Protein AF-A0A9D6EZH6-F1 (afdb_monomer)

Mean predicted aligned error: 8.83 Å

Structure (mmCIF, N/CA/C/O backbone):
data_AF-A0A9D6EZH6-F1
#
_entry.id   AF-A0A9D6EZH6-F1
#
loop_
_atom_site.group_PDB
_atom_site.id
_atom_site.type_symbol
_atom_site.label_atom_id
_atom_site.label_alt_id
_atom_site.label_comp_id
_atom_site.label_asym_id
_atom_site.label_entity_id
_atom_site.label_seq_id
_atom_site.pdbx_PDB_ins_code
_atom_site.Cartn_x
_atom_site.Cartn_y
_atom_site.Cartn_z
_atom_site.occupancy
_atom_site.B_iso_or_equiv
_atom_site.auth_seq_id
_atom_site.auth_comp_id
_atom_site.auth_asym_id
_atom_site.auth_atom_id
_atom_site.pdbx_PDB_model_num
ATOM 1 N N . MET A 1 1 ? 12.401 -27.695 17.268 1.00 42.06 1 MET A N 1
ATOM 2 C CA . MET A 1 1 ? 11.803 -26.966 18.405 1.00 42.06 1 MET A CA 1
ATOM 3 C C . MET A 1 1 ? 12.899 -26.497 19.346 1.00 42.06 1 MET A C 1
ATOM 5 O O . MET A 1 1 ? 13.583 -27.327 19.929 1.00 42.06 1 MET A O 1
ATOM 9 N N . PRO A 1 2 ? 13.098 -25.181 19.405 1.00 25.00 2 PRO A N 1
ATOM 10 C CA . PRO A 1 2 ? 13.162 -24.378 20.632 1.00 25.00 2 PRO A CA 1
ATOM 11 C C . PRO A 1 2 ? 11.961 -23.403 20.594 1.00 25.00 2 PRO A C 1
ATOM 13 O O . PRO A 1 2 ? 11.660 -22.854 19.543 1.00 25.00 2 PRO A O 1
ATOM 16 N N . GLY A 1 3 ? 11.098 -23.283 21.599 1.00 25.78 3 GLY A N 1
ATOM 17 C CA . GLY A 1 3 ? 11.380 -22.732 22.924 1.00 25.78 3 GLY A CA 1
ATOM 18 C C . GLY A 1 3 ? 10.502 -21.483 23.114 1.00 25.78 3 GLY A C 1
ATOM 19 O O . GLY A 1 3 ? 10.981 -20.365 22.996 1.00 25.78 3 GLY A O 1
ATOM 20 N N . LEU A 1 4 ? 9.200 -21.693 23.335 1.00 32.75 4 LEU A N 1
ATOM 21 C CA . LEU A 1 4 ? 8.101 -20.709 23.448 1.00 32.75 4 LEU A CA 1
ATOM 22 C C . LEU A 1 4 ? 8.171 -19.804 24.710 1.00 32.75 4 LEU A C 1
ATOM 24 O O . LEU A 1 4 ? 7.141 -19.425 25.257 1.00 32.75 4 LEU A O 1
ATOM 28 N N . GLY A 1 5 ? 9.368 -19.487 25.217 1.00 29.17 5 GLY A N 1
ATOM 29 C CA . GLY A 1 5 ? 9.547 -19.041 26.607 1.00 29.17 5 GLY A CA 1
ATOM 30 C C . GLY A 1 5 ? 10.349 -17.765 26.868 1.00 29.17 5 GLY A C 1
ATOM 31 O O . GLY A 1 5 ? 10.454 -17.390 28.029 1.00 29.17 5 GLY A O 1
ATOM 32 N N . GLU A 1 6 ? 10.894 -17.074 25.866 1.00 27.73 6 GLU A N 1
ATOM 33 C CA . GLU A 1 6 ? 11.720 -15.876 26.107 1.00 27.73 6 GLU A CA 1
ATOM 34 C C . GLU A 1 6 ? 11.226 -14.665 25.310 1.00 27.73 6 GLU A C 1
ATOM 36 O O . GLU A 1 6 ? 11.832 -14.211 24.346 1.00 27.73 6 GLU A O 1
ATOM 41 N N . LEU A 1 7 ? 10.092 -14.115 25.743 1.00 32.41 7 LEU A N 1
ATOM 42 C CA . LEU A 1 7 ? 9.735 -12.716 25.504 1.00 32.41 7 LEU A CA 1
ATOM 43 C C . LEU A 1 7 ? 9.665 -12.035 26.870 1.00 32.41 7 LEU A C 1
ATOM 45 O O . LEU A 1 7 ? 8.596 -11.823 27.436 1.00 32.41 7 LEU A O 1
ATOM 49 N N . GLY A 1 8 ? 10.845 -11.778 27.431 1.00 29.05 8 GLY A N 1
ATOM 50 C CA . GLY A 1 8 ? 11.026 -11.101 28.704 1.00 29.05 8 GLY A CA 1
ATOM 51 C C . GLY A 1 8 ? 11.726 -9.761 28.517 1.00 29.05 8 GLY A C 1
ATOM 52 O O . GLY A 1 8 ? 12.916 -9.722 28.239 1.00 29.05 8 GLY A O 1
ATOM 53 N N . THR A 1 9 ? 10.954 -8.696 28.741 1.00 29.55 9 THR A N 1
ATOM 54 C CA . THR A 1 9 ? 11.355 -7.468 29.450 1.00 29.55 9 THR A CA 1
ATOM 55 C C . THR A 1 9 ? 12.526 -6.645 28.902 1.00 29.55 9 THR A C 1
ATOM 57 O O . THR A 1 9 ? 13.674 -6.885 29.259 1.00 29.55 9 THR A O 1
ATOM 60 N N . ASP A 1 10 ? 12.198 -5.544 28.216 1.00 26.73 10 ASP A N 1
ATOM 61 C CA . ASP A 1 10 ? 12.885 -4.273 28.473 1.00 26.73 10 ASP A CA 1
ATOM 62 C C . ASP A 1 10 ? 11.917 -3.081 28.323 1.00 26.73 10 ASP A C 1
ATOM 64 O O . ASP A 1 10 ? 11.091 -3.033 27.408 1.00 26.73 10 ASP A O 1
ATOM 68 N N . LEU A 1 11 ? 11.947 -2.182 29.306 1.00 36.12 11 LEU A N 1
ATOM 69 C CA . LEU A 1 11 ? 10.907 -1.209 29.660 1.00 36.12 11 LEU A CA 1
ATOM 70 C C . LEU A 1 11 ? 11.222 0.200 29.139 1.00 36.12 11 LEU A C 1
ATOM 72 O O . LEU A 1 11 ? 12.314 0.719 29.346 1.00 36.12 11 LEU A O 1
ATOM 76 N N . GLY A 1 12 ? 10.205 0.879 28.605 1.00 23.91 12 GLY A N 1
ATOM 77 C CA . GLY A 1 12 ? 10.183 2.334 28.440 1.00 23.91 12 GLY A CA 1
ATOM 78 C C . GLY A 1 12 ? 8.895 2.773 27.747 1.00 23.91 12 GLY A C 1
ATOM 79 O O . GLY A 1 12 ? 8.724 2.449 26.581 1.00 23.91 12 GLY A O 1
ATOM 80 N N . GLU A 1 13 ? 7.992 3.425 28.493 1.00 28.36 13 GLU A N 1
ATOM 81 C CA . GLU A 1 13 ? 6.700 4.010 28.066 1.00 28.36 13 GLU A CA 1
ATOM 82 C C . GLU A 1 13 ? 5.916 3.196 27.022 1.00 28.36 13 GLU A C 1
ATOM 84 O O . GLU A 1 13 ? 6.186 3.295 25.832 1.00 28.36 13 GLU A O 1
ATOM 89 N N . MET A 1 14 ? 4.927 2.411 27.484 1.00 34.12 14 MET A N 1
ATOM 90 C CA . MET A 1 14 ? 4.049 1.521 26.700 1.00 34.12 14 MET A CA 1
ATOM 91 C C . MET A 1 14 ? 3.791 2.000 25.259 1.00 34.12 14 MET A C 1
ATOM 93 O O . MET A 1 14 ? 2.788 2.650 24.963 1.00 34.12 14 MET A O 1
ATOM 97 N N . GLN A 1 15 ? 4.688 1.630 24.341 1.00 43.09 15 GLN A N 1
ATOM 98 C CA . GLN A 1 15 ? 4.441 1.737 22.916 1.00 43.09 15 GLN A CA 1
ATOM 99 C C . GLN A 1 15 ? 3.424 0.658 22.596 1.00 43.09 15 GLN A C 1
ATOM 101 O O . GLN A 1 15 ? 3.742 -0.530 22.583 1.00 43.09 15 GLN A O 1
ATOM 106 N N . ILE A 1 16 ? 2.193 1.086 22.352 1.00 50.44 16 ILE A N 1
ATOM 107 C CA . ILE A 1 16 ? 1.212 0.285 21.643 1.00 50.44 16 ILE A CA 1
ATOM 108 C C . ILE A 1 16 ? 1.875 -0.110 20.312 1.00 50.44 16 ILE A C 1
ATOM 110 O O . ILE A 1 16 ? 2.030 0.723 19.424 1.00 50.44 16 ILE A O 1
ATOM 114 N N . LYS A 1 17 ? 2.371 -1.347 20.209 1.00 71.88 17 LYS A N 1
ATOM 115 C CA . LYS A 1 17 ? 2.924 -1.902 18.970 1.00 71.88 17 LYS A CA 1
ATOM 116 C C . LYS A 1 17 ? 1.945 -2.942 18.462 1.00 71.88 17 LYS A C 1
ATOM 118 O O . LYS A 1 17 ? 1.903 -4.051 18.986 1.00 71.88 17 LYS A O 1
ATOM 123 N N . GLY A 1 18 ? 1.142 -2.550 17.481 1.00 82.12 18 GLY A N 1
ATOM 124 C CA . GLY A 1 18 ? 0.330 -3.481 16.710 1.00 82.12 18 GLY A CA 1
ATOM 125 C C . GLY A 1 18 ? 1.183 -4.358 15.796 1.00 82.12 18 GLY A C 1
ATOM 126 O O . GLY A 1 18 ? 2.397 -4.164 15.664 1.00 82.12 18 GLY A O 1
ATOM 127 N N . GLU A 1 19 ? 0.531 -5.314 15.145 1.00 88.69 19 GLU A N 1
ATOM 128 C CA . GLU A 1 19 ? 1.155 -6.243 14.207 1.00 88.69 19 GLU A CA 1
ATOM 129 C C . GLU A 1 19 ? 0.826 -5.820 12.767 1.00 88.69 19 GLU A C 1
ATOM 131 O O . GLU A 1 19 ? -0.290 -6.046 12.298 1.00 88.69 19 GLU A O 1
ATOM 136 N N . PRO A 1 20 ? 1.770 -5.191 12.042 1.00 85.81 20 PRO A N 1
ATOM 137 C CA . PRO A 1 20 ? 1.510 -4.633 10.714 1.00 85.81 20 PRO A CA 1
ATOM 138 C C . PRO A 1 20 ? 1.294 -5.685 9.625 1.00 85.81 20 PRO A C 1
ATOM 140 O O . PRO A 1 20 ? 0.940 -5.333 8.505 1.00 85.81 20 PRO A O 1
ATOM 143 N N . THR A 1 21 ? 1.582 -6.959 9.900 1.00 83.56 21 THR A N 1
ATOM 144 C CA . THR A 1 21 ? 1.443 -8.057 8.940 1.00 83.56 21 THR A CA 1
ATOM 145 C C . THR A 1 21 ? 1.317 -9.376 9.699 1.00 83.56 21 THR A C 1
ATOM 147 O O . THR A 1 21 ? 2.268 -9.806 10.350 1.00 83.56 21 THR A O 1
ATOM 150 N N . ALA A 1 22 ? 0.156 -10.015 9.589 1.00 85.94 22 ALA A N 1
ATOM 151 C CA . ALA A 1 22 ? -0.153 -11.335 10.119 1.00 85.94 22 ALA A CA 1
ATOM 152 C C . ALA A 1 22 ? -0.710 -12.208 8.989 1.00 85.94 22 ALA A C 1
ATOM 154 O O . ALA A 1 22 ? -1.853 -12.033 8.571 1.00 85.94 22 ALA A O 1
ATOM 155 N N . VAL A 1 23 ? 0.088 -13.147 8.484 1.00 81.62 23 VAL A N 1
ATOM 156 C CA . VAL A 1 23 ? -0.362 -14.067 7.428 1.00 81.62 23 VAL A CA 1
ATOM 157 C C . VAL A 1 23 ? -1.364 -15.062 8.006 1.00 81.62 23 VAL A C 1
ATOM 159 O O . VAL A 1 23 ? -1.118 -15.651 9.060 1.00 81.62 23 VAL A O 1
ATOM 162 N N . THR A 1 24 ? -2.488 -15.255 7.317 1.00 80.25 24 THR A N 1
ATOM 163 C CA . THR A 1 24 ? -3.547 -16.180 7.739 1.00 80.25 24 THR A CA 1
ATOM 164 C C . THR A 1 24 ? -3.937 -17.142 6.625 1.00 80.25 24 THR A C 1
ATOM 166 O O . THR A 1 24 ? -3.718 -16.877 5.449 1.00 80.25 24 THR A O 1
ATOM 169 N N . GLU A 1 25 ? -4.516 -18.284 7.000 1.00 77.62 25 GLU A N 1
ATOM 170 C CA . GLU A 1 25 ? -4.994 -19.296 6.045 1.00 77.62 25 GLU A CA 1
ATOM 171 C C . GLU A 1 25 ? -6.375 -18.964 5.450 1.00 77.62 25 GLU A C 1
ATOM 173 O O . GLU A 1 25 ? -6.829 -19.657 4.546 1.00 77.62 25 GLU A O 1
ATOM 178 N N . GLY A 1 26 ? -7.034 -17.904 5.924 1.00 82.00 26 GLY A N 1
ATOM 179 C CA . GLY A 1 26 ? -8.358 -17.477 5.475 1.00 82.00 26 GLY A CA 1
ATOM 180 C C . GLY A 1 26 ? -9.100 -16.696 6.556 1.00 82.00 26 GLY A C 1
ATOM 181 O O . GLY A 1 26 ? -8.583 -16.508 7.667 1.00 82.00 26 GLY A O 1
ATOM 182 N N . TYR A 1 27 ? -10.338 -16.287 6.260 1.00 84.69 27 TYR A N 1
ATOM 183 C CA . TYR A 1 27 ? -11.147 -15.511 7.202 1.00 84.69 27 TYR A CA 1
ATOM 184 C C . TYR A 1 27 ? -11.368 -16.245 8.521 1.00 84.69 27 TYR A C 1
ATOM 186 O O . TYR A 1 27 ? -11.275 -15.616 9.566 1.00 84.69 27 TYR A O 1
ATOM 194 N N . GLY A 1 28 ? -11.534 -17.570 8.519 1.00 84.81 28 GLY A N 1
ATOM 195 C CA . GLY A 1 28 ? -11.784 -18.319 9.758 1.00 84.81 28 GLY A CA 1
ATOM 196 C C . GLY A 1 28 ? -10.651 -18.185 10.774 1.00 84.81 28 GLY A C 1
ATOM 197 O O . GLY A 1 28 ? -10.894 -17.945 11.958 1.00 84.81 28 GLY A O 1
ATOM 198 N N . ALA A 1 29 ? -9.403 -18.271 10.308 1.00 85.94 29 ALA A N 1
ATOM 199 C CA . ALA A 1 29 ? -8.227 -18.099 11.156 1.00 85.94 29 ALA A CA 1
ATOM 200 C C . ALA A 1 29 ? -8.072 -16.641 11.624 1.00 85.94 29 ALA A C 1
ATOM 202 O O . ALA A 1 29 ? -7.797 -16.396 12.802 1.00 85.94 29 ALA A O 1
ATOM 203 N N . ALA A 1 30 ? -8.283 -15.675 10.723 1.00 88.38 30 ALA A N 1
ATOM 204 C CA . ALA A 1 30 ? -8.206 -14.252 11.047 1.00 88.38 30 ALA A CA 1
ATOM 205 C C . ALA A 1 30 ? -9.277 -13.842 12.074 1.00 88.38 30 ALA A C 1
ATOM 207 O O . ALA A 1 30 ? -8.966 -13.246 13.106 1.00 88.38 30 ALA A O 1
ATOM 208 N N . LEU A 1 31 ? -10.525 -14.249 11.844 1.00 89.12 31 LEU A N 1
ATOM 209 C CA . LEU A 1 31 ? -11.658 -14.036 12.738 1.00 89.12 31 LEU A CA 1
ATOM 210 C C . LEU A 1 31 ? -11.452 -14.718 14.092 1.00 89.12 31 LEU A C 1
ATOM 212 O O . LEU A 1 31 ? -11.716 -14.100 15.122 1.00 89.12 31 LEU A O 1
ATOM 216 N N . GLY A 1 32 ? -10.916 -15.941 14.130 1.00 87.75 32 GLY A N 1
ATOM 217 C CA . GLY A 1 32 ? -10.558 -16.611 15.384 1.00 87.75 32 GLY A CA 1
ATOM 218 C C . GLY A 1 32 ? -9.543 -15.807 16.208 1.00 87.75 32 GLY A C 1
ATOM 219 O O . GLY A 1 32 ? -9.708 -15.633 17.416 1.00 87.75 32 GLY A O 1
ATOM 220 N N . ARG A 1 33 ? -8.528 -15.225 15.559 1.00 89.00 33 ARG A N 1
ATOM 221 C CA . ARG A 1 33 ? -7.540 -14.363 16.228 1.00 89.00 33 ARG A CA 1
ATOM 222 C C . ARG A 1 33 ? -8.139 -13.029 16.693 1.00 89.00 33 ARG A C 1
ATOM 224 O O . ARG A 1 33 ? -7.861 -12.606 17.813 1.00 89.00 33 ARG A O 1
ATOM 231 N N . ILE A 1 34 ? -9.007 -12.403 15.894 1.00 90.81 34 ILE A N 1
ATOM 232 C CA . ILE A 1 34 ? -9.782 -11.219 16.312 1.00 90.81 34 ILE A CA 1
ATOM 233 C C . ILE A 1 34 ? -10.627 -11.547 17.548 1.00 90.81 34 ILE A C 1
ATOM 235 O O . ILE A 1 34 ? -10.623 -10.790 18.515 1.00 90.81 34 ILE A O 1
ATOM 239 N N . THR A 1 35 ? -11.297 -12.700 17.557 1.00 87.19 35 THR A N 1
ATOM 240 C CA . THR A 1 35 ? -12.126 -13.172 18.678 1.00 87.19 35 THR A CA 1
ATOM 241 C C . THR A 1 35 ? -11.322 -13.240 19.973 1.00 87.19 35 THR A C 1
ATOM 243 O O . THR A 1 35 ? -11.760 -12.735 21.006 1.00 87.19 35 THR A O 1
ATOM 246 N N . GLN A 1 36 ? -10.112 -13.801 19.919 1.00 87.19 36 GLN A N 1
ATOM 247 C CA . GLN A 1 36 ? -9.213 -13.879 21.072 1.00 87.19 36 GLN A CA 1
ATOM 248 C C . GLN A 1 36 ? -8.793 -12.493 21.584 1.00 87.19 36 GLN A C 1
ATOM 250 O O . GLN A 1 36 ? -8.777 -12.270 22.797 1.00 87.19 36 GLN A O 1
ATOM 255 N N . GLU A 1 37 ? -8.500 -11.546 20.688 1.00 89.69 37 GLU A N 1
ATOM 256 C CA . GLU A 1 37 ? -8.183 -10.166 21.073 1.00 89.69 37 GLU A CA 1
ATOM 257 C C . GLU A 1 37 ? -9.383 -9.448 21.705 1.00 89.69 37 GLU A C 1
ATOM 259 O O . GLU A 1 37 ? -9.230 -8.772 22.727 1.00 89.69 37 GLU A O 1
ATOM 264 N N . LEU A 1 38 ? -10.587 -9.636 21.158 1.00 88.62 38 LEU A N 1
ATOM 265 C CA . LEU A 1 38 ? -11.818 -9.088 21.731 1.00 88.62 38 LEU A CA 1
ATOM 266 C C . LEU A 1 38 ? -12.092 -9.673 23.123 1.00 88.62 38 LEU A C 1
ATOM 268 O O . LEU A 1 38 ? -12.345 -8.908 24.050 1.00 88.62 38 LEU A O 1
ATOM 272 N N . LEU A 1 39 ? -11.959 -10.992 23.315 1.00 85.19 39 LEU A N 1
ATOM 273 C CA . LEU A 1 39 ? -12.076 -11.633 24.636 1.00 85.19 39 LEU A CA 1
ATOM 274 C C . LEU A 1 39 ? -11.067 -11.076 25.631 1.00 85.19 39 LEU A C 1
ATOM 276 O O . LEU A 1 39 ? -11.411 -10.784 26.777 1.00 85.19 39 LEU A O 1
ATOM 280 N N . ARG A 1 40 ? -9.811 -10.913 25.201 1.00 86.81 40 ARG A N 1
ATOM 281 C CA . ARG A 1 40 ? -8.760 -10.355 26.051 1.00 86.81 40 ARG A CA 1
ATOM 282 C C . ARG A 1 40 ? -9.144 -8.963 26.542 1.00 86.81 40 ARG A C 1
ATOM 284 O O . ARG A 1 40 ? -8.967 -8.704 27.727 1.00 86.81 40 ARG A O 1
ATOM 291 N N . MET A 1 41 ? -9.673 -8.112 25.663 1.00 88.19 41 MET A N 1
ATOM 292 C CA . MET A 1 41 ? -10.093 -6.753 26.013 1.00 88.19 41 MET A CA 1
ATOM 293 C C . MET A 1 41 ? -11.393 -6.712 26.833 1.00 88.19 41 MET A C 1
ATOM 295 O O . MET A 1 41 ? -11.497 -5.884 27.735 1.00 88.19 41 MET A O 1
ATOM 299 N N . LEU A 1 42 ? -12.341 -7.625 26.587 1.00 86.50 42 LEU A N 1
ATOM 300 C CA . LEU A 1 42 ? -13.596 -7.735 27.349 1.00 86.50 42 LEU A CA 1
ATOM 301 C C . LEU A 1 42 ? -13.380 -8.043 28.837 1.00 86.50 42 LEU A C 1
ATOM 303 O O . LEU A 1 42 ? -14.212 -7.669 29.660 1.00 86.50 42 LEU A O 1
ATOM 307 N N . ARG A 1 43 ? -12.256 -8.679 29.199 1.00 84.50 43 ARG A N 1
ATOM 308 C CA . ARG A 1 43 ? -11.876 -8.908 30.607 1.00 84.50 43 ARG A CA 1
ATOM 309 C C . ARG A 1 43 ? -11.581 -7.619 31.378 1.00 84.50 43 ARG A C 1
ATOM 311 O O . ARG A 1 43 ? -11.631 -7.629 32.603 1.00 84.50 43 ARG A O 1
ATOM 318 N N . GLU A 1 44 ? -11.253 -6.535 30.678 1.00 85.25 44 GLU A N 1
ATOM 319 C CA . GLU A 1 44 ? -10.871 -5.251 31.275 1.00 85.25 44 GLU A CA 1
ATOM 320 C C . GLU A 1 44 ? -11.972 -4.197 31.108 1.00 85.25 44 GLU A C 1
ATOM 322 O O . GLU A 1 44 ? -12.297 -3.480 32.054 1.00 85.25 44 GLU A O 1
ATOM 327 N N . GLU A 1 45 ? -12.562 -4.096 29.913 1.00 86.56 45 GLU A N 1
ATOM 328 C CA . GLU A 1 45 ? -13.545 -3.066 29.577 1.00 86.56 45 GLU A CA 1
ATOM 329 C C . GLU A 1 45 ? -14.656 -3.603 28.668 1.00 86.56 45 GLU A C 1
ATOM 331 O O . GLU A 1 45 ? -14.440 -4.464 27.818 1.00 86.56 45 GLU A O 1
ATOM 336 N N . LYS A 1 46 ? -15.853 -3.013 28.772 1.00 91.19 46 LYS A N 1
ATOM 337 C CA . LYS A 1 46 ? -16.914 -3.223 27.777 1.00 91.19 46 LYS A CA 1
ATOM 338 C C . LYS A 1 46 ? -16.446 -2.726 26.409 1.00 91.19 46 LYS A C 1
ATOM 340 O O . LYS A 1 46 ? -15.762 -1.707 26.329 1.00 91.19 46 LYS A O 1
ATOM 345 N N . LEU A 1 47 ? -16.865 -3.376 25.330 1.00 92.56 47 LEU A N 1
ATOM 346 C CA . LEU A 1 47 ? -16.443 -3.032 23.974 1.00 92.56 47 LEU A CA 1
ATOM 347 C C . LEU A 1 47 ? -17.576 -2.428 23.143 1.00 92.56 47 LEU A C 1
ATOM 349 O O . LEU A 1 47 ? -18.756 -2.754 23.315 1.00 92.56 47 LEU A O 1
ATOM 353 N N . LEU A 1 48 ? -17.183 -1.532 22.240 1.00 94.56 48 LEU A N 1
ATOM 354 C CA . LEU A 1 48 ? -17.944 -1.118 21.067 1.00 94.56 48 LEU A CA 1
ATOM 355 C C . LEU A 1 48 ? -17.094 -1.470 19.843 1.00 94.56 48 LEU A C 1
ATOM 357 O O . LEU A 1 48 ? -16.036 -0.875 19.651 1.00 94.56 48 LEU A O 1
ATOM 361 N N . VAL A 1 49 ? -17.536 -2.442 19.052 1.00 95.00 49 VAL A N 1
ATOM 362 C CA . VAL A 1 49 ? -16.848 -2.913 17.849 1.00 95.00 49 VAL A CA 1
ATOM 363 C C . VAL A 1 49 ? -17.550 -2.343 16.625 1.00 95.00 49 VAL A C 1
ATOM 365 O O . VAL A 1 49 ? -18.748 -2.543 16.452 1.00 95.00 49 VAL A O 1
ATOM 368 N N . VAL A 1 50 ? -16.810 -1.644 15.772 1.00 96.94 50 VAL A N 1
ATOM 369 C CA . VAL A 1 50 ? -17.307 -1.153 14.485 1.00 96.94 50 VAL A CA 1
ATOM 370 C C . VAL A 1 50 ? -16.688 -1.997 13.382 1.00 96.94 50 VAL A C 1
ATOM 372 O O . VAL A 1 50 ? -15.465 -2.026 13.252 1.00 96.94 50 VAL A O 1
ATOM 375 N N . TRP A 1 51 ? -17.527 -2.681 12.614 1.00 96.75 51 TRP A N 1
ATOM 376 C CA . TRP A 1 51 ? -17.147 -3.318 11.360 1.00 96.75 51 TRP A CA 1
ATOM 377 C C . TRP A 1 51 ? -17.370 -2.328 10.232 1.00 96.75 51 TRP A C 1
ATOM 379 O O . TRP A 1 51 ? -18.468 -1.793 10.102 1.00 96.75 51 TRP A O 1
ATOM 389 N N . LEU A 1 52 ? -16.324 -2.087 9.457 1.00 96.62 52 LEU A N 1
ATOM 390 C CA . LEU A 1 52 ? -16.318 -1.181 8.325 1.00 96.62 52 LEU A CA 1
ATOM 391 C C . LEU A 1 52 ? -16.027 -2.001 7.065 1.00 96.62 52 LEU A C 1
ATOM 393 O O . LEU A 1 52 ? -14.905 -2.476 6.887 1.00 96.62 52 LEU A O 1
ATOM 397 N N . PHE A 1 53 ? -17.054 -2.213 6.246 1.00 95.94 53 PHE A N 1
ATOM 398 C CA . PHE A 1 53 ? -16.979 -3.043 5.044 1.00 95.94 53 PHE A CA 1
ATOM 399 C C . PHE A 1 53 ? -16.854 -2.207 3.780 1.00 95.94 53 PHE A C 1
ATOM 401 O O . PHE A 1 53 ? -17.589 -1.244 3.591 1.00 95.94 53 PHE A O 1
ATOM 408 N N . ASP A 1 54 ? -15.970 -2.636 2.904 1.00 93.75 54 ASP A N 1
ATOM 409 C CA . ASP A 1 54 ? -15.871 -2.133 1.545 1.00 93.75 54 ASP A CA 1
ATOM 410 C C . ASP A 1 54 ? -17.122 -2.476 0.716 1.00 93.75 54 ASP A C 1
ATOM 412 O O . ASP A 1 54 ? -17.669 -3.576 0.846 1.00 93.75 54 ASP A O 1
ATOM 416 N N . GLU A 1 55 ? -17.599 -1.528 -0.091 1.00 93.44 55 GLU A N 1
ATOM 417 C CA . GLU A 1 55 ? -18.781 -1.623 -0.956 1.00 93.44 55 GLU A CA 1
ATOM 418 C C . GLU A 1 55 ? -18.454 -2.056 -2.394 1.00 93.44 55 GLU A C 1
ATOM 420 O O . GLU A 1 55 ? -19.366 -2.131 -3.224 1.00 93.44 55 GLU A O 1
ATOM 425 N N . SER A 1 56 ? -17.194 -2.371 -2.700 1.00 86.81 56 SER A N 1
ATOM 426 C CA . SER A 1 56 ? -16.782 -2.843 -4.020 1.00 86.81 56 SER A CA 1
ATOM 427 C C . SER A 1 56 ? -17.447 -4.174 -4.416 1.00 86.81 56 SER A C 1
ATOM 429 O O . SER A 1 56 ? -17.877 -4.992 -3.590 1.00 86.81 56 SER A O 1
ATOM 431 N N . GLU A 1 57 ? -17.593 -4.398 -5.729 1.00 85.50 57 GLU A N 1
ATOM 432 C CA . GLU A 1 57 ? -18.211 -5.624 -6.256 1.00 85.50 57 GLU A CA 1
ATOM 433 C C . GLU A 1 57 ? -17.366 -6.869 -5.939 1.00 85.50 57 GLU A C 1
ATOM 435 O O . GLU A 1 57 ? -17.930 -7.925 -5.638 1.00 85.50 57 GLU A O 1
ATOM 440 N N . SER A 1 58 ? -16.032 -6.740 -5.942 1.00 81.69 58 SER A N 1
ATOM 441 C CA . SER A 1 58 ? -15.091 -7.823 -5.616 1.00 81.69 58 SER A CA 1
ATOM 442 C C . SER A 1 58 ? -15.270 -8.347 -4.192 1.00 81.69 58 SER A C 1
ATOM 444 O O . SER A 1 58 ? -15.059 -9.532 -3.940 1.00 81.69 58 SER A O 1
ATOM 446 N N . MET A 1 59 ? -15.765 -7.508 -3.284 1.00 88.12 59 MET A N 1
ATOM 447 C CA . MET A 1 59 ? -15.913 -7.838 -1.871 1.00 88.12 59 MET A CA 1
ATOM 448 C C . MET A 1 59 ? -17.187 -8.620 -1.533 1.00 88.12 59 MET A C 1
ATOM 450 O O . MET A 1 59 ? -17.377 -9.008 -0.378 1.00 88.12 59 MET A O 1
ATOM 454 N N . LYS A 1 60 ? -18.081 -8.904 -2.492 1.00 87.94 60 LYS A N 1
ATOM 455 C CA . LYS A 1 60 ? -19.353 -9.602 -2.203 1.00 87.94 60 LYS A CA 1
ATOM 456 C C . LYS A 1 60 ? -19.173 -11.027 -1.688 1.00 87.94 60 LYS A C 1
ATOM 458 O O . LYS A 1 60 ? -19.895 -11.437 -0.773 1.00 87.94 60 LYS A O 1
ATOM 463 N N . ASP A 1 61 ? -18.215 -11.764 -2.238 1.00 86.00 61 ASP A N 1
ATOM 464 C CA . ASP A 1 61 ? -17.921 -13.123 -1.782 1.00 86.00 61 ASP A CA 1
ATOM 465 C C . ASP A 1 61 ? -17.279 -13.105 -0.385 1.00 86.00 61 ASP A C 1
ATOM 467 O O . ASP A 1 61 ? -17.705 -13.852 0.503 1.00 86.00 61 ASP A O 1
ATOM 471 N N . ASP A 1 62 ? -16.362 -12.164 -0.142 1.00 87.44 62 ASP A N 1
ATOM 472 C CA . ASP A 1 62 ? -15.714 -11.954 1.156 1.00 87.44 62 ASP A CA 1
ATOM 473 C C . ASP A 1 62 ? -16.727 -11.526 2.247 1.00 87.44 62 ASP A C 1
ATOM 475 O O . ASP A 1 62 ? -16.745 -12.081 3.352 1.00 87.44 62 ASP A O 1
ATOM 479 N N . GLN A 1 63 ? -17.639 -10.591 1.940 1.00 90.25 63 GLN A N 1
ATOM 480 C CA . GLN A 1 63 ? -18.735 -10.165 2.829 1.00 90.25 63 GLN A CA 1
ATOM 481 C C . GLN A 1 63 ? -19.613 -11.357 3.238 1.00 90.25 63 GLN A C 1
ATOM 483 O O . GLN A 1 63 ? -19.975 -11.511 4.413 1.00 90.25 63 GLN A O 1
ATOM 488 N N . LYS A 1 64 ? -19.942 -12.229 2.278 1.00 89.44 64 LYS A N 1
ATOM 489 C CA . LYS A 1 64 ? -20.744 -13.430 2.519 1.00 89.44 64 LYS A CA 1
ATOM 490 C C . LYS A 1 64 ? -20.003 -14.439 3.396 1.00 89.44 64 LYS A C 1
ATOM 492 O O . LYS A 1 64 ? -20.606 -14.956 4.341 1.00 89.44 64 LYS A O 1
ATOM 497 N N . GLU A 1 65 ? -18.720 -14.692 3.136 1.00 88.69 65 GLU A N 1
ATOM 498 C CA . GLU A 1 65 ? -17.909 -15.601 3.955 1.00 88.69 65 GLU A CA 1
ATOM 499 C C . GLU A 1 65 ? -17.834 -15.112 5.411 1.00 88.69 65 GLU A C 1
ATOM 501 O O . GLU A 1 65 ? -18.104 -15.875 6.347 1.00 88.69 65 GLU A O 1
ATOM 506 N N . ILE A 1 66 ? -17.560 -13.819 5.620 1.00 88.56 66 ILE A N 1
ATOM 507 C CA . ILE A 1 66 ? -17.510 -13.215 6.960 1.00 88.56 66 ILE A CA 1
ATOM 508 C C . ILE A 1 66 ? -18.858 -13.354 7.668 1.00 88.56 66 ILE A C 1
ATOM 510 O O . ILE A 1 66 ? -18.901 -13.750 8.833 1.00 88.56 66 ILE A O 1
ATOM 514 N N . ARG A 1 67 ? -19.972 -13.081 6.980 1.00 89.00 67 ARG A N 1
ATOM 515 C CA . ARG A 1 67 ? -21.331 -13.220 7.529 1.00 89.00 67 ARG A CA 1
ATOM 516 C C . ARG A 1 67 ? -21.631 -14.650 7.986 1.00 89.00 67 ARG A C 1
ATOM 518 O O . ARG A 1 67 ? -22.287 -14.843 9.015 1.00 89.00 67 ARG A O 1
ATOM 525 N N . GLU A 1 68 ? -21.194 -15.655 7.233 1.00 86.44 68 GLU A N 1
ATOM 526 C CA . GLU A 1 68 ? -21.377 -17.069 7.582 1.00 86.44 68 GLU A CA 1
ATOM 527 C C . GLU A 1 68 ? -20.527 -17.477 8.793 1.00 86.44 68 GLU A C 1
ATOM 529 O O . GLU A 1 68 ? -20.979 -18.249 9.645 1.00 86.44 68 GLU A O 1
ATOM 534 N N . GLN A 1 69 ? -19.325 -16.917 8.919 1.00 82.62 69 GLN A N 1
ATOM 535 C CA . GLN A 1 69 ? -18.414 -17.197 10.030 1.00 82.62 69 GLN A CA 1
ATOM 536 C C . GLN A 1 69 ? -18.696 -16.353 11.283 1.00 82.62 69 GLN A C 1
ATOM 538 O O . GLN A 1 69 ? -18.318 -16.754 12.386 1.00 82.62 69 GLN A O 1
ATOM 543 N N . PHE A 1 70 ? -19.432 -15.247 11.149 1.00 77.94 70 PHE A N 1
ATOM 544 C CA . PHE A 1 70 ? -19.769 -14.322 12.235 1.00 77.94 70 PHE A CA 1
ATOM 545 C C . PHE A 1 70 ? -20.447 -15.013 13.424 1.00 77.94 70 PHE A C 1
ATOM 547 O O . PHE A 1 70 ? -20.191 -14.687 14.581 1.00 77.94 70 PHE A O 1
ATOM 554 N N . HIS A 1 71 ? -21.290 -16.010 13.144 1.00 69.25 71 HIS A N 1
ATOM 555 C CA . HIS A 1 71 ? -21.956 -16.804 14.173 1.00 69.25 71 HIS A CA 1
ATOM 556 C C . HIS A 1 71 ? -20.958 -17.566 15.047 1.00 69.25 71 HIS A C 1
ATOM 558 O O . HIS A 1 71 ? -21.088 -17.542 16.262 1.00 69.25 71 HIS A O 1
ATOM 564 N N . LYS A 1 72 ? -19.926 -18.177 14.449 1.00 69.88 72 LYS A N 1
ATOM 565 C CA . LYS A 1 72 ? -18.924 -18.961 15.187 1.00 69.88 72 LYS A CA 1
ATOM 566 C C . LYS A 1 72 ? -18.141 -18.079 16.158 1.00 69.88 72 LYS A C 1
ATOM 568 O O . LYS A 1 72 ? -17.992 -18.434 17.320 1.00 69.88 72 LYS A O 1
ATOM 573 N N . VAL A 1 73 ? -17.735 -16.895 15.698 1.00 67.94 73 VAL A N 1
ATOM 574 C CA . VAL A 1 73 ? -17.032 -15.896 16.515 1.00 67.94 73 VAL A CA 1
ATOM 575 C C . VAL A 1 73 ? -17.863 -15.502 17.732 1.00 67.94 73 VAL A C 1
ATOM 577 O O . VAL A 1 73 ? -17.400 -15.604 18.863 1.00 67.94 73 VAL A O 1
ATOM 580 N N . TYR A 1 74 ? -19.108 -15.073 17.526 1.00 66.00 74 TYR A N 1
ATOM 581 C CA . TYR A 1 74 ? -19.919 -14.535 18.617 1.00 66.00 74 TYR A CA 1
ATOM 582 C C . TYR A 1 74 ? -20.582 -15.611 19.485 1.00 66.00 74 TYR A C 1
ATOM 584 O O . TYR A 1 74 ? -20.877 -15.334 20.645 1.00 66.00 74 TYR A O 1
ATOM 592 N N . GLU A 1 75 ? -20.769 -16.836 18.988 1.00 68.38 75 GLU A N 1
ATOM 593 C CA . GLU A 1 75 ? -21.097 -17.985 19.837 1.00 68.38 75 GLU A CA 1
ATOM 594 C C . GLU A 1 75 ? -19.942 -18.328 20.775 1.00 68.38 75 GLU A C 1
ATOM 596 O O . GLU A 1 75 ? -20.170 -18.516 21.968 1.00 68.38 75 GLU A O 1
ATOM 601 N N . GLU A 1 76 ? -18.702 -18.361 20.276 1.00 66.31 76 GLU A N 1
ATOM 602 C CA . GLU A 1 76 ? -17.520 -18.567 21.119 1.00 66.31 76 GLU A CA 1
ATOM 603 C C . GLU A 1 76 ? -17.385 -17.456 22.168 1.00 66.31 76 GLU A C 1
ATOM 605 O O . GLU A 1 76 ? -17.129 -17.750 23.340 1.00 66.31 76 GLU A O 1
ATOM 610 N N . LEU A 1 77 ? -17.646 -16.199 21.783 1.00 66.31 77 LEU A N 1
ATOM 611 C CA . LEU A 1 77 ? -17.730 -15.074 22.721 1.00 66.31 77 LEU A CA 1
ATOM 612 C C . LEU A 1 77 ? -18.845 -15.292 23.750 1.00 66.31 77 LEU A C 1
ATOM 614 O O . LEU A 1 77 ? -18.592 -15.210 24.948 1.00 66.31 77 LEU A O 1
ATOM 618 N N . GLY A 1 78 ? -20.061 -15.617 23.309 1.00 60.53 78 GLY A N 1
ATOM 619 C CA . GLY A 1 78 ? -21.220 -15.822 24.177 1.00 60.53 78 GLY A CA 1
ATOM 620 C C . GLY A 1 78 ? -21.020 -16.952 25.188 1.00 60.53 78 GLY A C 1
ATOM 621 O O . GLY A 1 78 ? -21.313 -16.776 26.369 1.00 60.53 78 GLY A O 1
ATOM 622 N N . ILE A 1 79 ? -20.446 -18.079 24.761 1.00 58.97 79 ILE A N 1
ATOM 623 C CA . ILE A 1 79 ? -20.137 -19.224 25.630 1.00 58.97 79 ILE A CA 1
ATOM 624 C C . ILE A 1 79 ? -19.037 -18.869 26.638 1.00 58.97 79 ILE A C 1
ATOM 626 O O . ILE A 1 79 ? -19.117 -19.273 27.800 1.00 58.97 79 ILE A O 1
ATOM 630 N N . ALA A 1 80 ? -18.003 -18.131 26.221 1.00 56.31 80 ALA A N 1
ATOM 631 C CA . ALA A 1 80 ? -16.946 -17.678 27.124 1.00 56.31 80 ALA A CA 1
ATOM 632 C C . ALA A 1 80 ? -17.491 -16.716 28.192 1.00 56.31 80 ALA A C 1
ATOM 634 O O . ALA A 1 80 ? -17.172 -16.859 29.370 1.00 56.31 80 ALA A O 1
ATOM 635 N N . MET A 1 81 ? -18.378 -15.802 27.796 1.00 56.06 81 MET A N 1
ATOM 636 C CA . MET A 1 81 ? -19.050 -14.872 28.702 1.00 56.06 81 MET A CA 1
ATOM 637 C C . MET A 1 81 ? -19.992 -15.570 29.694 1.00 56.06 81 MET A C 1
ATOM 639 O O . MET A 1 81 ? -19.972 -15.265 30.883 1.00 56.06 81 MET A O 1
ATOM 643 N N . GLU A 1 82 ? -20.768 -16.562 29.246 1.00 56.41 82 GLU A N 1
ATOM 644 C CA . GLU A 1 82 ? -21.665 -17.339 30.118 1.00 56.41 82 GLU A CA 1
ATOM 645 C C . GLU A 1 82 ? -20.918 -18.206 31.148 1.00 56.41 82 GLU A C 1
ATOM 647 O O . GLU A 1 82 ? -21.472 -18.536 32.199 1.00 56.41 82 GLU A O 1
ATOM 652 N N . ARG A 1 83 ? -19.661 -18.581 30.876 1.00 53.81 83 ARG A N 1
ATOM 653 C CA . ARG A 1 83 ? -18.827 -19.358 31.810 1.00 53.81 83 ARG A CA 1
ATOM 654 C C . ARG A 1 83 ? -18.207 -18.511 32.922 1.00 53.81 83 ARG A C 1
ATOM 656 O O . ARG A 1 83 ? -17.999 -19.046 34.010 1.00 53.81 83 ARG A O 1
ATOM 663 N N . ASP A 1 84 ? -17.952 -17.226 32.674 1.00 53.41 84 ASP A N 1
ATOM 664 C CA . ASP A 1 84 ? -17.297 -16.322 33.630 1.00 53.41 84 ASP A CA 1
ATOM 665 C C . ASP A 1 84 ? -18.279 -15.542 34.531 1.00 53.41 84 ASP A C 1
ATOM 667 O O . ASP A 1 84 ? -17.862 -15.013 35.565 1.00 53.41 84 ASP A O 1
ATOM 671 N N . SER A 1 85 ? -19.591 -15.501 34.239 1.00 46.34 85 SER A N 1
ATOM 672 C CA . SER A 1 85 ? -20.548 -14.777 35.093 1.00 46.34 85 SER A CA 1
ATOM 673 C C . SER A 1 85 ? -21.941 -15.418 35.233 1.00 46.34 85 SER A C 1
ATOM 675 O O . SER A 1 85 ? -22.515 -15.999 34.318 1.00 46.34 85 SER A O 1
ATOM 677 N N . LYS A 1 86 ? -22.524 -15.293 36.437 1.00 47.50 86 LYS A N 1
ATOM 678 C CA . LYS A 1 86 ? -23.837 -15.851 36.827 1.00 47.50 86 LYS A CA 1
ATOM 679 C C . LYS A 1 86 ? -25.049 -14.980 36.435 1.00 47.50 86 LYS A C 1
ATOM 681 O O . LYS A 1 86 ? -26.139 -15.229 36.953 1.00 47.50 86 LYS A O 1
ATOM 686 N N . THR A 1 87 ? -24.922 -13.960 35.575 1.00 46.28 87 THR A N 1
ATOM 687 C CA . THR A 1 87 ? -26.020 -12.981 35.386 1.00 46.28 87 THR A CA 1
ATOM 688 C C . THR A 1 87 ? -26.296 -12.607 33.927 1.00 46.28 87 THR A C 1
ATOM 690 O O . THR A 1 87 ? -25.396 -12.257 33.179 1.00 46.28 87 THR A O 1
ATOM 693 N N . LYS A 1 88 ? -27.587 -12.538 33.556 1.00 45.59 88 LYS A N 1
ATOM 694 C CA . LYS A 1 88 ? -28.130 -12.085 32.249 1.00 45.59 88 LYS A CA 1
ATOM 695 C C . LYS A 1 88 ? -27.698 -10.674 31.781 1.00 45.59 88 LYS A C 1
ATOM 697 O O . LYS A 1 88 ? -28.074 -10.276 30.684 1.00 45.59 88 LYS A O 1
ATOM 702 N N . ALA A 1 89 ? -26.941 -9.923 32.584 1.00 44.53 89 ALA A N 1
ATOM 703 C CA . ALA A 1 89 ? -26.468 -8.566 32.290 1.00 44.53 89 ALA A CA 1
ATOM 704 C C . ALA A 1 89 ? -25.253 -8.511 31.332 1.00 44.53 89 ALA A C 1
ATOM 706 O O . ALA A 1 89 ? -24.809 -7.421 30.977 1.00 44.53 89 ALA A O 1
ATOM 707 N N . ASP A 1 90 ? -24.731 -9.665 30.901 1.00 54.06 90 ASP A N 1
ATOM 708 C CA . ASP A 1 90 ? -23.497 -9.766 30.108 1.00 54.06 90 ASP A CA 1
ATOM 709 C C . ASP A 1 90 ? -23.665 -9.537 28.600 1.00 54.06 90 ASP A C 1
ATOM 711 O O . ASP A 1 90 ? -22.712 -9.144 27.931 1.00 54.06 90 ASP A O 1
ATOM 715 N N . ARG A 1 91 ? -24.874 -9.692 28.041 1.00 53.91 91 ARG A N 1
ATOM 716 C CA . ARG A 1 91 ? -25.096 -9.517 26.589 1.00 53.91 91 ARG A CA 1
ATOM 717 C C . ARG A 1 91 ? -24.862 -8.089 26.095 1.00 53.91 91 ARG A C 1
ATOM 719 O O . ARG A 1 91 ? -24.617 -7.895 24.917 1.00 53.91 91 ARG A O 1
ATOM 726 N N . GLU A 1 92 ? -24.887 -7.095 26.979 1.00 63.03 92 GLU A N 1
ATOM 727 C CA . GLU A 1 92 ? -24.571 -5.708 26.623 1.00 63.03 92 GLU A CA 1
ATOM 728 C C . GLU A 1 92 ? -23.087 -5.363 26.789 1.00 63.03 92 GLU A C 1
ATOM 730 O O . GLU A 1 92 ? -22.705 -4.215 26.599 1.00 63.03 92 GLU A O 1
ATOM 735 N N . THR A 1 93 ? -22.204 -6.273 27.182 1.00 79.62 93 THR A N 1
ATOM 736 C CA . THR A 1 93 ? -20.766 -5.950 27.329 1.00 79.62 93 THR A CA 1
ATOM 737 C C . THR A 1 93 ? -20.071 -5.707 25.991 1.00 79.62 93 THR A C 1
ATOM 739 O O . THR A 1 93 ? -19.158 -4.886 25.933 1.00 79.62 93 THR A O 1
ATOM 742 N N . LEU A 1 94 ? -20.564 -6.322 24.918 1.00 87.31 94 LEU A N 1
ATOM 743 C CA . LEU A 1 94 ? -20.101 -6.160 23.549 1.00 87.31 94 LEU A CA 1
ATOM 744 C C . LEU A 1 94 ? -21.242 -5.591 22.706 1.00 87.31 94 LEU A C 1
ATOM 746 O O . LEU A 1 94 ? -22.303 -6.198 22.606 1.00 87.31 94 LEU A O 1
ATOM 750 N N . LEU A 1 95 ? -21.030 -4.412 22.129 1.00 92.00 95 LEU A N 1
ATOM 751 C CA . LEU A 1 95 ? -21.932 -3.849 21.127 1.00 92.00 95 LEU A CA 1
ATOM 752 C C . LEU A 1 95 ? -21.220 -3.792 19.789 1.00 92.00 95 LEU A C 1
ATOM 754 O O . LEU A 1 95 ? -20.047 -3.424 19.737 1.00 92.00 95 LEU A O 1
ATOM 758 N N . THR A 1 96 ? -21.957 -4.090 18.733 1.00 93.19 96 THR A N 1
ATOM 759 C CA . THR A 1 96 ? -21.464 -4.138 17.366 1.00 93.19 96 THR A CA 1
ATOM 760 C C . THR A 1 96 ? -22.214 -3.130 16.505 1.00 93.19 96 THR A C 1
ATOM 762 O O . THR A 1 96 ? -23.421 -2.930 16.652 1.00 93.19 96 THR A O 1
ATOM 765 N N . VAL A 1 97 ? -21.474 -2.475 15.622 1.00 95.88 97 VAL A N 1
ATOM 766 C CA . VAL A 1 97 ? -21.961 -1.580 14.574 1.00 95.88 97 VAL A CA 1
ATOM 767 C C . VAL A 1 97 ? -21.437 -2.112 13.248 1.00 95.88 97 VAL A C 1
ATOM 769 O O . VAL A 1 97 ? -20.290 -2.555 13.185 1.00 95.88 97 VAL A O 1
ATOM 772 N N . VAL A 1 98 ? -22.269 -2.065 12.213 1.00 96.44 98 VAL A N 1
ATOM 773 C CA . VAL A 1 98 ? -21.868 -2.319 10.829 1.00 96.44 98 VAL A CA 1
ATOM 774 C C . VAL A 1 98 ? -22.075 -1.038 10.043 1.00 96.44 98 VAL A C 1
ATOM 776 O O . VAL A 1 98 ? -23.208 -0.565 9.923 1.00 96.44 98 VAL A O 1
ATOM 779 N N . ASP A 1 99 ? -20.977 -0.528 9.511 1.00 96.81 99 ASP A N 1
ATOM 780 C CA . ASP A 1 99 ? -20.930 0.552 8.539 1.00 96.81 99 ASP A CA 1
ATOM 781 C C . ASP A 1 99 ? -20.231 0.029 7.279 1.00 96.81 99 ASP A C 1
ATOM 783 O O . ASP A 1 99 ? -19.505 -0.971 7.314 1.00 96.81 99 ASP A O 1
ATOM 787 N N . SER A 1 100 ? -20.448 0.704 6.162 1.00 95.44 100 SER A N 1
ATOM 788 C CA . SER A 1 100 ? -19.803 0.388 4.895 1.00 95.44 100 SER A CA 1
ATOM 789 C C . SER A 1 100 ? -19.281 1.647 4.206 1.00 95.44 100 SER A C 1
ATOM 791 O O . SER A 1 100 ? -19.615 2.765 4.616 1.00 95.44 100 SER A O 1
ATOM 793 N N . PHE A 1 101 ? -18.375 1.487 3.243 1.00 94.81 101 PHE A N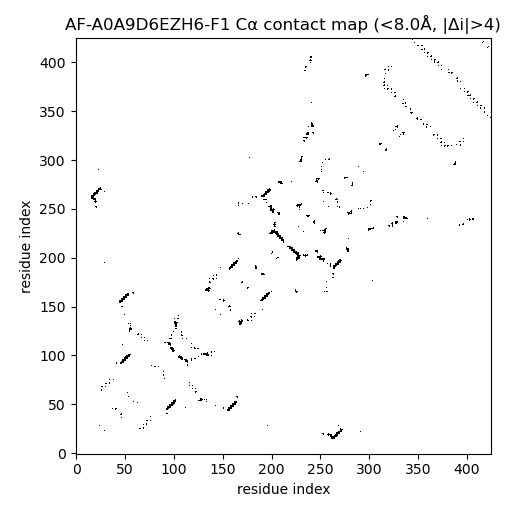 1
ATOM 794 C CA . PHE A 1 101 ? -17.754 2.605 2.543 1.00 94.81 101 PHE A CA 1
ATOM 795 C C . PHE A 1 101 ? -17.458 2.301 1.073 1.00 94.81 101 PHE A C 1
ATOM 797 O O . PHE A 1 101 ? -17.090 1.186 0.726 1.00 94.81 101 PHE A O 1
ATOM 804 N N . GLY A 1 102 ? -17.553 3.348 0.259 1.00 90.62 102 GLY A N 1
ATOM 805 C CA . GLY A 1 102 ? -17.009 3.455 -1.096 1.00 90.62 102 GLY A CA 1
ATOM 806 C C . GLY A 1 102 ? -16.558 4.902 -1.305 1.00 90.62 102 GLY A C 1
ATOM 807 O O . GLY A 1 102 ? -15.681 5.395 -0.582 1.00 90.62 102 GLY A O 1
ATOM 808 N N . GLU A 1 103 ? -17.245 5.651 -2.172 1.00 88.50 103 GLU A N 1
ATOM 809 C CA . GLU A 1 103 ? -17.059 7.106 -2.295 1.00 88.50 103 GLU A CA 1
ATOM 810 C C . GLU A 1 103 ? -17.418 7.823 -0.977 1.00 88.50 103 GLU A C 1
ATOM 812 O O . GLU A 1 103 ? -16.725 8.746 -0.526 1.00 88.50 103 GLU A O 1
ATOM 817 N N . SER A 1 104 ? -18.486 7.374 -0.311 1.00 88.00 104 SER A N 1
ATOM 818 C CA . SER A 1 104 ? -18.930 7.869 0.993 1.00 88.00 104 SER A CA 1
ATOM 819 C C . SER A 1 104 ? -19.128 6.749 2.012 1.00 88.00 104 SER A C 1
ATOM 821 O O . SER A 1 104 ? -19.144 5.576 1.669 1.00 88.00 104 SER A O 1
ATOM 823 N N . ILE A 1 105 ? -19.262 7.123 3.291 1.00 92.44 105 ILE A N 1
ATOM 824 C CA . ILE A 1 105 ? -19.578 6.177 4.369 1.00 92.44 105 ILE A CA 1
ATOM 825 C C . ILE A 1 105 ? -21.094 6.038 4.506 1.00 92.44 105 ILE A C 1
ATOM 827 O O . ILE A 1 105 ? -21.809 7.047 4.518 1.00 92.44 105 ILE A O 1
ATOM 831 N N . HIS A 1 106 ? -21.563 4.812 4.703 1.00 93.75 106 HIS A N 1
ATOM 832 C CA . HIS A 1 106 ? -22.961 4.489 4.932 1.00 93.75 106 HIS A CA 1
ATOM 833 C C . HIS A 1 106 ? -23.120 3.744 6.259 1.00 93.75 106 HIS A C 1
ATOM 835 O O . HIS A 1 106 ? -22.508 2.706 6.500 1.00 93.75 106 HIS A O 1
ATOM 841 N N . ALA A 1 107 ? -23.953 4.288 7.147 1.00 93.38 107 ALA A N 1
ATOM 842 C CA . ALA A 1 107 ? -24.301 3.612 8.390 1.00 93.38 107 ALA A CA 1
ATOM 843 C C . ALA A 1 107 ? -25.380 2.562 8.108 1.00 93.38 107 ALA A C 1
ATOM 845 O O . ALA A 1 107 ? -26.505 2.919 7.748 1.00 93.38 107 ALA A O 1
ATOM 846 N N . ILE A 1 108 ? -25.054 1.280 8.280 1.00 94.31 108 ILE A N 1
ATOM 847 C CA . ILE A 1 108 ? -25.984 0.189 7.959 1.00 94.31 108 ILE A CA 1
ATOM 848 C C . ILE A 1 108 ? -26.802 -0.206 9.185 1.00 94.31 108 ILE A C 1
ATOM 850 O O . ILE A 1 108 ? -28.023 -0.382 9.111 1.00 94.31 108 ILE A O 1
ATOM 854 N N . THR A 1 109 ? -26.151 -0.307 10.345 1.00 92.31 109 THR A N 1
ATOM 855 C CA . THR A 1 109 ? -26.860 -0.462 11.620 1.00 92.31 109 THR A CA 1
ATOM 856 C C . THR A 1 109 ? -27.325 0.898 12.149 1.00 92.31 109 THR A C 1
ATOM 858 O O . THR A 1 109 ? -26.499 1.789 12.339 1.00 92.31 109 THR A O 1
ATOM 861 N N . PRO A 1 110 ? -28.620 1.081 12.474 1.00 86.44 110 PRO A N 1
ATOM 862 C CA . PRO A 1 110 ? -29.125 2.369 12.954 1.00 86.44 110 PRO A CA 1
ATOM 863 C C . PRO A 1 110 ? -28.610 2.727 14.356 1.00 86.44 110 PRO A C 1
ATOM 865 O O . PRO A 1 110 ? -28.536 3.904 14.714 1.00 86.44 110 PRO A O 1
ATOM 868 N N . LYS A 1 111 ? -28.308 1.717 15.182 1.00 90.81 111 LYS A N 1
ATOM 869 C CA . LYS A 1 111 ? -27.754 1.853 16.535 1.00 90.81 111 LYS A CA 1
ATOM 870 C C . LYS A 1 111 ? -26.838 0.661 16.838 1.00 90.81 111 LYS A C 1
ATOM 872 O O . LYS A 1 111 ? -27.074 -0.412 16.289 1.00 90.81 111 LYS A O 1
ATOM 877 N N . PRO A 1 112 ? -25.856 0.812 17.747 1.00 93.38 112 PRO A N 1
ATOM 878 C CA . PRO A 1 112 ? -25.063 -0.318 18.216 1.00 93.38 112 PRO A CA 1
ATOM 879 C C . PRO A 1 112 ? -25.950 -1.406 18.829 1.00 93.38 112 PRO A C 1
ATOM 881 O O . PRO A 1 112 ? -26.796 -1.105 19.675 1.00 93.38 112 PRO A O 1
ATOM 884 N N . THR A 1 113 ? -25.730 -2.655 18.431 1.00 90.69 113 THR A N 1
ATOM 885 C CA . THR A 1 113 ? -26.559 -3.805 18.814 1.00 90.69 113 THR A CA 1
ATOM 886 C C . THR A 1 113 ? -25.704 -4.962 19.322 1.00 90.69 113 THR A C 1
ATOM 888 O O . THR A 1 113 ? -24.543 -5.099 18.948 1.00 90.69 113 THR A O 1
ATOM 891 N N . ALA A 1 114 ? -26.267 -5.790 20.198 1.00 87.06 114 ALA A N 1
ATOM 892 C CA . ALA A 1 114 ? -25.675 -7.069 20.598 1.00 87.06 114 ALA A CA 1
ATOM 893 C C . ALA A 1 114 ? -26.308 -8.255 19.845 1.00 87.06 114 ALA A C 1
ATOM 895 O O . ALA A 1 114 ? -25.931 -9.406 20.070 1.00 87.06 114 ALA A O 1
ATOM 896 N N . ASP A 1 115 ? -27.305 -7.995 18.991 1.00 86.50 115 ASP A N 1
ATOM 897 C CA . ASP A 1 115 ? -28.016 -9.034 18.256 1.00 86.50 115 ASP A CA 1
ATOM 898 C C . ASP A 1 115 ? -27.242 -9.442 16.995 1.00 86.50 115 ASP A C 1
ATOM 900 O O . ASP A 1 115 ? -27.129 -8.698 16.021 1.00 86.50 115 ASP A O 1
ATOM 904 N N . ILE A 1 116 ? -26.736 -10.674 17.005 1.00 83.88 116 ILE A N 1
ATOM 905 C CA . ILE A 1 116 ? -25.997 -11.271 15.890 1.00 83.88 116 ILE A CA 1
ATOM 906 C C . ILE A 1 116 ? -26.871 -11.358 14.631 1.00 83.88 116 ILE A C 1
ATOM 908 O O . ILE A 1 116 ? -26.364 -11.199 13.521 1.00 83.88 116 ILE A O 1
ATOM 912 N N . ALA A 1 117 ? -28.176 -11.612 14.772 1.00 87.69 117 ALA A N 1
ATOM 913 C CA . ALA A 1 117 ? -29.078 -11.685 13.628 1.00 87.69 117 ALA A CA 1
ATOM 914 C C . ALA A 1 117 ? -29.235 -10.313 12.961 1.00 87.69 117 ALA A C 1
ATOM 916 O O . ALA A 1 117 ? -29.244 -10.233 11.732 1.00 87.69 117 ALA A O 1
ATOM 917 N N . GLU A 1 118 ? -29.282 -9.240 13.755 1.00 90.19 118 GLU A N 1
ATOM 918 C CA . GLU A 1 118 ? -29.306 -7.865 13.250 1.00 90.19 118 GLU A CA 1
ATOM 919 C C . GLU A 1 118 ? -27.995 -7.509 12.540 1.00 90.19 118 GLU A C 1
ATOM 921 O O . GLU A 1 118 ? -28.032 -6.956 11.443 1.00 90.19 118 GLU A O 1
ATOM 926 N N . VAL A 1 119 ? -26.844 -7.903 13.099 1.00 89.75 119 VAL A N 1
ATOM 927 C CA . VAL A 1 119 ? -25.530 -7.691 12.467 1.00 89.75 119 VAL A CA 1
ATOM 928 C C . VAL A 1 119 ? -25.414 -8.438 11.135 1.00 89.75 119 VAL A C 1
ATOM 930 O O . VAL A 1 119 ? -24.987 -7.861 10.140 1.00 89.75 119 VAL A O 1
ATOM 933 N N . ARG A 1 120 ? -25.851 -9.700 11.065 1.00 90.38 120 ARG A N 1
ATOM 934 C CA . ARG A 1 120 ? -25.852 -10.467 9.805 1.00 90.38 120 ARG A CA 1
ATOM 935 C C . ARG A 1 120 ? -26.778 -9.849 8.762 1.00 90.38 120 ARG A C 1
ATOM 937 O O . ARG A 1 120 ? -26.398 -9.744 7.602 1.00 90.38 120 ARG A O 1
ATOM 944 N N . ALA A 1 121 ? -27.966 -9.419 9.185 1.00 91.62 121 ALA A N 1
ATOM 945 C CA . ALA A 1 121 ? -28.907 -8.728 8.313 1.00 91.62 121 ALA A CA 1
ATOM 946 C C . ALA A 1 121 ? -28.388 -7.354 7.864 1.00 91.62 121 ALA A C 1
ATOM 948 O O . ALA A 1 121 ? -28.796 -6.878 6.811 1.00 91.62 121 ALA A O 1
ATOM 949 N N . ALA A 1 122 ? -27.520 -6.708 8.647 1.00 92.69 122 ALA A N 1
ATOM 950 C CA . ALA A 1 122 ? -26.827 -5.496 8.236 1.00 92.69 122 ALA A CA 1
ATOM 951 C C . ALA A 1 122 ? -25.795 -5.800 7.142 1.00 92.69 122 ALA A C 1
ATOM 953 O O . ALA A 1 122 ? -25.826 -5.151 6.106 1.00 92.69 122 ALA A O 1
ATOM 954 N N . ILE A 1 123 ? -24.965 -6.837 7.297 1.00 91.75 123 ILE A N 1
ATOM 955 C CA . ILE A 1 123 ? -24.000 -7.232 6.253 1.00 91.75 123 ILE A CA 1
ATOM 956 C C . ILE A 1 123 ? -24.718 -7.557 4.928 1.00 91.75 123 ILE A C 1
ATOM 958 O O . ILE A 1 123 ? -24.294 -7.107 3.871 1.00 91.75 123 ILE A O 1
ATOM 962 N N . ASP A 1 124 ? -25.866 -8.244 4.985 1.00 90.94 124 ASP A N 1
ATOM 963 C CA . ASP A 1 124 ? -26.679 -8.565 3.797 1.00 90.94 124 ASP A CA 1
ATOM 964 C C . ASP A 1 124 ? -27.254 -7.324 3.073 1.00 90.94 124 ASP A C 1
ATOM 966 O O . ASP A 1 124 ? -27.681 -7.428 1.924 1.00 90.94 124 ASP A O 1
ATOM 970 N N . LYS A 1 125 ? -27.310 -6.161 3.739 1.00 93.38 125 LYS A N 1
ATOM 971 C CA . LYS A 1 125 ? -27.849 -4.903 3.190 1.00 93.38 125 LYS A CA 1
ATOM 972 C C . LYS A 1 125 ? -26.797 -4.013 2.541 1.00 93.38 125 LYS A C 1
ATOM 974 O O . LYS A 1 125 ? -27.173 -2.981 1.996 1.00 93.38 125 LYS A O 1
ATOM 979 N N . ILE A 1 126 ? -25.516 -4.366 2.631 1.00 92.38 126 ILE A N 1
ATOM 980 C CA . ILE A 1 126 ? -24.447 -3.584 2.011 1.00 92.38 126 ILE A CA 1
ATOM 981 C C . ILE A 1 126 ? -24.682 -3.601 0.496 1.00 92.38 126 ILE A C 1
ATOM 983 O O . ILE A 1 126 ? -24.726 -4.669 -0.123 1.00 92.38 126 ILE A O 1
ATOM 987 N N . GLU A 1 127 ? -24.873 -2.428 -0.100 1.00 90.44 127 GLU A N 1
ATOM 988 C CA . GLU A 1 127 ? -25.057 -2.280 -1.545 1.00 90.44 127 GLU A CA 1
ATOM 989 C C . GLU A 1 127 ? -23.697 -2.283 -2.262 1.00 90.44 127 GLU A C 1
ATOM 991 O O . GLU A 1 127 ? -22.654 -2.326 -1.614 1.00 90.44 127 GLU A O 1
ATOM 996 N N . VAL A 1 128 ? -23.700 -2.364 -3.595 1.00 88.75 128 VAL A N 1
ATOM 997 C CA . VAL A 1 128 ? -22.467 -2.224 -4.388 1.00 88.75 128 VAL A CA 1
ATOM 998 C C . VAL A 1 128 ? -22.318 -0.761 -4.771 1.00 88.75 128 VAL A C 1
ATOM 1000 O O . VAL A 1 128 ? -23.201 -0.235 -5.461 1.00 88.75 128 VAL A O 1
ATOM 1003 N N . ASP A 1 129 ? -21.211 -0.136 -4.383 1.00 85.94 129 ASP A N 1
ATOM 1004 C CA . ASP A 1 129 ? -20.845 1.168 -4.921 1.00 85.94 129 ASP A CA 1
ATOM 1005 C C . ASP A 1 129 ? -20.280 0.996 -6.340 1.00 85.94 129 ASP A C 1
ATOM 1007 O O . ASP A 1 129 ? -19.428 0.154 -6.611 1.00 85.94 129 ASP A O 1
ATOM 1011 N N . ARG A 1 130 ? -20.798 1.791 -7.278 1.00 83.12 130 ARG A N 1
ATOM 1012 C CA . ARG A 1 130 ? -20.397 1.775 -8.692 1.00 83.12 130 ARG A CA 1
ATOM 1013 C C . ARG A 1 130 ? -19.416 2.888 -9.040 1.00 83.12 130 ARG A C 1
ATOM 1015 O O . ARG A 1 130 ? -19.036 2.992 -10.205 1.00 83.12 130 ARG A O 1
ATOM 1022 N N . SER A 1 131 ? -19.066 3.742 -8.077 1.00 83.75 131 SER A N 1
ATOM 1023 C CA . SER A 1 131 ? -18.086 4.813 -8.265 1.00 83.75 131 SER A CA 1
ATOM 1024 C C . SER A 1 131 ? -16.698 4.256 -8.609 1.00 83.75 131 SER A C 1
ATOM 1026 O O . SER A 1 131 ? -15.985 4.860 -9.410 1.00 83.75 131 SER A O 1
ATOM 1028 N N . GLY A 1 132 ? -16.348 3.095 -8.038 1.00 77.81 132 GLY A N 1
ATOM 1029 C CA . GLY A 1 132 ? -15.001 2.526 -8.091 1.00 77.81 132 GLY A CA 1
ATOM 1030 C C . GLY A 1 132 ? -13.978 3.340 -7.296 1.00 77.81 132 GLY A C 1
ATOM 1031 O O . GLY A 1 132 ? -12.799 3.268 -7.607 1.00 77.81 132 GLY A O 1
ATOM 1032 N N . THR A 1 133 ? -14.428 4.181 -6.356 1.00 84.56 133 THR A N 1
ATOM 1033 C CA . THR A 1 133 ? -13.566 4.951 -5.450 1.00 84.56 133 THR A CA 1
ATOM 1034 C C . THR A 1 133 ? -13.663 4.385 -4.043 1.00 84.56 133 THR A C 1
ATOM 1036 O O . THR A 1 133 ? -14.764 4.219 -3.521 1.00 84.56 133 THR A O 1
ATOM 1039 N N . GLU A 1 134 ? -12.524 4.179 -3.392 1.00 85.12 134 GLU A N 1
ATOM 1040 C CA . GLU A 1 134 ? -12.442 3.558 -2.074 1.00 85.12 134 GLU A CA 1
ATOM 1041 C C . GLU A 1 134 ? -11.765 4.482 -1.057 1.00 85.12 134 GLU A C 1
ATOM 1043 O O . GLU A 1 134 ? -10.549 4.478 -0.840 1.00 85.12 134 GLU A O 1
ATOM 1048 N N . ASN A 1 135 ? -12.581 5.293 -0.378 1.00 91.12 135 ASN A N 1
ATOM 1049 C CA . ASN A 1 135 ? -12.112 6.277 0.602 1.00 91.12 135 ASN A CA 1
ATOM 1050 C C . ASN A 1 135 ? -11.961 5.674 2.016 1.00 91.12 135 ASN A C 1
ATOM 1052 O O . ASN A 1 135 ? -12.623 6.102 2.976 1.00 91.12 135 ASN A O 1
ATOM 1056 N N . VAL A 1 136 ? -11.086 4.671 2.149 1.00 92.50 136 VAL A N 1
ATOM 1057 C CA . VAL A 1 136 ? -10.849 3.901 3.387 1.00 92.50 136 VAL A CA 1
ATOM 1058 C C . VAL A 1 136 ? -10.501 4.813 4.571 1.00 92.50 136 VAL A C 1
ATOM 1060 O O . VAL A 1 136 ? -11.060 4.680 5.668 1.00 92.50 136 VAL A O 1
ATOM 1063 N N . PHE A 1 137 ? -9.574 5.760 4.393 1.00 94.19 137 PHE A N 1
ATOM 1064 C CA . PHE A 1 137 ? -9.058 6.551 5.516 1.00 94.19 137 PHE A CA 1
ATOM 1065 C C . PHE A 1 137 ? -10.036 7.651 5.940 1.00 94.19 137 PHE A C 1
ATOM 1067 O O . PHE A 1 137 ? -10.175 7.946 7.132 1.00 94.19 137 PHE A O 1
ATOM 1074 N N . SER A 1 138 ? -10.785 8.209 4.993 1.00 93.88 138 SER A N 1
ATOM 1075 C CA . SER A 1 138 ? -11.877 9.142 5.264 1.00 93.88 138 SER A CA 1
ATOM 1076 C C . SER A 1 138 ? -13.016 8.455 6.011 1.00 93.88 138 SER A C 1
ATOM 1078 O O . SER A 1 138 ? -13.578 9.039 6.943 1.00 93.88 138 SER A O 1
ATOM 1080 N N . ALA A 1 139 ? -13.341 7.210 5.651 1.00 94.94 139 ALA A N 1
ATOM 1081 C CA . ALA A 1 139 ? -14.315 6.402 6.376 1.00 94.94 139 ALA A CA 1
ATOM 1082 C C . ALA A 1 139 ? -13.844 6.123 7.813 1.00 94.94 139 ALA A C 1
ATOM 1084 O O . ALA A 1 139 ? -14.592 6.373 8.762 1.00 94.94 139 ALA A O 1
ATOM 1085 N N . LEU A 1 140 ? -12.575 5.739 8.003 1.00 95.12 140 LEU A N 1
ATOM 1086 C CA . LEU A 1 140 ? -11.969 5.575 9.331 1.00 95.12 140 LEU A CA 1
ATOM 1087 C C . LEU A 1 140 ? -12.042 6.849 10.179 1.00 95.12 140 LEU A C 1
ATOM 1089 O O . LEU A 1 140 ? -12.400 6.781 11.358 1.00 95.12 140 LEU A O 1
ATOM 1093 N N . MET A 1 141 ? -11.745 8.014 9.596 1.00 94.50 141 MET A N 1
ATOM 1094 C CA . MET A 1 141 ? -11.905 9.290 10.293 1.00 94.50 141 MET A CA 1
ATOM 1095 C C . MET A 1 141 ? -13.350 9.496 10.737 1.00 94.50 141 MET A C 1
ATOM 1097 O O . MET A 1 141 ? -13.589 9.721 11.919 1.00 94.50 141 MET A O 1
ATOM 1101 N N . LYS A 1 142 ? -14.331 9.340 9.843 1.00 94.62 142 LYS A N 1
ATOM 1102 C CA . LYS A 1 142 ? -15.754 9.510 10.187 1.00 94.62 142 LYS A CA 1
ATOM 1103 C C . LYS A 1 142 ? -16.210 8.543 11.289 1.00 94.62 142 LYS A C 1
ATOM 1105 O O . LYS A 1 142 ? -16.879 8.971 12.232 1.00 94.62 142 LYS A O 1
ATOM 1110 N N . VAL A 1 143 ? -15.782 7.279 11.238 1.00 95.06 143 VAL A N 1
ATOM 1111 C CA . VAL A 1 143 ? -16.021 6.284 12.300 1.00 95.06 143 VAL A CA 1
ATOM 1112 C C . VAL A 1 143 ? -15.433 6.755 13.633 1.00 95.06 143 VAL A C 1
ATOM 1114 O O . VAL A 1 143 ? -16.104 6.726 14.668 1.00 95.06 143 VAL A O 1
ATOM 1117 N N . LEU A 1 144 ? -14.190 7.236 13.637 1.00 94.62 144 LEU A N 1
ATOM 1118 C CA . LEU A 1 144 ? -13.542 7.752 14.843 1.00 94.62 144 LEU A CA 1
ATOM 1119 C C . LEU A 1 144 ? -14.247 9.003 15.389 1.00 94.62 144 LEU A C 1
ATOM 1121 O O . LEU A 1 144 ? -14.388 9.141 16.605 1.00 94.62 144 LEU A O 1
ATOM 1125 N N . ASP A 1 145 ? -14.700 9.908 14.525 1.00 93.88 145 ASP A N 1
ATOM 1126 C CA . ASP A 1 145 ? -15.460 11.108 14.888 1.00 93.88 145 ASP A CA 1
ATOM 1127 C C . ASP A 1 145 ? -16.788 10.763 15.564 1.00 93.88 145 ASP A C 1
ATOM 1129 O O . ASP A 1 145 ? -17.137 11.365 16.582 1.00 93.88 145 ASP A O 1
ATOM 1133 N N . GLN A 1 146 ? -17.501 9.771 15.034 1.00 93.25 146 GLN A N 1
ATOM 1134 C CA . GLN A 1 146 ? -18.825 9.385 15.502 1.00 93.25 146 GLN A CA 1
ATOM 1135 C C . GLN A 1 146 ? -18.774 8.487 16.743 1.00 93.25 146 GLN A C 1
ATOM 1137 O O . GLN A 1 146 ? -19.429 8.761 17.756 1.00 93.25 146 GLN A O 1
ATOM 1142 N N . TYR A 1 147 ? -17.992 7.409 16.694 1.00 94.50 147 TYR A N 1
ATOM 1143 C CA . TYR A 1 147 ? -18.084 6.339 17.685 1.00 94.50 147 TYR A CA 1
ATOM 1144 C C . TYR A 1 147 ? -17.101 6.483 18.840 1.00 94.50 147 TYR A C 1
ATOM 1146 O O . TYR A 1 147 ? -17.377 5.958 19.919 1.00 94.50 147 TYR A O 1
ATOM 1154 N N . LYS A 1 148 ? -16.001 7.237 18.702 1.00 92.19 148 LYS A N 1
ATOM 1155 C CA . LYS A 1 148 ? -15.085 7.464 19.835 1.00 92.19 148 LYS A CA 1
ATOM 1156 C C . LYS A 1 148 ? -15.748 8.264 20.968 1.00 92.19 148 LYS A C 1
ATOM 1158 O O . LYS A 1 148 ? -15.650 7.830 22.120 1.00 92.19 148 LYS A O 1
ATOM 1163 N N . PRO A 1 149 ? -16.479 9.369 20.709 1.00 92.19 149 PRO A N 1
ATOM 1164 C CA . PRO A 1 149 ? -17.249 10.051 21.751 1.00 92.19 149 PRO A CA 1
ATOM 1165 C C . PRO A 1 149 ? -18.338 9.160 22.360 1.00 92.19 149 PRO A C 1
ATOM 1167 O O . PRO A 1 149 ? -18.529 9.171 23.578 1.00 92.19 149 PRO A O 1
ATOM 1170 N N . LEU A 1 150 ? -19.021 8.358 21.535 1.00 92.12 150 LEU A N 1
ATOM 1171 C CA . LEU A 1 150 ? -20.066 7.436 21.987 1.00 92.12 150 LEU A CA 1
ATOM 1172 C C . LEU A 1 150 ? -19.509 6.339 22.905 1.00 92.12 150 LEU A C 1
ATOM 1174 O O . LEU A 1 150 ? -20.071 6.093 23.976 1.00 92.12 150 LEU A O 1
ATOM 1178 N N . ALA A 1 151 ? -18.394 5.714 22.522 1.00 91.50 151 ALA A N 1
ATOM 1179 C CA . ALA A 1 151 ? -17.700 4.710 23.323 1.00 91.50 151 ALA A CA 1
ATOM 1180 C C . ALA A 1 151 ? -17.282 5.295 24.677 1.00 91.50 151 ALA A C 1
ATOM 1182 O O . ALA A 1 151 ? -17.600 4.732 25.722 1.00 91.50 151 ALA A O 1
ATOM 1183 N N . ASN A 1 152 ? -16.684 6.489 24.679 1.00 90.56 152 ASN A N 1
ATOM 1184 C CA . ASN A 1 152 ? -16.289 7.167 25.913 1.00 90.56 152 ASN A CA 1
ATOM 1185 C C . ASN A 1 152 ? -17.489 7.461 26.826 1.00 90.56 152 ASN A C 1
ATOM 1187 O O . ASN A 1 152 ? -17.432 7.170 28.020 1.00 90.56 152 ASN A O 1
ATOM 1191 N N . LYS A 1 153 ? -18.594 7.980 26.270 1.00 90.94 153 LYS A N 1
ATOM 1192 C CA . LYS A 1 153 ? -19.827 8.279 27.020 1.00 90.94 153 LYS A CA 1
ATOM 1193 C C . LYS A 1 153 ? -20.476 7.026 27.612 1.00 90.94 153 LYS A C 1
ATOM 1195 O O . LYS A 1 153 ? -21.094 7.096 28.668 1.00 90.94 153 LYS A O 1
ATOM 1200 N N . THR A 1 154 ? -20.354 5.893 26.928 1.00 89.50 154 THR A N 1
ATOM 1201 C CA . THR A 1 154 ? -20.911 4.603 27.364 1.00 89.50 154 THR A CA 1
ATOM 1202 C C . THR A 1 154 ? -19.909 3.749 28.144 1.00 89.50 154 THR A C 1
ATOM 1204 O O . THR A 1 154 ? -20.205 2.595 28.447 1.00 89.50 154 THR A O 1
ATOM 1207 N N . HIS A 1 155 ? -18.748 4.314 28.504 1.00 90.00 155 HIS A N 1
ATOM 1208 C CA . HIS A 1 155 ? -17.658 3.633 29.208 1.00 90.00 155 HIS A CA 1
ATOM 1209 C C . HIS A 1 155 ? -17.188 2.345 28.516 1.00 90.00 155 HIS A C 1
ATOM 1211 O O . HIS A 1 155 ? -16.893 1.346 29.168 1.00 90.00 155 HIS A O 1
ATOM 1217 N N . ARG A 1 156 ? -17.097 2.385 27.186 1.00 91.50 156 ARG A N 1
ATOM 1218 C CA . ARG A 1 156 ? -16.604 1.298 26.341 1.00 91.50 156 ARG A CA 1
ATOM 1219 C C . ARG A 1 156 ? -15.263 1.644 25.715 1.00 91.50 156 ARG A C 1
ATOM 1221 O O . ARG A 1 156 ? -14.959 2.817 25.488 1.00 91.50 156 ARG A O 1
ATOM 1228 N N . LYS A 1 157 ? -14.490 0.617 25.392 1.00 92.31 157 LYS A N 1
ATOM 1229 C CA . LYS A 1 157 ? -13.340 0.711 24.500 1.00 92.31 157 LYS A CA 1
ATOM 1230 C C . LYS A 1 157 ? -13.811 0.508 23.061 1.00 92.31 157 LYS A C 1
ATOM 1232 O O . LYS A 1 157 ? -14.540 -0.439 22.773 1.00 92.31 157 LYS A O 1
ATOM 1237 N N . LEU A 1 158 ? -13.429 1.429 22.180 1.00 95.06 158 LEU A N 1
ATOM 1238 C CA . LEU A 1 158 ? -13.723 1.346 20.751 1.00 95.06 158 LEU A CA 1
ATOM 1239 C C . LEU A 1 158 ? -12.721 0.404 20.083 1.00 95.06 158 LEU A C 1
ATOM 1241 O O . LEU A 1 158 ? -11.522 0.552 20.298 1.00 95.06 158 LEU A O 1
ATOM 1245 N N . VAL A 1 159 ? -13.210 -0.509 19.255 1.00 95.50 159 VAL A N 1
ATOM 1246 C CA . VAL A 1 159 ? -12.406 -1.355 18.369 1.00 95.50 159 VAL A CA 1
ATOM 1247 C C . VAL A 1 159 ? -12.956 -1.200 16.959 1.00 95.50 159 VAL A C 1
ATOM 1249 O O . VAL A 1 159 ? -14.172 -1.221 16.778 1.00 95.50 159 VAL A O 1
ATOM 1252 N N . ILE A 1 160 ? -12.084 -1.030 15.970 1.00 97.19 160 ILE A N 1
ATOM 1253 C CA . ILE A 1 160 ? -12.486 -0.887 14.567 1.00 97.19 160 ILE A CA 1
ATOM 1254 C C . ILE A 1 160 ? -11.913 -2.065 13.786 1.00 97.19 160 ILE A C 1
ATOM 1256 O O . ILE A 1 160 ? -10.743 -2.402 13.961 1.00 97.19 160 ILE A O 1
ATOM 1260 N N . ILE A 1 161 ? -12.735 -2.696 12.954 1.00 96.81 161 ILE A N 1
ATOM 1261 C CA . ILE A 1 161 ? -12.346 -3.786 12.061 1.00 96.81 161 ILE A CA 1
ATOM 1262 C C . ILE A 1 161 ? -12.714 -3.359 10.642 1.00 96.81 161 ILE A C 1
ATOM 1264 O O . ILE A 1 161 ? -13.890 -3.168 10.352 1.00 96.81 161 ILE A O 1
ATOM 1268 N N . VAL A 1 162 ? -11.714 -3.189 9.784 1.00 96.88 162 VAL A N 1
ATOM 1269 C CA . VAL A 1 162 ? -11.878 -2.836 8.369 1.00 96.88 162 VAL A CA 1
ATOM 1270 C C . VAL A 1 162 ? -11.763 -4.098 7.527 1.00 96.88 162 VAL A C 1
ATOM 1272 O O . VAL A 1 162 ? -10.902 -4.938 7.798 1.00 96.88 162 VAL A O 1
ATOM 1275 N N . VAL A 1 163 ? -12.613 -4.225 6.517 1.00 95.00 163 VAL A N 1
ATOM 1276 C CA . VAL A 1 163 ? -12.586 -5.320 5.546 1.00 95.00 163 VAL A CA 1
ATOM 1277 C C . VAL A 1 163 ? -12.522 -4.712 4.153 1.00 95.00 163 VAL A C 1
ATOM 1279 O O . VAL A 1 163 ? -13.478 -4.046 3.774 1.00 95.00 163 VAL A O 1
ATOM 1282 N N . THR A 1 164 ? -11.417 -4.918 3.438 1.00 92.06 164 THR A N 1
ATOM 1283 C CA . THR A 1 164 ? -11.158 -4.347 2.100 1.00 92.06 164 THR A CA 1
ATOM 1284 C C . THR A 1 164 ? -10.115 -5.182 1.368 1.00 92.06 164 THR A C 1
ATOM 1286 O O . THR A 1 164 ? -9.232 -5.762 2.010 1.00 92.06 164 THR A O 1
ATOM 1289 N N . ASP A 1 165 ? -10.207 -5.278 0.047 1.00 86.88 165 ASP A N 1
ATOM 1290 C CA . ASP A 1 165 ? -9.224 -5.948 -0.800 1.00 86.88 165 ASP A CA 1
ATOM 1291 C C . ASP A 1 165 ? -8.216 -5.003 -1.469 1.00 86.88 165 ASP A C 1
ATOM 1293 O O . ASP A 1 165 ? -7.231 -5.490 -2.037 1.00 86.88 165 ASP A O 1
ATOM 1297 N N . GLU A 1 166 ? -8.373 -3.691 -1.293 1.00 86.88 166 GLU A N 1
ATOM 1298 C CA . GLU A 1 166 ? -7.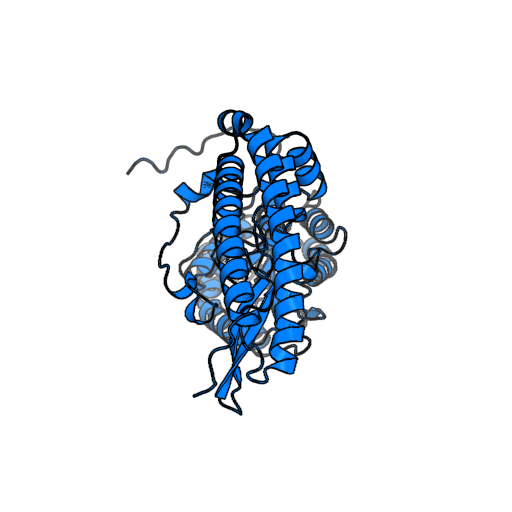496 -2.662 -1.850 1.00 86.88 166 GLU A CA 1
ATOM 1299 C C . GLU A 1 166 ? -6.748 -1.861 -0.770 1.00 86.88 166 GLU A C 1
ATOM 1301 O O . GLU A 1 166 ? -6.969 -1.976 0.440 1.00 86.88 166 GLU A O 1
ATOM 1306 N N . SER A 1 167 ? -5.794 -1.035 -1.204 1.00 87.31 167 SER A N 1
ATOM 1307 C CA . SER A 1 167 ? -5.058 -0.120 -0.326 1.00 87.31 167 SER A CA 1
ATOM 1308 C C . SER A 1 167 ? -5.820 1.169 0.012 1.00 87.31 167 SER A C 1
ATOM 1310 O O . SER A 1 167 ? -5.468 1.820 1.004 1.00 87.31 167 SER A O 1
ATOM 1312 N N . GLY A 1 168 ? -6.863 1.498 -0.758 1.00 84.12 168 GLY A N 1
ATOM 1313 C CA . GLY A 1 168 ? -7.641 2.738 -0.684 1.00 84.12 168 GLY A CA 1
ATOM 1314 C C . GLY A 1 168 ? -7.030 3.905 -1.474 1.00 84.12 168 GLY A C 1
ATOM 1315 O O . GLY A 1 168 ? -5.807 4.059 -1.544 1.00 84.12 168 GLY A O 1
ATOM 1316 N N . ASP A 1 169 ? -7.891 4.770 -2.012 1.00 83.06 169 ASP A N 1
ATOM 1317 C CA . ASP A 1 169 ? -7.533 5.883 -2.911 1.00 83.06 169 ASP A CA 1
ATOM 1318 C C . ASP A 1 169 ? -7.049 7.148 -2.187 1.00 83.06 169 ASP A C 1
ATOM 1320 O O . ASP A 1 169 ? -6.355 8.007 -2.747 1.00 83.06 169 ASP A O 1
ATOM 1324 N N . ASP A 1 170 ? -7.430 7.309 -0.921 1.00 84.12 170 ASP A N 1
ATOM 1325 C CA . ASP A 1 170 ? -7.239 8.548 -0.170 1.00 84.12 170 ASP A CA 1
ATOM 1326 C C . ASP A 1 170 ? -5.981 8.559 0.717 1.00 84.12 170 ASP A C 1
ATOM 1328 O O . ASP A 1 170 ? -5.709 9.538 1.416 1.00 84.12 170 ASP A O 1
ATOM 1332 N N . GLY A 1 171 ? -5.140 7.520 0.642 1.00 72.31 171 GLY A N 1
ATOM 1333 C CA . GLY A 1 171 ? -3.935 7.373 1.479 1.00 72.31 171 GLY A CA 1
ATOM 1334 C C . GLY A 1 171 ? -2.828 8.385 1.191 1.00 72.31 171 GLY A C 1
ATOM 1335 O O . GLY A 1 171 ? -2.069 8.776 2.085 1.00 72.31 171 GLY A O 1
ATOM 1336 N N . LEU A 1 172 ? -2.762 8.869 -0.051 1.00 71.25 172 LEU A N 1
ATOM 1337 C CA . LEU A 1 172 ? -1.821 9.909 -0.477 1.00 71.25 172 LEU A CA 1
ATOM 1338 C C . LEU A 1 172 ? -2.356 11.334 -0.253 1.00 71.25 172 LEU A C 1
ATOM 1340 O O . LEU A 1 172 ? -1.626 12.304 -0.483 1.00 71.25 172 LEU A O 1
ATOM 1344 N N . GLN A 1 173 ? -3.602 11.488 0.204 1.00 66.69 173 GLN A N 1
ATOM 1345 C CA . GLN A 1 173 ? -4.224 12.795 0.392 1.00 66.69 173 GLN A CA 1
ATOM 1346 C C . GLN A 1 173 ? -3.782 13.438 1.716 1.00 66.69 173 GLN A C 1
ATOM 1348 O O . GLN A 1 173 ? -4.336 13.209 2.792 1.00 66.69 173 GLN A O 1
ATOM 1353 N N . GLY A 1 174 ? -2.772 14.307 1.631 1.00 70.19 174 GLY A N 1
ATOM 1354 C CA . GLY A 1 174 ? -2.360 15.170 2.740 1.00 70.19 174 GLY A CA 1
ATOM 1355 C C . GLY A 1 174 ? -1.863 14.398 3.968 1.00 70.19 174 GLY A C 1
ATOM 1356 O O . GLY A 1 174 ? -0.934 13.600 3.872 1.00 70.19 174 GLY A O 1
ATOM 1357 N N . SER A 1 175 ? -2.443 14.694 5.136 1.00 83.19 175 SER A N 1
ATOM 1358 C CA . SER A 1 175 ? -2.098 14.100 6.437 1.00 83.19 175 SER A CA 1
ATOM 1359 C C . SER A 1 175 ? -3.094 13.041 6.912 1.00 83.19 175 SER A C 1
ATOM 1361 O O . SER A 1 175 ? -3.023 12.636 8.067 1.00 83.19 175 SER A O 1
ATOM 1363 N N . LEU A 1 176 ? -4.013 12.576 6.060 1.00 89.62 176 LEU A N 1
ATOM 1364 C CA . LEU A 1 176 ? -5.183 11.808 6.495 1.00 89.62 176 LEU A CA 1
ATOM 1365 C C . LEU A 1 176 ? -4.826 10.557 7.316 1.00 89.62 176 LEU A C 1
ATOM 1367 O O . LEU A 1 176 ? -5.390 10.331 8.383 1.00 89.62 176 LEU A O 1
ATOM 1371 N N . VAL A 1 177 ? -3.822 9.795 6.882 1.00 91.19 177 VAL A N 1
ATOM 1372 C CA . VAL A 1 177 ? -3.314 8.616 7.607 1.00 91.19 177 VAL A CA 1
ATOM 1373 C C . VAL A 1 177 ? -2.737 8.999 8.975 1.00 91.19 177 VAL A C 1
ATOM 1375 O O . VAL A 1 177 ? -2.998 8.329 9.975 1.00 91.19 177 VAL A O 1
ATOM 1378 N N . ASP A 1 178 ? -1.985 10.100 9.046 1.00 91.38 178 ASP A N 1
ATOM 1379 C CA . ASP A 1 178 ? -1.451 10.630 10.307 1.00 91.38 178 ASP A CA 1
ATOM 1380 C C . ASP A 1 178 ? -2.570 11.114 11.239 1.00 91.38 178 ASP A C 1
ATOM 1382 O O . ASP A 1 178 ? -2.502 10.897 12.450 1.00 91.38 178 ASP A O 1
ATOM 1386 N N . ASP A 1 179 ? -3.619 11.718 10.683 1.00 92.12 179 ASP A N 1
ATOM 1387 C CA . ASP A 1 179 ? -4.782 12.196 11.425 1.00 92.12 179 ASP A CA 1
ATOM 1388 C C . ASP A 1 179 ? -5.607 11.029 11.987 1.00 92.12 179 ASP A C 1
ATOM 1390 O O . ASP A 1 179 ? -5.997 11.072 13.161 1.00 92.12 179 ASP A O 1
ATOM 1394 N N . VAL A 1 180 ? -5.792 9.950 11.211 1.00 93.25 180 VAL A N 1
ATOM 1395 C CA . VAL A 1 180 ? -6.403 8.688 11.672 1.00 93.25 180 VAL A CA 1
ATOM 1396 C C . VAL A 1 180 ? -5.608 8.120 12.838 1.00 93.25 180 VAL A C 1
ATOM 1398 O O . VAL A 1 180 ? -6.178 7.855 13.898 1.00 93.25 180 VAL A O 1
ATOM 1401 N N . ILE A 1 181 ? -4.290 7.983 12.683 1.00 92.44 181 ILE A N 1
ATOM 1402 C CA . ILE A 1 181 ? -3.406 7.456 13.727 1.00 92.44 181 ILE A CA 1
ATOM 1403 C C . ILE A 1 181 ? -3.479 8.320 14.986 1.00 92.44 181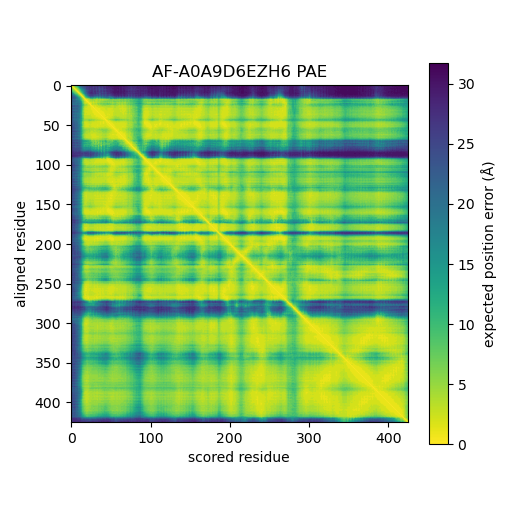 ILE A C 1
ATOM 1405 O O . ILE A 1 181 ? -3.692 7.803 16.085 1.00 92.44 181 ILE A O 1
ATOM 1409 N N . ALA A 1 182 ? -3.346 9.639 14.847 1.00 91.75 182 ALA A N 1
ATOM 1410 C CA . ALA A 1 182 ? -3.400 10.560 15.972 1.00 91.75 182 ALA A CA 1
ATOM 1411 C C . ALA A 1 182 ? -4.756 10.479 16.684 1.00 91.75 182 ALA A C 1
ATOM 1413 O O . ALA A 1 182 ? -4.827 10.477 17.917 1.00 91.75 182 ALA A O 1
ATOM 1414 N N . LYS A 1 183 ? -5.854 10.382 15.929 1.00 91.50 183 LYS A N 1
ATOM 1415 C CA . LYS A 1 183 ? -7.201 10.315 16.495 1.00 91.50 183 LYS A CA 1
ATOM 1416 C C . LYS A 1 183 ? -7.485 8.972 17.152 1.00 91.50 183 LYS A C 1
ATOM 1418 O O . LYS A 1 183 ? -8.040 8.965 18.254 1.00 91.50 183 LYS A O 1
ATOM 1423 N N . ALA A 1 184 ? -7.072 7.862 16.553 1.00 91.19 184 ALA A N 1
ATOM 1424 C CA . ALA A 1 184 ? -7.193 6.525 17.121 1.00 91.19 184 ALA A CA 1
ATOM 1425 C C . ALA A 1 184 ? -6.312 6.358 18.373 1.00 91.19 184 ALA A C 1
ATOM 1427 O O . ALA A 1 184 ? -6.805 5.887 19.402 1.00 91.19 184 ALA A O 1
ATOM 1428 N N . GLY A 1 185 ? -5.069 6.851 18.327 1.00 81.56 185 GLY A N 1
ATOM 1429 C CA . GLY A 1 185 ? -4.044 6.716 19.367 1.00 81.56 185 GLY A CA 1
ATOM 1430 C C . GLY A 1 185 ? -4.072 7.746 20.506 1.00 81.56 185 GLY A C 1
ATOM 1431 O O . GLY A 1 185 ? -3.354 7.563 21.487 1.00 81.56 185 GLY A O 1
ATOM 1432 N N . LYS A 1 186 ? -4.884 8.816 20.425 1.00 66.44 186 LYS A N 1
ATOM 1433 C CA . LYS A 1 186 ? -4.947 9.885 21.450 1.00 66.44 186 LYS A CA 1
ATOM 1434 C C . LYS A 1 186 ? -5.028 9.342 22.888 1.00 66.44 186 LYS A C 1
ATOM 1436 O O . LYS A 1 186 ? -5.902 8.531 23.213 1.00 66.44 186 LYS A O 1
ATOM 1441 N N . SER A 1 187 ? -4.125 9.858 23.725 1.00 51.97 187 SER A N 1
ATOM 1442 C CA . SER A 1 187 ? -3.814 9.459 25.100 1.00 51.97 187 SER A CA 1
ATOM 1443 C C . SER A 1 187 ? -5.046 9.435 26.008 1.00 51.97 187 SER A C 1
ATOM 1445 O O . SER A 1 187 ? -5.636 10.463 26.334 1.00 51.97 187 SER A O 1
ATOM 1447 N N . GLY A 1 188 ? -5.442 8.226 26.402 1.00 63.31 188 GLY A N 1
ATOM 1448 C CA . GLY A 1 188 ? -6.549 7.955 27.317 1.00 63.31 188 GLY A CA 1
ATOM 1449 C C . GLY A 1 188 ? -7.171 6.594 27.025 1.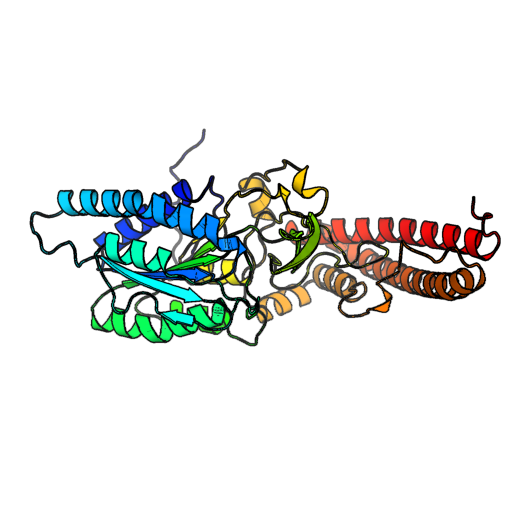00 63.31 188 GLY A C 1
ATOM 1450 O O . GLY A 1 188 ? -7.035 5.671 27.820 1.00 63.31 188 GLY A O 1
ATOM 1451 N N . LYS A 1 189 ? -7.790 6.453 25.846 1.00 77.62 189 LYS A N 1
ATOM 1452 C CA . LYS A 1 189 ? -8.336 5.185 25.334 1.00 77.62 189 LYS A CA 1
ATOM 1453 C C . LYS A 1 189 ? -7.990 5.029 23.858 1.00 77.62 189 LYS A C 1
ATOM 1455 O O . LYS A 1 189 ? -8.638 5.624 22.990 1.00 77.62 189 LYS A O 1
ATOM 1460 N N . ALA A 1 190 ? -6.939 4.261 23.592 1.00 86.44 190 ALA A N 1
ATOM 1461 C CA . ALA A 1 190 ? -6.570 3.895 22.234 1.00 86.44 190 ALA A CA 1
ATOM 1462 C C . ALA A 1 190 ? -7.663 3.014 21.614 1.00 86.44 190 ALA A C 1
ATOM 1464 O O . ALA A 1 190 ? -8.185 2.113 22.277 1.00 86.44 190 ALA A O 1
ATOM 1465 N N . ALA A 1 191 ? -7.998 3.301 20.358 1.00 92.88 191 ALA A N 1
ATOM 1466 C CA . ALA A 1 191 ? -8.909 2.498 19.556 1.00 92.88 191 ALA A CA 1
ATOM 1467 C C . ALA A 1 191 ? -8.080 1.651 18.578 1.00 92.88 191 ALA A C 1
ATOM 1469 O O . ALA A 1 191 ? -7.601 2.213 17.591 1.00 92.88 191 ALA A O 1
ATOM 1470 N N . PRO A 1 192 ? -7.845 0.354 18.851 1.00 94.19 192 PRO A N 1
ATOM 1471 C CA . PRO A 1 192 ? -7.116 -0.499 17.924 1.00 94.19 192 PRO A CA 1
ATOM 1472 C C . PRO A 1 192 ? -7.901 -0.667 16.623 1.00 94.19 192 PRO A C 1
ATOM 1474 O O . PRO A 1 192 ? -9.119 -0.879 16.646 1.00 94.19 192 PRO A O 1
ATOM 1477 N N . VAL A 1 193 ? -7.182 -0.574 15.504 1.00 96.12 193 VAL A N 1
ATOM 1478 C CA . VAL A 1 193 ? -7.718 -0.777 14.156 1.00 96.12 193 VAL A CA 1
ATOM 1479 C C . VAL A 1 193 ? -7.175 -2.090 13.610 1.00 96.12 193 VAL A C 1
ATOM 1481 O O . VAL A 1 193 ? -5.972 -2.229 13.400 1.00 96.12 193 VAL A O 1
ATOM 1484 N N . TYR A 1 194 ? -8.060 -3.054 13.401 1.00 96.50 194 TYR A N 1
ATOM 1485 C CA . TYR A 1 194 ? -7.776 -4.314 12.728 1.00 96.50 194 TYR A CA 1
ATOM 1486 C C . TYR A 1 194 ? -8.171 -4.195 11.262 1.00 96.50 194 TYR A C 1
ATOM 1488 O O . TYR A 1 194 ? -9.193 -3.587 10.959 1.00 96.50 194 TYR A O 1
ATOM 1496 N N . ILE A 1 195 ? -7.381 -4.768 10.360 1.00 96.00 195 ILE A N 1
ATOM 1497 C CA . ILE A 1 195 ? -7.668 -4.736 8.923 1.00 96.00 195 ILE A CA 1
ATOM 1498 C C . ILE A 1 195 ? -7.572 -6.160 8.390 1.00 96.00 195 ILE A C 1
ATOM 1500 O O . ILE A 1 195 ? -6.565 -6.833 8.598 1.00 96.00 195 ILE A O 1
ATOM 1504 N N . LEU A 1 196 ? -8.642 -6.622 7.755 1.00 93.69 196 LEU A N 1
ATOM 1505 C CA . LEU A 1 196 ? -8.720 -7.860 6.995 1.00 93.69 196 LEU A CA 1
ATOM 1506 C C . LEU A 1 196 ? -8.562 -7.476 5.526 1.00 93.69 196 LEU A C 1
ATOM 1508 O O . LEU A 1 196 ? -9.486 -6.887 4.967 1.00 93.69 196 LEU A O 1
ATOM 1512 N N . GLY A 1 197 ? -7.413 -7.780 4.923 1.00 90.94 197 GLY A N 1
ATOM 1513 C CA . GLY A 1 197 ? -7.180 -7.379 3.542 1.00 90.94 197 GLY A CA 1
ATOM 1514 C C . GLY A 1 197 ? -6.149 -8.198 2.794 1.00 90.94 197 GLY A C 1
ATOM 1515 O O . GLY A 1 197 ? -5.687 -9.254 3.246 1.00 90.94 197 GLY A O 1
ATOM 1516 N N . ARG A 1 198 ? -5.840 -7.730 1.587 1.00 86.50 198 ARG A N 1
ATOM 1517 C CA . ARG A 1 198 ? -4.928 -8.413 0.674 1.00 86.50 198 ARG A CA 1
ATOM 1518 C C . ARG A 1 198 ? -3.496 -7.923 0.841 1.00 86.50 198 ARG A C 1
ATOM 1520 O O . ARG A 1 198 ? -3.205 -6.868 1.401 1.00 86.50 198 ARG A O 1
ATOM 1527 N N . GLU A 1 199 ? -2.586 -8.752 0.361 1.00 85.75 199 GLU A N 1
ATOM 1528 C CA . GLU A 1 199 ? -1.171 -8.430 0.266 1.00 85.75 199 GLU A CA 1
ATOM 1529 C C . GLU A 1 199 ? -0.926 -7.323 -0.765 1.00 85.75 199 GLU A C 1
ATOM 1531 O O . GLU A 1 199 ? -1.566 -7.305 -1.823 1.00 85.75 199 GLU A O 1
ATOM 1536 N N . ALA A 1 200 ? 0.010 -6.423 -0.459 1.00 88.44 200 ALA A N 1
ATOM 1537 C CA . ALA A 1 200 ? 0.435 -5.379 -1.380 1.00 88.44 200 ALA A CA 1
ATOM 1538 C C . ALA A 1 200 ? 1.324 -5.942 -2.492 1.00 88.44 200 ALA A C 1
ATOM 1540 O O . ALA A 1 200 ? 2.129 -6.852 -2.265 1.00 88.44 200 ALA A O 1
ATOM 1541 N N . VAL A 1 201 ? 1.242 -5.333 -3.670 1.00 86.50 201 VAL A N 1
ATOM 1542 C CA . VAL A 1 201 ? 2.154 -5.554 -4.786 1.00 86.50 201 VAL A CA 1
ATOM 1543 C C . VAL A 1 201 ? 3.523 -4.980 -4.447 1.00 86.50 201 VAL A C 1
ATOM 1545 O O . VAL A 1 201 ? 3.662 -3.869 -3.935 1.00 86.50 201 VAL A O 1
ATOM 1548 N N . PHE A 1 202 ? 4.559 -5.753 -4.763 1.00 87.06 202 PHE A N 1
ATOM 1549 C CA . PHE A 1 202 ? 5.943 -5.409 -4.486 1.00 87.06 202 PHE A CA 1
ATOM 1550 C C . PHE A 1 202 ? 6.382 -4.147 -5.229 1.00 87.06 202 PHE A C 1
ATOM 1552 O O . PHE A 1 202 ? 6.604 -4.158 -6.446 1.00 87.06 202 PHE A O 1
ATOM 1559 N N . GLY A 1 203 ? 6.565 -3.064 -4.478 1.00 86.12 203 GLY A N 1
ATOM 1560 C CA . GLY A 1 203 ? 7.127 -1.803 -4.935 1.00 86.12 203 GLY A CA 1
ATOM 1561 C C . GLY A 1 203 ? 6.297 -1.082 -5.995 1.00 86.12 203 GLY A C 1
ATOM 1562 O O . GLY A 1 203 ? 6.843 -0.192 -6.644 1.00 86.12 203 GLY A O 1
ATOM 1563 N N . PHE A 1 204 ? 5.031 -1.451 -6.200 1.00 81.94 204 PHE A N 1
ATOM 1564 C CA . PHE A 1 204 ? 4.144 -0.881 -7.218 1.00 81.94 204 PHE A CA 1
ATOM 1565 C C . PHE A 1 204 ? 2.762 -0.594 -6.592 1.00 81.94 204 PHE A C 1
ATOM 1567 O O . PHE A 1 204 ? 2.283 -1.415 -5.813 1.00 81.94 204 PHE A O 1
ATOM 1574 N N . PRO A 1 205 ? 2.141 0.575 -6.850 1.00 79.62 205 PRO A N 1
ATOM 1575 C CA . PRO A 1 205 ? 0.871 0.944 -6.219 1.00 79.62 205 PRO A CA 1
ATOM 1576 C C . PRO A 1 205 ? -0.343 0.196 -6.775 1.00 79.62 205 PRO A C 1
ATOM 1578 O O . PRO A 1 205 ? -1.322 0.010 -6.063 1.00 79.62 205 PRO A O 1
ATOM 1581 N N . LYS A 1 206 ? -0.292 -0.214 -8.043 1.00 82.38 206 LYS A N 1
ATOM 1582 C CA . LYS A 1 206 ? -1.450 -0.760 -8.754 1.00 82.38 206 LYS A CA 1
ATOM 1583 C C . LYS A 1 206 ? -1.321 -2.269 -8.944 1.00 82.38 206 LYS A C 1
ATOM 1585 O O . LYS A 1 206 ? -0.220 -2.803 -8.945 1.00 82.38 206 LYS A O 1
ATOM 1590 N N . ALA A 1 207 ? -2.426 -2.960 -9.161 1.00 79.44 207 ALA A N 1
ATOM 1591 C CA . ALA A 1 207 ? -2.431 -4.307 -9.722 1.00 79.44 207 ALA A CA 1
ATOM 1592 C C . ALA A 1 207 ? -3.401 -4.365 -10.900 1.00 79.44 207 ALA A C 1
ATOM 1594 O O . ALA A 1 207 ? -4.269 -3.505 -11.035 1.00 79.44 207 ALA A O 1
ATOM 1595 N N . TYR A 1 208 ? -3.254 -5.383 -11.747 1.00 79.44 208 TYR A N 1
ATOM 1596 C CA . TYR A 1 208 ? -4.182 -5.622 -12.849 1.00 79.44 208 TYR A CA 1
ATOM 1597 C C . TYR A 1 208 ? -4.922 -6.929 -12.617 1.00 79.44 208 TYR A C 1
ATOM 1599 O O . TYR A 1 208 ? -4.319 -8.006 -12.616 1.00 79.44 208 TYR A O 1
ATOM 1607 N N . MET A 1 209 ? -6.234 -6.825 -12.433 1.00 74.69 209 MET A N 1
ATOM 1608 C CA . MET A 1 209 ? -7.116 -7.960 -12.218 1.00 74.69 209 MET A CA 1
ATOM 1609 C C . MET A 1 209 ? -7.892 -8.278 -13.493 1.00 74.69 209 MET A C 1
ATOM 1611 O O . MET A 1 209 ? -8.472 -7.398 -14.132 1.00 74.69 209 MET A O 1
ATOM 1615 N N . ARG A 1 210 ? -7.921 -9.555 -13.872 1.00 76.06 210 ARG A N 1
ATOM 1616 C CA . ARG A 1 210 ? -8.722 -10.029 -14.993 1.00 76.06 210 ARG A CA 1
ATOM 1617 C C . ARG A 1 210 ? -10.192 -10.005 -14.609 1.00 76.06 210 ARG A C 1
ATOM 1619 O O . ARG A 1 210 ? -10.633 -10.769 -13.757 1.00 76.06 210 ARG A O 1
ATOM 1626 N N . TRP A 1 211 ? -10.965 -9.202 -15.316 1.00 78.88 211 TRP A N 1
ATOM 1627 C CA . TRP A 1 211 ? -12.416 -9.203 -15.244 1.00 78.88 211 TRP A CA 1
ATOM 1628 C C . TRP A 1 211 ? -12.988 -9.721 -16.555 1.00 78.88 211 TRP A C 1
ATOM 1630 O O . TRP A 1 211 ? -12.507 -9.371 -17.628 1.00 78.88 211 TRP A O 1
ATOM 1640 N N . THR A 1 212 ? -13.995 -10.586 -16.494 1.00 78.81 212 THR A N 1
ATOM 1641 C CA . THR A 1 212 ? -14.656 -11.094 -17.701 1.00 78.81 212 THR A CA 1
ATOM 1642 C C . THR A 1 212 ? -16.051 -10.512 -17.776 1.00 78.81 212 THR A C 1
ATOM 1644 O O . THR A 1 212 ? -16.859 -10.757 -16.884 1.00 78.81 212 THR A O 1
ATOM 1647 N N . ASP A 1 213 ? -16.332 -9.770 -18.846 1.00 76.38 213 ASP A N 1
ATOM 1648 C CA . ASP A 1 213 ? -17.639 -9.163 -19.063 1.00 76.38 213 ASP A CA 1
ATOM 1649 C C . ASP A 1 213 ? -18.715 -10.262 -19.104 1.00 76.38 213 ASP A C 1
ATOM 1651 O O . ASP A 1 213 ? -18.679 -11.110 -20.004 1.00 76.38 213 ASP A O 1
ATOM 1655 N N . PRO A 1 214 ? -19.694 -10.271 -18.180 1.00 78.38 214 PRO A N 1
ATOM 1656 C CA . PRO A 1 214 ? -20.711 -11.317 -18.127 1.00 78.38 214 PRO A CA 1
ATOM 1657 C C . PRO A 1 214 ? -21.653 -11.303 -19.341 1.00 78.38 214 PRO A C 1
ATOM 1659 O O . PRO A 1 214 ? -22.298 -12.309 -19.634 1.00 78.38 214 PRO A O 1
ATOM 1662 N N . LYS A 1 215 ? -21.748 -10.181 -20.065 1.00 84.88 215 LYS A N 1
ATOM 1663 C CA . LYS A 1 215 ? -22.591 -10.021 -21.254 1.00 84.88 215 LYS A CA 1
ATOM 1664 C C . LYS A 1 215 ? -21.895 -10.491 -22.529 1.00 84.88 215 LYS A C 1
ATOM 1666 O O . LYS A 1 215 ? -22.544 -11.125 -23.360 1.00 84.88 215 LYS A O 1
ATOM 1671 N N . TYR A 1 216 ? -20.618 -10.149 -22.713 1.00 86.00 216 TYR A N 1
ATOM 1672 C CA . TYR A 1 216 ? -19.890 -10.429 -23.963 1.00 86.00 216 TYR A CA 1
ATOM 1673 C C . TYR A 1 216 ? -18.820 -11.522 -23.842 1.00 86.00 216 TYR A C 1
ATOM 1675 O O . TYR A 1 216 ? -18.305 -11.971 -24.863 1.00 86.00 216 TYR A O 1
ATOM 1683 N N . GLY A 1 217 ? -18.481 -11.960 -22.627 1.00 84.12 217 GLY A N 1
ATOM 1684 C CA . GLY A 1 217 ? -17.429 -12.949 -22.374 1.00 84.12 217 GLY A CA 1
ATOM 1685 C C . GLY A 1 217 ? -16.017 -12.448 -22.693 1.00 84.12 217 GLY A C 1
ATOM 1686 O O . GLY A 1 217 ? -15.109 -13.257 -22.868 1.00 84.12 217 GLY A O 1
ATOM 1687 N N . LEU A 1 218 ? -15.829 -11.131 -22.814 1.00 83.88 218 LEU A N 1
ATOM 1688 C CA . LEU A 1 218 ? -14.537 -10.515 -23.108 1.00 83.88 218 LEU A CA 1
ATOM 1689 C C . LEU A 1 218 ? -13.752 -10.321 -21.813 1.00 83.88 218 LEU A C 1
ATOM 1691 O O . LEU A 1 218 ? -14.289 -9.818 -20.830 1.00 83.88 218 LEU A O 1
ATOM 1695 N N . SER A 1 219 ? -12.479 -10.712 -21.815 1.00 80.94 219 SER A N 1
ATOM 1696 C CA . SER A 1 219 ? -11.582 -10.435 -20.695 1.00 80.94 219 SER A CA 1
ATOM 1697 C C . SER A 1 219 ? -11.000 -9.030 -20.816 1.00 80.94 219 SER A C 1
ATOM 1699 O O . SER A 1 219 ? -10.391 -8.681 -21.826 1.00 80.94 219 SER A O 1
ATOM 1701 N N . HIS A 1 220 ? -11.171 -8.252 -19.759 1.00 77.56 220 HIS A N 1
ATOM 1702 C CA . HIS A 1 220 ? -10.579 -6.946 -19.540 1.00 77.56 220 HIS A CA 1
ATOM 1703 C C . HIS A 1 220 ? -9.618 -7.024 -18.352 1.00 77.56 220 HIS A C 1
ATOM 1705 O O . HIS A 1 220 ? -9.740 -7.901 -17.497 1.00 77.56 220 HIS A O 1
ATOM 1711 N N . TRP A 1 221 ? -8.665 -6.101 -18.302 1.00 76.19 221 TRP A N 1
ATOM 1712 C CA . TRP A 1 221 ? -7.741 -5.952 -17.183 1.00 76.19 221 TRP A CA 1
ATOM 1713 C C . TRP A 1 221 ? -8.109 -4.669 -16.449 1.00 76.19 221 TRP A C 1
ATOM 1715 O O . TRP A 1 221 ? -7.946 -3.582 -17.002 1.00 76.19 221 TRP A O 1
ATOM 1725 N N . LEU A 1 222 ? -8.676 -4.809 -15.253 1.00 77.00 222 LEU A N 1
ATOM 1726 C CA . LEU A 1 222 ? -9.036 -3.690 -14.390 1.00 77.00 222 LEU A CA 1
ATOM 1727 C C . LEU A 1 222 ? -7.829 -3.308 -13.541 1.00 77.00 222 LEU A C 1
ATOM 1729 O O . LEU A 1 222 ? -7.163 -4.179 -12.984 1.00 77.00 222 LEU A O 1
ATOM 1733 N N . GLU A 1 223 ? -7.547 -2.013 -13.478 1.00 79.50 223 GLU A N 1
ATOM 1734 C CA . GLU A 1 223 ? -6.540 -1.448 -12.585 1.00 79.50 223 GLU A CA 1
ATOM 1735 C C . GLU A 1 223 ? -7.163 -1.287 -11.195 1.00 79.50 223 GLU A C 1
ATOM 1737 O O . GLU A 1 223 ? -8.229 -0.688 -11.087 1.00 79.50 223 GLU A O 1
ATOM 1742 N N . ILE A 1 224 ? -6.511 -1.835 -10.169 1.00 80.75 224 ILE A N 1
ATOM 1743 C CA . ILE A 1 224 ? -6.927 -1.746 -8.759 1.00 80.75 224 ILE A CA 1
ATOM 1744 C C . ILE A 1 224 ? -5.787 -1.190 -7.903 1.00 80.75 224 ILE A C 1
ATOM 1746 O O . ILE A 1 224 ? -4.610 -1.371 -8.250 1.00 80.75 224 ILE A O 1
ATOM 1750 N N . ASP A 1 225 ? -6.102 -0.548 -6.780 1.00 84.44 225 ASP A N 1
ATOM 1751 C CA . ASP A 1 225 ? -5.102 -0.029 -5.847 1.00 84.44 225 ASP A CA 1
ATOM 1752 C C . ASP A 1 225 ? -4.677 -1.114 -4.861 1.00 84.44 225 ASP A C 1
ATOM 1754 O O . ASP A 1 225 ? -5.413 -1.524 -3.973 1.00 84.44 225 ASP A O 1
ATOM 1758 N N . ARG A 1 226 ? -3.447 -1.614 -4.986 1.00 83.94 226 ARG A N 1
ATOM 1759 C CA . ARG A 1 226 ? -2.977 -2.746 -4.177 1.00 83.94 226 ARG A CA 1
ATOM 1760 C C . ARG A 1 226 ? -1.555 -2.540 -3.696 1.00 83.94 226 ARG A C 1
ATOM 1762 O O . ARG A 1 226 ? -0.723 -3.433 -3.804 1.00 83.94 226 ARG A O 1
ATOM 1769 N N . GLY A 1 227 ? -1.253 -1.369 -3.145 1.00 84.06 227 GLY A N 1
ATOM 1770 C CA . GLY A 1 227 ? 0.071 -1.080 -2.604 1.00 84.06 227 GLY A CA 1
ATOM 1771 C C . GLY A 1 227 ? 0.452 0.400 -2.647 1.00 84.06 227 GLY A C 1
ATOM 1772 O O . GLY A 1 227 ? -0.406 1.270 -2.745 1.00 84.06 227 GLY A O 1
ATOM 1773 N N . PRO A 1 228 ? 1.756 0.716 -2.591 1.00 88.94 228 PRO A N 1
ATOM 1774 C CA . PRO A 1 228 ? 2.865 -0.202 -2.337 1.00 88.94 228 PRO A CA 1
ATOM 1775 C C . PRO A 1 228 ? 2.980 -0.551 -0.842 1.00 88.94 228 PRO A C 1
ATOM 1777 O O . PRO A 1 228 ? 2.315 0.024 0.022 1.00 88.94 228 PRO A O 1
ATOM 1780 N N . GLU A 1 229 ? 3.867 -1.485 -0.512 1.00 90.38 229 GLU A N 1
ATOM 1781 C CA . GLU A 1 229 ? 4.205 -1.855 0.867 1.00 90.38 229 GLU A CA 1
ATOM 1782 C C . GLU A 1 229 ? 5.115 -0.833 1.579 1.00 90.38 229 GLU A C 1
ATOM 1784 O O . GLU A 1 229 ? 5.274 -0.862 2.801 1.00 90.38 229 GLU A O 1
ATOM 1789 N N . SER A 1 230 ? 5.731 0.084 0.827 1.00 91.56 230 SER A N 1
ATOM 1790 C CA . SER A 1 230 ? 6.651 1.117 1.321 1.00 91.56 230 SER A CA 1
ATOM 1791 C C . SER A 1 230 ? 6.061 2.530 1.237 1.00 91.56 230 SER A C 1
ATOM 1793 O O . SER A 1 230 ? 5.141 2.807 0.478 1.00 91.56 230 SER A O 1
ATOM 1795 N N . ALA A 1 231 ? 6.622 3.475 1.999 1.00 89.88 231 ALA A N 1
ATOM 1796 C CA . ALA A 1 231 ? 6.113 4.853 2.055 1.00 89.88 231 ALA A CA 1
ATOM 1797 C C . ALA A 1 231 ? 6.203 5.599 0.708 1.00 89.88 231 ALA A C 1
ATOM 1799 O O . ALA A 1 231 ? 5.449 6.541 0.450 1.00 89.88 231 ALA A O 1
ATOM 1800 N N . MET A 1 232 ? 7.178 5.205 -0.113 1.00 87.12 232 MET A N 1
ATOM 1801 C CA . MET A 1 232 ? 7.433 5.684 -1.469 1.00 87.12 232 MET A CA 1
ATOM 1802 C C . MET A 1 232 ? 7.949 4.517 -2.323 1.00 87.12 232 MET A C 1
ATOM 1804 O O . MET A 1 232 ? 8.475 3.558 -1.752 1.00 87.12 232 MET A O 1
ATOM 1808 N N . PRO A 1 233 ? 7.868 4.594 -3.665 1.00 86.25 233 PRO A N 1
ATOM 1809 C CA . PRO A 1 233 ? 8.422 3.566 -4.540 1.00 86.25 233 PRO A CA 1
ATOM 1810 C C . PRO A 1 233 ? 9.926 3.355 -4.319 1.00 86.25 233 PRO A C 1
ATOM 1812 O O . PRO A 1 233 ? 10.724 4.293 -4.412 1.00 86.25 233 PRO A O 1
ATOM 1815 N N . GLU A 1 234 ? 10.302 2.108 -4.042 1.00 90.38 234 GLU A N 1
ATOM 1816 C CA . GLU A 1 234 ? 11.695 1.665 -3.876 1.00 90.38 234 GLU A CA 1
ATOM 1817 C C . GLU A 1 234 ? 12.178 0.771 -5.028 1.00 90.38 234 GLU A C 1
ATOM 1819 O O . GLU A 1 234 ? 13.379 0.544 -5.167 1.00 90.38 234 GLU A O 1
ATOM 1824 N N . ALA A 1 235 ? 11.249 0.292 -5.861 1.00 91.69 235 ALA A N 1
ATOM 1825 C CA . ALA A 1 235 ? 11.507 -0.524 -7.041 1.00 91.69 235 ALA A CA 1
ATOM 1826 C C . ALA A 1 235 ? 11.249 0.274 -8.328 1.00 91.69 235 ALA A C 1
ATOM 1828 O O . ALA A 1 235 ? 10.501 1.256 -8.333 1.00 91.69 235 ALA A O 1
ATOM 1829 N N . LEU A 1 236 ? 11.847 -0.155 -9.442 1.00 92.50 236 LEU A N 1
ATOM 1830 C CA . LEU A 1 236 ? 11.593 0.461 -10.745 1.00 92.50 236 LEU A CA 1
ATOM 1831 C C . LEU A 1 236 ? 10.127 0.269 -11.160 1.00 92.50 236 LEU A C 1
ATOM 1833 O O . LEU A 1 236 ? 9.571 -0.820 -11.039 1.00 92.50 236 LEU A O 1
ATOM 1837 N N . GLN A 1 237 ? 9.525 1.341 -11.676 1.00 90.62 237 GLN A N 1
ATOM 1838 C CA . GLN A 1 237 ? 8.152 1.355 -12.211 1.00 90.62 237 GLN A CA 1
ATOM 1839 C C . GLN A 1 237 ? 8.117 1.100 -13.731 1.00 90.62 237 GLN A C 1
ATOM 1841 O O . GLN A 1 237 ? 7.082 1.224 -14.384 1.00 90.62 237 GLN A O 1
ATOM 1846 N N . PHE A 1 238 ? 9.281 0.780 -14.287 1.00 90.75 238 PHE A N 1
ATOM 1847 C CA . PHE A 1 238 ? 9.576 0.595 -15.697 1.00 90.75 238 PHE A CA 1
ATOM 1848 C C . PHE A 1 238 ? 10.156 -0.799 -15.886 1.00 90.75 238 PHE A C 1
ATOM 1850 O O . PHE A 1 238 ? 10.980 -1.239 -15.079 1.00 90.75 238 PHE A O 1
ATOM 1857 N N . ASP A 1 239 ? 9.742 -1.482 -16.945 1.00 90.00 239 ASP A N 1
ATOM 1858 C CA . ASP A 1 239 ? 10.180 -2.845 -17.245 1.00 90.00 239 ASP A CA 1
ATOM 1859 C C . ASP A 1 239 ? 11.279 -2.903 -18.324 1.00 90.00 239 ASP A C 1
ATOM 1861 O O . ASP A 1 239 ? 11.698 -3.978 -18.751 1.00 90.00 239 ASP A O 1
ATOM 1865 N N . GLY A 1 240 ? 11.753 -1.749 -18.790 1.00 91.06 240 GLY A N 1
ATOM 1866 C CA . GLY A 1 240 ? 12.738 -1.660 -19.859 1.00 91.06 240 GLY A CA 1
ATOM 1867 C C . GLY A 1 240 ? 12.172 -1.267 -21.218 1.00 91.06 240 GLY A C 1
ATOM 1868 O O . GLY A 1 240 ? 12.979 -0.942 -22.082 1.00 91.06 240 GLY A O 1
ATOM 1869 N N . LEU A 1 241 ? 10.852 -1.265 -21.416 1.00 91.31 241 LEU A N 1
ATOM 1870 C CA . LEU A 1 241 ? 10.210 -0.719 -22.620 1.00 91.31 241 LEU A CA 1
ATOM 1871 C C . LEU A 1 241 ? 8.951 0.091 -22.307 1.00 91.31 241 LEU A C 1
ATOM 1873 O O . LEU A 1 241 ? 8.671 1.049 -23.017 1.00 91.31 241 LEU A O 1
ATOM 1877 N N . HIS A 1 242 ? 8.217 -0.270 -21.260 1.00 90.00 242 HIS A N 1
ATOM 1878 C CA . HIS A 1 242 ? 6.986 0.399 -20.874 1.00 90.00 242 HIS A CA 1
ATOM 1879 C C . HIS A 1 242 ? 6.769 0.359 -19.359 1.00 90.00 242 HIS A C 1
ATOM 1881 O O . HIS A 1 242 ? 7.628 -0.055 -18.566 1.00 90.00 242 HIS A O 1
ATOM 1887 N N . ARG A 1 243 ? 5.602 0.844 -18.929 1.00 88.56 243 ARG A N 1
ATOM 1888 C CA . ARG A 1 243 ? 5.169 0.732 -17.537 1.00 88.56 243 ARG A CA 1
ATOM 1889 C C . ARG A 1 243 ? 5.171 -0.730 -17.098 1.00 88.56 243 ARG A C 1
ATOM 1891 O O . ARG A 1 243 ? 4.728 -1.617 -17.826 1.00 88.56 243 ARG A O 1
ATOM 1898 N N . ARG A 1 244 ? 5.664 -0.953 -15.881 1.00 85.38 244 ARG A N 1
ATOM 1899 C CA . ARG A 1 244 ? 5.590 -2.240 -15.195 1.00 85.38 244 ARG A CA 1
ATOM 1900 C C . ARG A 1 244 ? 4.123 -2.665 -15.014 1.00 85.38 244 ARG A C 1
ATOM 1902 O O . ARG A 1 244 ? 3.297 -1.847 -14.613 1.00 85.38 244 ARG A O 1
ATOM 1909 N N . SER A 1 245 ? 3.816 -3.930 -15.301 1.00 77.44 245 SER A N 1
ATOM 1910 C CA . SER A 1 245 ? 2.459 -4.497 -15.206 1.00 77.44 245 SER A CA 1
ATOM 1911 C C . SER A 1 245 ? 2.369 -5.811 -14.422 1.00 77.44 245 SER A C 1
ATOM 1913 O O . SER A 1 245 ? 1.293 -6.402 -14.329 1.00 77.44 245 SER A O 1
ATOM 1915 N N . ASP A 1 246 ? 3.474 -6.281 -13.839 1.00 77.50 246 ASP A N 1
ATOM 1916 C CA . ASP A 1 246 ? 3.466 -7.473 -12.997 1.00 77.50 246 ASP A CA 1
ATOM 1917 C C . ASP A 1 246 ? 2.902 -7.186 -11.600 1.00 77.50 246 ASP A C 1
ATOM 1919 O O . ASP A 1 246 ? 3.151 -6.136 -11.007 1.00 77.50 246 ASP A O 1
ATOM 1923 N N . SER A 1 247 ? 2.174 -8.163 -11.062 1.00 74.25 247 SER A N 1
ATOM 1924 C CA . SER A 1 247 ? 1.493 -8.072 -9.765 1.00 74.25 247 SER A CA 1
ATOM 1925 C C . SER A 1 247 ? 2.163 -8.957 -8.703 1.00 74.25 247 SER A C 1
ATOM 1927 O O . SER A 1 247 ? 1.481 -9.667 -7.972 1.00 74.25 247 SER A O 1
ATOM 1929 N N . HIS A 1 248 ? 3.503 -8.966 -8.636 1.00 78.62 248 HIS A N 1
ATOM 1930 C CA . HIS A 1 248 ? 4.224 -9.815 -7.675 1.00 78.62 248 HIS A CA 1
ATOM 1931 C C . HIS A 1 248 ? 3.862 -9.466 -6.218 1.00 78.62 248 HIS A C 1
ATOM 1933 O O . HIS A 1 248 ? 3.947 -8.287 -5.854 1.00 78.62 248 HIS A O 1
ATOM 1939 N N . PRO A 1 249 ? 3.545 -10.459 -5.368 1.00 79.50 249 PRO A N 1
ATOM 1940 C CA . PRO A 1 249 ? 3.262 -10.234 -3.952 1.00 79.50 249 PRO A CA 1
ATOM 1941 C C . PRO A 1 249 ? 4.511 -9.755 -3.189 1.00 79.50 249 PRO A C 1
ATOM 1943 O O . PRO A 1 249 ? 5.630 -10.211 -3.441 1.00 79.50 249 PRO A O 1
ATOM 1946 N N . SER A 1 250 ? 4.338 -8.800 -2.268 1.00 83.75 250 SER A N 1
ATOM 1947 C CA . SER A 1 250 ? 5.445 -8.145 -1.541 1.00 83.75 250 SER A CA 1
ATOM 1948 C C . SER A 1 250 ? 5.920 -8.855 -0.268 1.00 83.75 250 SER A C 1
ATOM 1950 O O . SER A 1 250 ? 7.004 -8.568 0.237 1.00 83.75 250 SER A O 1
ATOM 1952 N N . GLY A 1 251 ? 5.119 -9.752 0.282 1.00 82.00 251 GLY A N 1
ATOM 1953 C CA . GLY A 1 251 ? 5.192 -10.320 1.628 1.00 82.00 251 GLY A CA 1
ATOM 1954 C C . GLY A 1 251 ? 4.503 -9.476 2.704 1.00 82.00 251 GLY A C 1
ATOM 1955 O O . GLY A 1 251 ? 4.514 -9.868 3.874 1.00 82.00 251 GLY A O 1
ATOM 1956 N N . PHE A 1 252 ? 3.964 -8.304 2.356 1.00 87.38 252 PHE A N 1
ATOM 1957 C CA . PHE A 1 252 ? 3.572 -7.266 3.309 1.00 87.38 252 PHE A CA 1
ATOM 1958 C C . PHE A 1 252 ? 2.212 -6.641 2.988 1.00 87.38 252 PHE A C 1
ATOM 1960 O O . PHE A 1 252 ? 1.686 -6.721 1.880 1.00 87.38 252 PHE A O 1
ATOM 1967 N N . ALA A 1 253 ? 1.648 -5.985 3.996 1.00 90.38 253 ALA A N 1
ATOM 1968 C CA . ALA A 1 253 ? 0.441 -5.182 3.868 1.00 90.38 253 ALA A CA 1
ATOM 1969 C C . ALA A 1 253 ? 0.715 -3.833 3.167 1.00 90.38 253 ALA A C 1
ATOM 1971 O O . ALA A 1 253 ? 1.848 -3.337 3.239 1.00 90.38 253 ALA A O 1
ATOM 1972 N N . PRO A 1 254 ? -0.304 -3.193 2.560 1.00 92.44 254 PRO A N 1
ATOM 1973 C CA . PRO A 1 254 ? -0.182 -1.832 2.045 1.00 92.44 254 PRO A CA 1
ATOM 1974 C C . PRO A 1 254 ? 0.318 -0.862 3.114 1.00 92.44 254 PRO A C 1
ATOM 1976 O O . PRO A 1 254 ? -0.128 -0.909 4.263 1.00 92.44 254 PRO A O 1
ATOM 1979 N N . PHE A 1 255 ? 1.241 0.028 2.743 1.00 93.12 255 PHE A N 1
ATOM 1980 C CA . PHE A 1 255 ? 1.988 0.864 3.685 1.00 93.12 255 PHE A CA 1
ATOM 1981 C C . PHE A 1 255 ? 1.093 1.631 4.672 1.00 93.12 255 PHE A C 1
ATOM 1983 O O . PHE A 1 255 ? 1.338 1.601 5.881 1.00 93.12 255 PHE A O 1
ATOM 1990 N N . ASP A 1 256 ? 0.059 2.312 4.172 1.00 93.19 256 ASP A N 1
ATOM 1991 C CA . ASP A 1 256 ? -0.802 3.168 4.994 1.00 93.19 256 ASP A CA 1
ATOM 1992 C C . ASP A 1 256 ? -1.618 2.348 6.004 1.00 93.19 256 ASP A C 1
ATOM 1994 O O . ASP A 1 256 ? -1.654 2.664 7.198 1.00 93.19 256 ASP A O 1
ATOM 1998 N N . GLN A 1 257 ? -2.182 1.229 5.551 1.00 94.06 257 GLN A N 1
ATOM 1999 C CA . GLN A 1 257 ? -2.943 0.292 6.376 1.00 94.06 257 GLN A CA 1
ATOM 2000 C C . GLN A 1 257 ? -2.046 -0.402 7.418 1.00 94.06 257 GLN A C 1
ATOM 2002 O O . GLN A 1 257 ? -2.383 -0.447 8.605 1.00 94.06 257 GLN A O 1
ATOM 2007 N N . ALA A 1 258 ? -0.856 -0.859 7.014 1.00 93.06 258 ALA A N 1
ATOM 2008 C CA . ALA A 1 258 ? 0.148 -1.460 7.894 1.00 93.06 258 ALA A CA 1
ATOM 2009 C C . ALA A 1 258 ? 0.609 -0.491 8.992 1.00 93.06 258 ALA A C 1
ATOM 2011 O O . ALA A 1 258 ? 0.838 -0.871 10.145 1.00 93.06 258 ALA A O 1
ATOM 2012 N N . ARG A 1 259 ? 0.762 0.788 8.639 1.00 92.50 259 ARG A N 1
ATOM 2013 C CA . ARG A 1 259 ? 1.169 1.825 9.579 1.00 92.50 259 ARG A CA 1
ATOM 2014 C C . ARG A 1 259 ? 0.065 2.134 10.590 1.00 92.50 259 ARG A C 1
ATOM 2016 O O . ARG A 1 259 ? 0.365 2.236 11.781 1.00 92.50 259 ARG A O 1
ATOM 2023 N N . ILE A 1 260 ? -1.193 2.212 10.154 1.00 92.75 260 ILE A N 1
ATOM 2024 C CA . ILE A 1 260 ? -2.343 2.396 11.052 1.00 92.75 260 ILE A CA 1
ATOM 2025 C C . ILE A 1 260 ? -2.446 1.248 12.055 1.00 92.75 260 ILE A C 1
ATOM 2027 O O . ILE A 1 260 ? -2.534 1.500 13.258 1.00 92.75 260 ILE A O 1
ATOM 2031 N N . THR A 1 261 ? -2.397 -0.009 11.614 1.00 93.62 261 THR A N 1
ATOM 2032 C CA . THR A 1 261 ? -2.536 -1.159 12.527 1.00 93.62 261 THR A CA 1
ATOM 2033 C C . THR A 1 261 ? -1.387 -1.185 13.542 1.00 93.62 261 THR A C 1
ATOM 2035 O O . THR A 1 261 ? -1.628 -1.312 14.746 1.00 93.62 261 THR A O 1
ATOM 2038 N N . LYS A 1 262 ? -0.147 -0.933 13.093 1.00 91.69 262 LYS A N 1
ATOM 2039 C CA . LYS A 1 262 ? 1.043 -0.819 13.952 1.00 91.69 262 LYS A CA 1
ATOM 2040 C C . LYS A 1 262 ? 0.923 0.277 15.009 1.00 91.69 262 LYS A C 1
ATOM 2042 O O . LYS A 1 262 ? 1.230 0.013 16.170 1.00 91.69 262 LYS A O 1
ATOM 2047 N N . GLU A 1 263 ? 0.532 1.493 14.628 1.00 91.06 263 GLU A N 1
ATOM 2048 C CA . GLU A 1 263 ? 0.512 2.649 15.540 1.00 91.06 263 GLU A CA 1
ATOM 2049 C C . GLU A 1 263 ? -0.739 2.685 16.439 1.00 91.06 263 GLU A C 1
ATOM 2051 O O . GLU A 1 263 ? -0.719 3.316 17.495 1.00 91.06 263 GLU A O 1
ATOM 2056 N N . THR A 1 264 ? -1.811 1.968 16.078 1.00 91.69 264 THR A N 1
ATOM 2057 C CA . THR A 1 264 ? -3.049 1.887 16.880 1.00 91.69 264 THR A CA 1
ATOM 2058 C C . THR A 1 264 ? -3.134 0.656 17.783 1.00 91.69 264 THR A C 1
ATOM 2060 O O . THR A 1 264 ? -3.996 0.602 18.661 1.00 91.69 264 THR A O 1
ATOM 2063 N N . GLY A 1 265 ? -2.236 -0.321 17.617 1.00 90.19 265 GLY A N 1
ATOM 2064 C CA . GLY A 1 265 ? -2.237 -1.556 18.412 1.00 90.19 265 GLY A CA 1
ATOM 2065 C C . GLY A 1 265 ? -3.151 -2.645 17.881 1.00 90.19 265 GLY A C 1
ATOM 2066 O O . GLY A 1 265 ? -3.494 -3.558 18.630 1.00 90.19 265 GLY A O 1
ATOM 2067 N N . GLY A 1 266 ? -3.582 -2.524 16.629 1.00 93.06 266 GLY A N 1
ATOM 2068 C CA . GLY A 1 266 ? -4.341 -3.561 15.951 1.00 93.06 266 GLY A CA 1
ATOM 2069 C C . GLY A 1 266 ? -3.448 -4.515 15.166 1.00 93.06 266 GLY A C 1
ATOM 2070 O O . GLY A 1 266 ? -2.243 -4.616 15.404 1.00 93.06 266 GLY A O 1
ATOM 2071 N N . ILE A 1 267 ? -4.063 -5.251 14.243 1.00 94.06 267 ILE A N 1
ATOM 2072 C CA . ILE A 1 267 ? -3.402 -6.278 13.434 1.00 94.06 267 ILE A CA 1
ATOM 2073 C C . ILE A 1 267 ? -3.869 -6.137 11.987 1.00 94.06 267 ILE A C 1
ATOM 2075 O O . ILE A 1 267 ? -5.068 -5.995 11.744 1.00 94.06 267 ILE A O 1
ATOM 2079 N N . PHE A 1 268 ? -2.934 -6.200 11.041 1.00 94.00 268 PHE A N 1
ATOM 2080 C CA . PHE A 1 268 ? -3.258 -6.428 9.637 1.00 94.00 268 PHE A CA 1
ATOM 2081 C C . PHE A 1 268 ? -3.232 -7.925 9.340 1.00 94.00 268 PHE A C 1
ATOM 2083 O O . PHE A 1 268 ? -2.183 -8.555 9.467 1.00 94.00 268 PHE A O 1
ATOM 2090 N N . PHE A 1 269 ? -4.350 -8.492 8.919 1.00 91.12 269 PHE A N 1
ATOM 2091 C CA . PHE A 1 269 ? -4.455 -9.886 8.515 1.00 91.12 269 PHE A CA 1
ATOM 2092 C C . PHE A 1 269 ? -4.341 -9.987 6.999 1.00 91.12 269 PHE A C 1
ATOM 2094 O O . PHE A 1 269 ? -5.221 -9.515 6.282 1.00 91.12 269 PHE A O 1
ATOM 2101 N N . VAL A 1 270 ? -3.265 -10.617 6.529 1.00 86.56 270 VAL A N 1
ATOM 2102 C CA . VAL A 1 270 ? -3.066 -10.910 5.108 1.00 86.56 270 VAL A CA 1
ATOM 2103 C C . VAL A 1 270 ? -3.840 -12.179 4.772 1.00 86.56 270 VAL A C 1
ATOM 2105 O O . VAL A 1 270 ? -3.600 -13.241 5.364 1.00 86.56 270 VAL A O 1
ATOM 2108 N N . LEU A 1 271 ? -4.788 -12.049 3.848 1.00 82.25 271 LEU A N 1
ATOM 2109 C CA . LEU A 1 271 ? -5.685 -13.119 3.425 1.00 82.25 271 LEU A CA 1
ATOM 2110 C C . LEU A 1 271 ? -5.193 -13.786 2.125 1.00 82.25 271 LEU A C 1
ATOM 2112 O O . LEU A 1 271 ? -4.745 -13.078 1.226 1.00 82.25 271 LEU A O 1
ATOM 2116 N N . PRO A 1 272 ? -5.324 -15.117 1.978 1.00 63.88 272 PRO A N 1
ATOM 2117 C CA . PRO A 1 272 ? -4.638 -15.884 0.933 1.00 63.88 272 PRO A CA 1
ATOM 2118 C C . PRO A 1 272 ? -5.410 -16.094 -0.389 1.00 63.88 272 PRO A C 1
ATOM 2120 O O . PRO A 1 272 ? -5.047 -17.008 -1.124 1.00 63.88 272 PRO A O 1
ATOM 2123 N N . HIS A 1 273 ? -6.485 -15.349 -0.686 1.00 60.16 273 HIS A N 1
ATOM 2124 C CA . HIS A 1 273 ? -7.353 -15.649 -1.846 1.00 60.16 273 HIS A CA 1
ATOM 2125 C C . HIS A 1 273 ? -6.646 -15.598 -3.208 1.00 60.16 273 HIS A C 1
ATOM 2127 O O . HIS A 1 273 ? -5.634 -14.922 -3.386 1.00 60.16 273 HIS A O 1
ATOM 2133 N N . GLU A 1 274 ? -7.259 -16.321 -4.149 1.00 52.12 274 GLU A N 1
ATOM 2134 C CA . GLU A 1 274 ? -6.782 -16.684 -5.482 1.00 52.12 274 GLU A CA 1
ATOM 2135 C C . GLU A 1 274 ? -6.212 -15.504 -6.282 1.00 52.12 274 GLU A C 1
ATOM 2137 O O . GLU A 1 274 ? -6.914 -14.744 -6.946 1.00 52.12 274 GLU A O 1
ATOM 2142 N N . GLU A 1 275 ? -4.882 -15.443 -6.321 1.00 51.69 275 GLU A N 1
ATOM 2143 C CA . GLU A 1 275 ? -4.098 -14.688 -7.304 1.00 51.69 275 GLU A CA 1
ATOM 2144 C C . GLU A 1 275 ? -4.328 -15.179 -8.752 1.00 51.69 275 GLU A C 1
ATOM 2146 O O . GLU A 1 275 ? -3.688 -14.687 -9.676 1.00 51.69 275 GLU A O 1
ATOM 2151 N N . GLU A 1 276 ? -5.250 -16.127 -8.980 1.00 47.50 276 GLU A N 1
ATOM 2152 C CA . GLU A 1 276 ? -5.587 -16.690 -10.295 1.00 47.50 276 GLU A CA 1
ATOM 2153 C C . GLU A 1 276 ? -6.080 -15.629 -11.290 1.00 47.50 276 GLU A C 1
ATOM 2155 O O . GLU A 1 276 ? -5.900 -15.785 -12.499 1.00 47.50 276 GLU A O 1
ATOM 2160 N N . ASN A 1 277 ? -6.658 -14.531 -10.789 1.00 50.16 277 ASN A N 1
ATOM 2161 C CA . ASN A 1 277 ? -7.107 -13.408 -11.612 1.00 50.16 277 ASN A CA 1
ATOM 2162 C C . ASN A 1 277 ? -6.072 -12.277 -11.731 1.00 50.16 277 ASN A C 1
ATOM 2164 O O . ASN A 1 277 ? -6.320 -11.330 -12.476 1.00 50.16 277 ASN A O 1
ATOM 2168 N N . LEU A 1 278 ? -4.929 -12.334 -11.038 1.00 55.47 278 LEU A N 1
ATOM 2169 C CA . LEU A 1 278 ? -3.868 -11.333 -11.194 1.00 55.47 278 LEU A CA 1
ATOM 2170 C C . LEU A 1 278 ? -3.063 -11.589 -12.476 1.00 55.47 278 LEU A C 1
ATOM 2172 O O . LEU A 1 278 ? -2.809 -12.729 -12.865 1.00 55.47 278 LEU A O 1
ATOM 2176 N N . HIS A 1 279 ? -2.672 -10.512 -13.156 1.00 48.06 279 HIS A N 1
ATOM 2177 C CA . HIS A 1 279 ? -1.885 -10.591 -14.385 1.00 48.06 279 HIS A CA 1
ATOM 2178 C C . HIS A 1 279 ? -0.448 -11.109 -14.136 1.00 48.06 279 HIS A C 1
ATOM 2180 O O . HIS A 1 279 ? 0.267 -10.606 -13.265 1.00 48.06 279 HIS A O 1
ATOM 2186 N N . ASP A 1 280 ? -0.004 -12.034 -15.000 1.00 51.66 280 ASP A N 1
ATOM 2187 C CA . ASP A 1 280 ? 1.365 -12.577 -15.129 1.00 51.66 280 ASP A CA 1
ATOM 2188 C C . ASP A 1 280 ? 1.859 -13.523 -14.001 1.00 51.66 280 ASP A C 1
ATOM 2190 O O . ASP A 1 280 ? 1.100 -13.881 -13.105 1.00 51.66 280 ASP A O 1
ATOM 2194 N N . GLN A 1 281 ? 3.120 -13.989 -14.093 1.00 43.72 281 GLN A N 1
ATOM 2195 C CA . GLN A 1 281 ? 3.815 -15.036 -13.297 1.00 43.72 281 GLN A CA 1
ATOM 2196 C C . GLN A 1 281 ? 3.491 -15.166 -11.792 1.00 43.72 281 GLN A C 1
ATOM 2198 O O . GLN A 1 281 ? 3.745 -16.238 -11.239 1.00 43.72 281 GLN A O 1
ATOM 2203 N N . ALA A 1 282 ? 2.920 -14.152 -11.138 1.00 44.47 282 ALA A N 1
ATOM 2204 C CA . ALA A 1 282 ? 2.394 -14.233 -9.775 1.00 44.47 282 ALA A CA 1
ATOM 2205 C C . ALA A 1 282 ? 1.367 -15.375 -9.614 1.00 44.47 282 ALA A C 1
ATOM 2207 O O . ALA A 1 282 ? 1.486 -16.163 -8.684 1.00 44.47 282 ALA A O 1
ATOM 2208 N N . ALA A 1 283 ? 0.483 -15.594 -10.599 1.00 43.34 283 ALA A N 1
ATOM 2209 C CA . ALA A 1 283 ? -0.459 -16.725 -10.594 1.00 43.34 283 ALA A CA 1
ATOM 2210 C C . ALA A 1 283 ? 0.230 -18.115 -10.619 1.00 43.34 283 ALA A C 1
ATOM 2212 O O . ALA A 1 283 ? -0.384 -19.138 -10.312 1.00 43.34 283 ALA A O 1
ATOM 2213 N N . ILE A 1 284 ? 1.510 -18.174 -11.013 1.00 40.44 284 ILE A N 1
ATOM 2214 C CA . ILE A 1 284 ? 2.300 -19.408 -11.155 1.00 40.44 284 ILE A CA 1
ATOM 2215 C C . ILE A 1 284 ? 3.269 -19.588 -9.975 1.00 40.44 284 ILE A C 1
ATOM 2217 O O . ILE A 1 284 ? 3.586 -20.727 -9.602 1.00 40.44 284 ILE A O 1
ATOM 2221 N N . ASP A 1 285 ? 3.751 -18.499 -9.370 1.00 46.84 285 ASP A N 1
ATOM 2222 C CA . ASP A 1 285 ? 4.785 -18.555 -8.342 1.00 46.84 285 ASP A CA 1
ATOM 2223 C C . ASP A 1 285 ? 4.181 -18.898 -6.972 1.00 46.84 285 ASP A C 1
ATOM 2225 O O . ASP A 1 285 ? 3.892 -18.050 -6.139 1.00 46.84 285 ASP A O 1
ATOM 2229 N N . LYS A 1 286 ? 4.064 -20.201 -6.682 1.00 48.00 286 LYS A N 1
ATOM 2230 C CA . LYS A 1 286 ? 3.668 -20.744 -5.361 1.00 48.00 286 LYS A CA 1
ATOM 2231 C C . LYS A 1 286 ? 4.640 -20.397 -4.217 1.00 48.00 286 LYS A C 1
ATOM 2233 O O . LYS A 1 286 ? 4.580 -21.019 -3.150 1.00 48.00 286 LYS A O 1
ATOM 2238 N N . ARG A 1 287 ? 5.590 -19.480 -4.427 1.00 50.09 287 ARG A N 1
ATOM 2239 C CA . ARG A 1 287 ? 6.586 -19.070 -3.436 1.00 50.09 287 ARG A CA 1
ATOM 2240 C C . ARG A 1 287 ? 5.920 -18.238 -2.353 1.00 50.09 287 ARG A C 1
ATOM 2242 O O . ARG A 1 287 ? 5.972 -17.018 -2.343 1.00 50.09 287 ARG A O 1
ATOM 2249 N N . LYS A 1 288 ? 5.369 -18.934 -1.365 1.00 56.06 288 LYS A N 1
ATOM 2250 C CA . LYS A 1 288 ? 5.069 -18.340 -0.066 1.00 56.06 288 LYS A CA 1
ATOM 2251 C C . LYS A 1 288 ? 6.398 -18.023 0.605 1.00 56.06 288 LYS A C 1
ATOM 2253 O O . LYS A 1 288 ? 7.093 -18.936 1.058 1.00 56.06 288 LYS A O 1
ATOM 2258 N N . PHE A 1 289 ? 6.783 -16.750 0.630 1.00 60.00 289 PHE A N 1
ATOM 2259 C CA . PHE A 1 289 ? 7.943 -16.339 1.407 1.00 60.00 289 PHE A CA 1
ATOM 2260 C C . PHE A 1 289 ? 7.696 -16.697 2.873 1.00 60.00 289 PHE A C 1
ATOM 2262 O O . PHE A 1 289 ? 6.662 -16.353 3.448 1.00 60.00 289 PHE A O 1
ATOM 2269 N N . ALA A 1 290 ? 8.628 -17.422 3.494 1.00 59.16 290 ALA A N 1
ATOM 2270 C CA . ALA A 1 290 ? 8.506 -17.704 4.912 1.00 59.16 290 ALA A CA 1
ATOM 2271 C C . ALA A 1 290 ? 8.581 -16.373 5.674 1.00 59.16 290 ALA A C 1
ATOM 2273 O O . ALA A 1 290 ? 9.522 -15.599 5.504 1.00 59.16 290 ALA A O 1
ATOM 2274 N N . PHE A 1 291 ? 7.601 -16.111 6.540 1.00 60.47 291 PHE A N 1
ATOM 2275 C CA . PHE A 1 291 ? 7.498 -14.852 7.287 1.00 60.47 291 PHE A CA 1
ATOM 2276 C C . PHE A 1 291 ? 8.799 -14.469 8.021 1.00 60.47 291 PHE A C 1
ATOM 2278 O O . PHE A 1 291 ? 9.178 -13.299 8.075 1.00 60.47 291 PHE A O 1
ATOM 2285 N N . LEU A 1 292 ? 9.523 -15.461 8.555 1.00 65.69 292 LEU A N 1
ATOM 2286 C CA . LEU A 1 292 ? 10.802 -15.240 9.236 1.00 65.69 292 LEU A CA 1
ATOM 2287 C C . LEU A 1 292 ? 11.900 -14.718 8.299 1.00 65.69 292 LEU A C 1
ATOM 2289 O O . LEU A 1 292 ? 12.691 -13.875 8.724 1.00 65.69 292 LEU A O 1
ATOM 2293 N N . ASP A 1 293 ? 11.915 -15.160 7.041 1.00 71.50 293 ASP A N 1
ATOM 2294 C CA . ASP A 1 293 ? 12.887 -14.715 6.040 1.00 71.50 293 ASP A CA 1
ATOM 2295 C C . ASP A 1 293 ? 12.583 -13.277 5.596 1.00 71.50 293 ASP A C 1
ATOM 2297 O O . ASP A 1 293 ? 13.493 -12.464 5.421 1.00 71.50 293 ASP A O 1
ATOM 2301 N N . MET A 1 294 ? 11.295 -12.923 5.519 1.00 79.50 294 MET A N 1
ATOM 2302 C CA . MET A 1 294 ? 10.839 -11.580 5.141 1.00 79.50 294 MET A CA 1
ATOM 2303 C C . MET A 1 294 ? 11.069 -10.528 6.224 1.00 79.50 294 MET A C 1
ATOM 2305 O O . MET A 1 294 ? 11.148 -9.340 5.918 1.00 79.50 294 MET A O 1
ATOM 2309 N N . LYS A 1 295 ? 11.267 -10.920 7.487 1.00 81.12 295 LYS A N 1
ATOM 2310 C CA . LYS A 1 295 ? 11.430 -9.971 8.601 1.00 81.12 295 LYS A CA 1
ATOM 2311 C C . LYS A 1 295 ? 12.551 -8.948 8.370 1.00 81.12 295 LYS A C 1
ATOM 2313 O O . LYS A 1 295 ? 12.395 -7.784 8.735 1.00 81.12 295 LYS A O 1
ATOM 2318 N N . GLN A 1 296 ? 13.660 -9.344 7.742 1.00 86.00 296 GLN A N 1
ATOM 2319 C CA . GLN A 1 296 ? 14.783 -8.437 7.441 1.00 86.00 296 GLN A CA 1
ATOM 2320 C C . GLN A 1 296 ? 14.486 -7.449 6.299 1.00 86.00 296 GLN A C 1
ATOM 2322 O O . GLN A 1 296 ? 15.190 -6.449 6.151 1.00 86.00 296 GLN A O 1
ATOM 2327 N N . TYR A 1 297 ? 13.443 -7.724 5.517 1.00 88.94 297 TYR A N 1
ATOM 2328 C CA . TYR A 1 297 ? 12.973 -6.922 4.390 1.00 88.94 297 TYR A CA 1
ATOM 2329 C C . TYR A 1 297 ? 11.768 -6.044 4.747 1.00 88.94 297 TYR A C 1
ATOM 2331 O O . TYR A 1 297 ? 11.206 -5.399 3.862 1.00 88.94 297 TYR A O 1
ATOM 2339 N N . THR A 1 298 ? 11.381 -6.003 6.028 1.00 88.19 298 THR A N 1
ATOM 2340 C CA . THR A 1 298 ? 10.239 -5.213 6.503 1.00 88.19 298 THR A CA 1
ATOM 2341 C C . THR A 1 298 ? 10.399 -3.742 6.099 1.00 88.19 298 THR A C 1
ATOM 2343 O O . THR A 1 298 ? 11.447 -3.154 6.392 1.00 88.19 298 THR A O 1
ATOM 2346 N N . PRO A 1 299 ? 9.388 -3.131 5.457 1.00 90.81 299 PRO A N 1
ATOM 2347 C CA . PRO A 1 299 ? 9.437 -1.725 5.078 1.00 90.81 299 PRO A CA 1
ATOM 2348 C C . PRO A 1 299 ? 9.491 -0.806 6.307 1.00 90.81 299 PRO A C 1
ATOM 2350 O O . PRO A 1 299 ? 8.985 -1.122 7.392 1.00 90.81 299 PRO A O 1
ATOM 2353 N N . GLU A 1 300 ? 10.095 0.373 6.153 1.00 91.94 300 GLU A N 1
ATOM 2354 C CA . GLU A 1 300 ? 10.124 1.375 7.216 1.00 91.94 300 GLU A CA 1
ATOM 2355 C C . GLU A 1 300 ? 8.743 2.035 7.407 1.00 91.94 300 GLU A C 1
ATOM 2357 O O . GLU A 1 300 ? 8.430 3.065 6.816 1.00 91.94 300 GLU A O 1
ATOM 2362 N N . LEU A 1 301 ? 7.926 1.460 8.297 1.00 90.88 301 LEU A N 1
ATOM 2363 C CA . LEU A 1 301 ? 6.618 1.994 8.706 1.00 90.88 301 LEU A CA 1
ATOM 2364 C C . LEU A 1 301 ? 6.777 3.194 9.657 1.00 90.88 301 LEU A C 1
ATOM 2366 O O . LEU A 1 301 ? 6.643 3.057 10.881 1.00 90.88 301 LEU A O 1
ATOM 2370 N N . VAL A 1 302 ? 7.144 4.340 9.083 1.00 91.31 302 VAL A N 1
ATOM 2371 C CA . VAL A 1 302 ? 7.257 5.671 9.707 1.00 91.31 302 VAL A CA 1
ATOM 2372 C C . VAL A 1 302 ? 6.510 6.701 8.854 1.00 91.31 302 VAL A C 1
ATOM 2374 O O . VAL A 1 302 ? 6.141 6.396 7.729 1.00 91.31 302 VAL A O 1
ATOM 2377 N N . THR A 1 303 ? 6.314 7.936 9.332 1.00 91.00 303 THR A N 1
ATOM 2378 C CA . THR A 1 303 ? 5.721 9.001 8.495 1.00 91.00 303 THR A CA 1
ATOM 2379 C C . THR A 1 303 ? 6.495 9.179 7.187 1.00 91.00 303 THR A C 1
ATOM 2381 O O . THR A 1 303 ? 7.726 9.097 7.185 1.00 91.00 303 THR A O 1
ATOM 2384 N N . ARG A 1 304 ? 5.808 9.509 6.084 1.00 90.12 304 ARG A N 1
ATOM 2385 C CA . ARG A 1 304 ? 6.455 9.764 4.778 1.00 90.12 304 ARG A CA 1
ATOM 2386 C C . ARG A 1 304 ? 7.571 10.811 4.873 1.00 90.12 304 ARG A C 1
ATOM 2388 O O . ARG A 1 304 ? 8.640 10.623 4.302 1.00 90.12 304 ARG A O 1
ATOM 2395 N N . ARG A 1 305 ? 7.371 11.861 5.681 1.00 91.31 305 ARG A N 1
ATOM 2396 C CA . ARG A 1 305 ? 8.401 12.878 5.959 1.00 91.31 305 ARG A CA 1
ATOM 2397 C C . ARG A 1 305 ? 9.643 12.279 6.624 1.00 91.31 305 ARG A C 1
ATOM 2399 O O . ARG A 1 305 ? 10.760 12.532 6.189 1.00 91.31 305 ARG A O 1
ATOM 2406 N N . LYS A 1 306 ? 9.464 11.467 7.671 1.00 92.94 306 LYS A N 1
ATOM 2407 C CA . LYS A 1 306 ? 10.586 10.820 8.366 1.00 92.94 306 LYS A CA 1
ATOM 2408 C C . LYS A 1 306 ? 11.274 9.786 7.478 1.00 92.94 306 LYS A C 1
ATOM 2410 O O . LYS A 1 306 ? 12.497 9.682 7.515 1.00 92.94 306 LYS A O 1
ATOM 2415 N N . TYR A 1 307 ? 10.507 9.053 6.676 1.00 93.25 307 TYR A N 1
ATOM 2416 C CA . TYR A 1 307 ? 11.041 8.139 5.673 1.00 93.25 307 TYR A CA 1
ATOM 2417 C C . TYR A 1 307 ? 11.958 8.883 4.692 1.00 93.25 307 TYR A C 1
ATOM 2419 O O . TYR A 1 307 ? 13.101 8.480 4.485 1.00 93.25 307 TYR A O 1
ATOM 2427 N N . GLU A 1 308 ? 11.503 10.020 4.161 1.00 93.75 308 GLU A N 1
ATOM 2428 C CA . GLU A 1 308 ? 12.300 10.872 3.278 1.00 93.75 308 GLU A CA 1
ATOM 2429 C C . GLU A 1 308 ? 13.579 11.387 3.956 1.00 93.75 308 GLU A C 1
ATOM 2431 O O . GLU A 1 308 ? 14.663 11.296 3.378 1.00 93.75 308 GLU A O 1
ATOM 2436 N N . GLU A 1 309 ? 13.492 11.868 5.198 1.00 95.12 309 GLU A N 1
ATOM 2437 C CA . GLU A 1 309 ? 14.667 12.284 5.971 1.00 95.12 309 GLU A CA 1
ATOM 2438 C C . GLU A 1 309 ? 15.674 11.137 6.150 1.00 95.12 309 GLU A C 1
ATOM 2440 O O . GLU A 1 309 ? 16.881 11.344 6.013 1.00 95.12 309 GLU A O 1
ATOM 2445 N N . MET A 1 310 ? 15.198 9.924 6.452 1.00 93.56 310 MET A N 1
ATOM 2446 C CA . MET A 1 310 ? 16.036 8.733 6.610 1.00 93.56 310 MET A CA 1
ATOM 2447 C C . MET A 1 310 ? 16.699 8.329 5.291 1.00 93.56 310 MET A C 1
ATOM 2449 O O . MET A 1 310 ? 17.909 8.094 5.267 1.00 93.56 310 MET A O 1
ATOM 2453 N N . ARG A 1 311 ? 15.937 8.303 4.192 1.00 94.75 311 ARG A N 1
ATOM 2454 C CA . ARG A 1 311 ? 16.443 8.033 2.840 1.00 94.75 311 ARG A CA 1
ATOM 2455 C C . ARG A 1 311 ? 17.537 9.030 2.464 1.00 94.75 311 ARG A C 1
ATOM 2457 O O . ARG A 1 311 ? 18.634 8.612 2.111 1.00 94.75 311 ARG A O 1
ATOM 2464 N N . ASN A 1 312 ? 17.274 10.328 2.621 1.00 94.94 312 ASN A N 1
ATOM 2465 C CA . ASN A 1 312 ? 18.174 11.403 2.192 1.00 94.94 312 ASN A CA 1
ATOM 2466 C C . ASN A 1 312 ? 19.507 11.437 2.962 1.00 94.94 312 ASN A C 1
ATOM 2468 O O . ASN A 1 312 ? 20.488 11.993 2.468 1.00 94.94 312 ASN A O 1
ATOM 2472 N N . ARG A 1 313 ? 19.579 10.830 4.156 1.00 95.25 313 ARG A N 1
ATOM 2473 C CA . ARG A 1 313 ? 20.837 10.675 4.910 1.00 95.25 313 ARG A CA 1
ATOM 2474 C C . ARG A 1 313 ? 21.786 9.648 4.285 1.00 95.25 313 ARG A C 1
ATOM 2476 O O . ARG A 1 313 ? 22.995 9.759 4.483 1.00 95.25 313 ARG A O 1
ATOM 2483 N N . SER A 1 314 ? 21.273 8.665 3.541 1.00 96.12 314 SER A N 1
ATOM 2484 C CA . SER A 1 314 ? 22.085 7.633 2.889 1.00 96.12 314 SER A CA 1
ATOM 2485 C C . SER A 1 314 ? 22.237 7.924 1.402 1.00 96.12 314 SER A C 1
ATOM 2487 O O . SER A 1 314 ? 21.281 7.865 0.634 1.00 96.12 314 SER A O 1
ATOM 2489 N N . LYS A 1 315 ? 23.479 8.159 0.963 1.00 96.94 315 LYS A N 1
ATOM 2490 C CA . LYS A 1 315 ? 23.793 8.364 -0.461 1.00 96.94 315 LYS A CA 1
ATOM 2491 C C . LYS A 1 315 ? 23.362 7.178 -1.333 1.00 96.94 315 LYS A C 1
ATOM 2493 O O . LYS A 1 315 ? 22.963 7.394 -2.470 1.00 96.94 315 LYS A O 1
ATOM 2498 N N . LEU A 1 316 ? 23.428 5.951 -0.804 1.00 97.12 316 LEU A N 1
ATOM 2499 C CA . LEU A 1 316 ? 22.981 4.745 -1.507 1.00 97.12 316 LEU A CA 1
ATOM 2500 C C . LEU A 1 316 ? 21.465 4.786 -1.744 1.00 97.12 316 LEU A C 1
ATOM 2502 O O . LEU A 1 316 ? 21.018 4.644 -2.878 1.00 97.12 316 LEU A O 1
ATOM 2506 N N . ARG A 1 317 ? 20.684 5.031 -0.686 1.00 96.12 317 ARG A N 1
ATOM 2507 C CA . ARG A 1 317 ? 19.214 5.066 -0.752 1.00 96.12 317 ARG A CA 1
ATOM 2508 C C . ARG A 1 317 ? 18.718 6.197 -1.651 1.00 96.12 317 ARG A C 1
ATOM 2510 O O . ARG A 1 317 ? 17.808 5.991 -2.449 1.00 96.12 317 ARG A O 1
ATOM 2517 N N . THR A 1 318 ? 19.356 7.367 -1.575 1.00 96.88 318 THR A N 1
ATOM 2518 C CA . THR A 1 318 ? 19.081 8.492 -2.478 1.00 96.88 318 THR A CA 1
ATOM 2519 C C . THR A 1 318 ? 19.329 8.118 -3.937 1.00 96.88 318 THR A C 1
ATOM 2521 O O . THR A 1 318 ? 18.463 8.366 -4.764 1.00 96.88 318 THR A O 1
ATOM 2524 N N . ALA A 1 319 ? 20.452 7.470 -4.261 1.00 97.19 319 ALA A N 1
ATOM 2525 C CA . ALA A 1 319 ? 20.764 7.065 -5.633 1.00 97.19 319 ALA A CA 1
ATOM 2526 C C . ALA A 1 319 ? 19.772 6.028 -6.197 1.00 97.19 319 ALA A C 1
ATOM 2528 O O . ALA A 1 319 ? 19.389 6.111 -7.365 1.00 97.19 319 ALA A O 1
ATOM 2529 N N . VAL A 1 320 ? 19.321 5.076 -5.370 1.00 96.69 320 VAL A N 1
ATOM 2530 C CA . VAL A 1 320 ? 18.253 4.131 -5.746 1.00 96.69 320 VAL A CA 1
ATOM 2531 C C . VAL A 1 320 ? 16.968 4.894 -6.071 1.00 96.69 320 VAL A C 1
ATOM 2533 O O . VAL A 1 320 ? 16.409 4.725 -7.150 1.00 96.69 320 VAL A O 1
ATOM 2536 N N . TRP A 1 321 ? 16.540 5.798 -5.189 1.00 95.50 321 TRP A N 1
ATOM 2537 C CA . TRP A 1 321 ? 15.336 6.602 -5.402 1.00 95.50 321 TRP A CA 1
ATOM 2538 C C . TRP A 1 321 ? 15.432 7.532 -6.619 1.00 95.50 321 TRP A C 1
ATOM 2540 O O . TRP A 1 321 ? 14.482 7.626 -7.393 1.00 95.50 321 TRP A O 1
ATOM 2550 N N . GLU A 1 322 ? 16.575 8.185 -6.836 1.00 95.94 322 GLU A N 1
ATOM 2551 C CA . GLU A 1 322 ? 16.826 8.999 -8.032 1.00 95.94 322 GLU A CA 1
ATOM 2552 C C . GLU A 1 322 ? 16.705 8.162 -9.306 1.00 95.94 322 GLU A C 1
ATOM 2554 O O . GLU A 1 322 ? 16.132 8.627 -10.287 1.00 95.94 322 GLU A O 1
ATOM 2559 N N . THR A 1 323 ? 17.184 6.917 -9.275 1.00 96.81 323 THR A N 1
ATOM 2560 C CA . THR A 1 323 ? 17.068 5.982 -10.399 1.00 96.81 323 THR A CA 1
ATOM 2561 C C . THR A 1 323 ? 15.613 5.595 -10.662 1.00 96.81 323 THR A C 1
ATOM 2563 O O . THR A 1 323 ? 15.166 5.650 -11.806 1.00 96.81 323 THR A O 1
ATOM 2566 N N . VAL A 1 324 ? 14.854 5.268 -9.610 1.00 94.69 324 VAL A N 1
ATOM 2567 C CA . VAL A 1 324 ? 13.411 4.983 -9.709 1.00 94.69 324 VAL A CA 1
ATOM 2568 C C . VAL A 1 324 ? 12.658 6.180 -10.283 1.00 94.69 324 VAL A C 1
ATOM 2570 O O . VAL A 1 324 ? 11.834 6.015 -11.176 1.00 94.69 324 VAL A O 1
ATOM 2573 N N . LYS A 1 325 ? 12.970 7.394 -9.819 1.00 94.69 325 LYS A N 1
ATOM 2574 C CA . LYS A 1 325 ? 12.353 8.630 -10.306 1.00 94.69 325 LYS A CA 1
ATOM 2575 C C . LYS A 1 325 ? 12.704 8.917 -11.769 1.00 94.69 325 LYS A C 1
ATOM 2577 O O . LYS A 1 325 ? 11.829 9.323 -12.526 1.00 94.69 325 LYS A O 1
ATOM 2582 N N . LEU A 1 326 ? 13.969 8.730 -12.149 1.00 96.06 326 LEU A N 1
ATOM 2583 C CA . LEU A 1 326 ? 14.472 8.966 -13.506 1.00 96.06 326 LEU A CA 1
ATOM 2584 C C . LEU A 1 326 ? 13.794 8.054 -14.535 1.00 96.06 326 LEU A C 1
ATOM 2586 O O . LEU A 1 326 ? 13.527 8.490 -15.648 1.00 96.06 326 LEU A O 1
ATOM 2590 N N . LEU A 1 327 ? 13.528 6.805 -14.152 1.00 95.19 327 LEU A N 1
ATOM 2591 C CA . LEU A 1 327 ? 12.928 5.773 -14.997 1.00 95.19 327 LEU A CA 1
ATOM 2592 C C . LEU A 1 327 ? 11.465 5.510 -14.606 1.00 95.19 327 LEU A C 1
ATOM 2594 O O . LEU A 1 327 ? 11.038 4.360 -14.570 1.00 95.19 327 LEU A O 1
ATOM 2598 N N . SER A 1 328 ? 10.707 6.551 -14.252 1.00 92.75 328 SER A N 1
ATOM 2599 C CA . SER A 1 328 ? 9.294 6.416 -13.880 1.00 92.75 328 SER A CA 1
ATOM 2600 C C . SER A 1 328 ? 8.370 6.856 -15.021 1.00 92.75 328 SER A C 1
ATOM 2602 O O . SER A 1 328 ? 8.272 8.060 -15.275 1.00 92.75 328 SER A O 1
ATOM 2604 N N . PRO A 1 329 ? 7.610 5.936 -15.646 1.00 90.75 329 PRO A N 1
ATOM 2605 C CA . PRO A 1 329 ? 6.643 6.273 -16.694 1.00 90.75 329 PRO A CA 1
ATOM 2606 C C . PRO A 1 329 ? 5.472 7.135 -16.202 1.00 90.75 329 PRO A C 1
ATOM 2608 O O . PRO A 1 329 ? 4.752 7.729 -16.995 1.00 90.75 329 PRO A O 1
ATOM 2611 N N . PHE A 1 330 ? 5.281 7.233 -14.882 1.00 86.06 330 PHE A N 1
ATOM 2612 C CA . PHE A 1 330 ? 4.298 8.135 -14.275 1.00 86.06 330 PHE A CA 1
ATOM 2613 C C . PHE A 1 330 ? 4.764 9.595 -14.232 1.00 86.06 330 PHE A C 1
ATOM 2615 O O . PHE A 1 330 ? 3.946 10.496 -14.073 1.00 86.06 330 PHE A O 1
ATOM 2622 N N . LEU A 1 331 ? 6.076 9.832 -14.323 1.00 90.06 331 LEU A N 1
ATOM 2623 C CA . LEU A 1 331 ? 6.661 11.175 -14.381 1.00 90.06 331 LEU A CA 1
ATOM 2624 C C . LEU A 1 331 ? 7.054 11.572 -15.805 1.00 90.06 331 LEU A C 1
ATOM 2626 O O . LEU A 1 331 ? 7.145 12.762 -16.102 1.00 90.06 331 LEU A O 1
ATOM 2630 N N . ASP A 1 332 ? 7.303 10.584 -16.660 1.00 92.19 332 ASP A N 1
ATOM 2631 C CA . ASP A 1 332 ? 7.716 10.756 -18.045 1.00 92.19 332 ASP A CA 1
ATOM 2632 C C . ASP A 1 332 ? 7.024 9.711 -18.925 1.00 92.19 332 ASP A C 1
ATOM 2634 O O . ASP A 1 332 ? 7.483 8.577 -19.059 1.00 92.19 332 ASP A O 1
ATOM 2638 N N . ASP A 1 333 ? 5.913 10.114 -19.535 1.00 90.44 333 ASP A N 1
ATOM 2639 C CA . ASP A 1 333 ? 5.070 9.281 -20.400 1.00 90.44 333 ASP A CA 1
ATOM 2640 C C . ASP A 1 333 ? 5.802 8.758 -21.648 1.00 90.44 333 ASP A C 1
ATOM 2642 O O . ASP A 1 333 ? 5.373 7.789 -22.272 1.00 90.44 333 ASP A O 1
ATOM 2646 N N . LYS A 1 334 ? 6.942 9.357 -22.007 1.00 91.38 334 LYS A N 1
ATOM 2647 C CA . LYS A 1 334 ? 7.761 8.921 -23.146 1.00 91.38 334 LYS A CA 1
ATOM 2648 C C . LYS A 1 334 ? 8.467 7.591 -22.914 1.00 91.38 334 LYS A C 1
ATOM 2650 O O . LYS A 1 334 ? 8.820 6.965 -23.909 1.00 91.38 334 LYS A O 1
ATOM 2655 N N . LEU A 1 335 ? 8.623 7.181 -21.651 1.00 92.06 335 LEU A N 1
ATOM 2656 C CA . LEU A 1 335 ? 9.130 5.861 -21.260 1.00 92.06 335 LEU A CA 1
ATOM 2657 C C . LEU A 1 335 ? 8.141 4.729 -21.573 1.00 92.06 335 LEU A C 1
ATOM 2659 O O . LEU A 1 335 ? 8.471 3.565 -21.368 1.00 92.06 335 LEU A O 1
ATOM 2663 N N . ASP A 1 336 ? 6.922 5.051 -22.014 1.00 91.19 336 ASP A N 1
ATOM 2664 C CA . ASP A 1 336 ? 5.922 4.077 -22.436 1.00 91.19 336 ASP A CA 1
ATOM 2665 C C . ASP A 1 336 ? 6.016 3.854 -23.955 1.00 91.19 336 ASP A C 1
ATOM 2667 O O . ASP A 1 336 ? 5.423 4.577 -24.771 1.00 91.19 336 ASP A O 1
ATOM 2671 N N . ILE A 1 337 ? 6.865 2.902 -24.355 1.00 90.19 337 ILE A N 1
ATOM 2672 C CA . ILE A 1 337 ? 7.096 2.559 -25.759 1.00 90.19 337 ILE A CA 1
ATOM 2673 C C . ILE A 1 337 ? 6.139 1.444 -26.173 1.00 90.19 337 ILE A C 1
ATOM 2675 O O . ILE A 1 337 ? 6.098 0.364 -25.584 1.00 90.19 337 ILE A O 1
ATOM 2679 N N . GLN A 1 338 ? 5.422 1.679 -27.273 1.00 87.06 338 GLN A N 1
ATOM 2680 C CA . GLN A 1 338 ? 4.608 0.660 -27.921 1.00 87.06 338 GLN A CA 1
ATOM 2681 C C . GLN A 1 338 ? 5.483 -0.534 -28.328 1.00 87.06 338 GLN A C 1
ATOM 2683 O O . GLN A 1 338 ? 6.355 -0.420 -29.189 1.00 87.06 338 GLN A O 1
ATOM 2688 N N . GLN A 1 339 ? 5.240 -1.699 -27.736 1.00 82.50 339 GLN A N 1
ATOM 2689 C CA . GLN A 1 339 ? 5.973 -2.918 -28.086 1.00 82.50 339 GLN A CA 1
ATOM 2690 C C . GLN A 1 339 ? 5.230 -3.765 -29.143 1.00 82.50 339 GLN A C 1
ATOM 2692 O O . GLN A 1 339 ? 5.873 -4.461 -29.927 1.00 82.50 339 GLN A O 1
ATOM 2697 N N . TRP A 1 340 ? 3.897 -3.675 -29.208 1.00 82.06 340 TRP A N 1
ATOM 2698 C CA . TRP A 1 340 ? 3.024 -4.549 -30.009 1.00 82.06 340 TRP A CA 1
ATOM 2699 C C . TRP A 1 340 ? 2.117 -3.722 -30.927 1.00 82.06 340 TRP A C 1
ATOM 2701 O O . TRP A 1 340 ? 2.104 -2.498 -30.850 1.00 82.06 340 TRP A O 1
ATOM 2711 N N . ASP A 1 341 ? 1.356 -4.378 -31.803 1.00 83.62 341 ASP A N 1
ATOM 2712 C CA . ASP A 1 341 ? 0.277 -3.763 -32.599 1.00 83.62 341 ASP A CA 1
ATOM 2713 C C . ASP A 1 341 ? 0.701 -2.634 -33.550 1.00 83.62 341 ASP A C 1
ATOM 2715 O O . ASP A 1 341 ? -0.054 -1.704 -33.850 1.00 83.62 341 ASP A O 1
ATOM 2719 N N . TYR A 1 342 ? 1.921 -2.718 -34.078 1.00 85.69 342 TYR A N 1
ATOM 2720 C CA . TYR A 1 342 ? 2.332 -1.856 -35.178 1.00 85.69 342 TYR A CA 1
ATOM 2721 C C . TYR A 1 342 ? 1.480 -2.119 -36.427 1.00 85.69 342 TYR A C 1
ATOM 2723 O O . TYR A 1 342 ? 1.144 -3.258 -36.755 1.00 85.69 342 TYR A O 1
ATOM 2731 N N . SER A 1 343 ? 1.145 -1.050 -37.156 1.00 84.19 343 SER A N 1
ATOM 2732 C CA . SER A 1 343 ? 0.361 -1.169 -38.386 1.00 84.19 343 SER A CA 1
ATOM 2733 C C . SER A 1 343 ? 1.105 -1.991 -39.438 1.00 84.19 343 SER A C 1
ATOM 2735 O O . SER A 1 343 ? 2.297 -1.801 -39.655 1.00 84.19 343 SER A O 1
ATOM 2737 N N . SER A 1 344 ? 0.378 -2.847 -40.155 1.00 82.06 344 SER A N 1
ATOM 2738 C CA . SER A 1 344 ? 0.896 -3.561 -41.325 1.00 82.06 344 SER A CA 1
ATOM 2739 C C . SER A 1 344 ? 1.042 -2.675 -42.571 1.00 82.06 344 SER A C 1
ATOM 2741 O O . SER A 1 344 ? 1.642 -3.094 -43.559 1.00 82.06 344 SER A O 1
ATOM 2743 N N . GLN A 1 345 ? 0.500 -1.451 -42.548 1.00 85.12 345 GLN A N 1
ATOM 2744 C CA . GLN A 1 345 ? 0.669 -0.471 -43.622 1.00 85.12 345 GLN A CA 1
ATOM 2745 C C . GLN A 1 345 ? 2.047 0.187 -43.512 1.00 85.12 345 GLN A C 1
ATOM 2747 O O . GLN A 1 345 ? 2.361 0.786 -42.486 1.00 85.12 345 GLN A O 1
ATOM 2752 N N . VAL A 1 346 ? 2.845 0.112 -44.581 1.00 83.06 346 VAL A N 1
ATOM 2753 C CA . VAL A 1 346 ? 4.259 0.530 -44.595 1.00 83.06 346 VAL A CA 1
ATOM 2754 C C . VAL A 1 346 ? 4.437 1.990 -44.181 1.00 83.06 346 VAL A C 1
ATOM 2756 O O . VAL A 1 346 ? 5.327 2.300 -43.395 1.00 83.06 346 VAL A O 1
ATOM 2759 N N . GLU A 1 347 ? 3.598 2.894 -44.682 1.00 84.62 347 GLU A N 1
ATOM 2760 C CA . GLU A 1 347 ? 3.691 4.327 -44.394 1.00 84.62 347 GLU A CA 1
ATOM 2761 C C . GLU A 1 347 ? 3.434 4.611 -42.910 1.00 84.62 347 GLU A C 1
ATOM 2763 O O . GLU A 1 347 ? 4.220 5.306 -42.268 1.00 84.62 347 GLU A O 1
ATOM 2768 N N . ARG A 1 348 ? 2.383 4.001 -42.345 1.00 86.50 348 ARG A N 1
ATOM 2769 C CA . ARG A 1 348 ? 2.040 4.133 -40.920 1.00 86.50 348 ARG A CA 1
ATOM 2770 C C . ARG A 1 348 ? 3.066 3.456 -40.019 1.00 86.50 348 ARG A C 1
ATOM 2772 O O . ARG A 1 348 ? 3.376 3.974 -38.951 1.00 86.50 348 ARG A O 1
ATOM 2779 N N . PHE A 1 349 ? 3.603 2.313 -40.446 1.00 87.94 349 PHE A N 1
ATOM 2780 C CA . PHE A 1 349 ? 4.690 1.647 -39.740 1.00 87.94 349 PHE A CA 1
ATOM 2781 C C . PHE A 1 349 ? 5.927 2.535 -39.678 1.00 87.94 349 PHE A C 1
ATOM 2783 O O . PHE A 1 349 ? 6.514 2.667 -38.615 1.00 87.94 349 PHE A O 1
ATOM 2790 N N . LYS A 1 350 ? 6.330 3.152 -40.794 1.00 87.00 350 LYS A N 1
ATOM 2791 C CA . LYS A 1 350 ? 7.523 4.005 -40.821 1.00 87.00 350 LYS A CA 1
ATOM 2792 C C . LYS A 1 350 ? 7.398 5.191 -39.875 1.00 87.00 350 LYS A C 1
ATOM 2794 O O . LYS A 1 350 ? 8.345 5.476 -39.153 1.00 87.00 350 LYS A O 1
ATOM 2799 N N . GLU A 1 351 ? 6.240 5.843 -39.844 1.00 89.38 351 GLU A N 1
ATOM 2800 C CA . GLU A 1 351 ? 5.983 6.960 -38.930 1.00 89.38 351 GLU A CA 1
ATOM 2801 C C . GLU A 1 351 ? 6.023 6.516 -37.458 1.00 89.38 351 GLU A C 1
ATOM 2803 O O . GLU A 1 351 ? 6.835 7.018 -36.677 1.00 89.38 351 GLU A O 1
ATOM 2808 N N . ASN A 1 352 ? 5.210 5.522 -37.086 1.00 89.50 352 ASN A N 1
ATOM 2809 C CA . ASN A 1 352 ? 5.123 5.050 -35.700 1.00 89.50 352 ASN A CA 1
ATOM 2810 C C . ASN A 1 352 ? 6.417 4.368 -35.238 1.00 89.50 352 ASN A C 1
ATOM 2812 O O . ASN A 1 352 ? 6.849 4.537 -34.101 1.00 89.50 352 ASN A O 1
ATOM 2816 N N . GLY A 1 353 ? 7.044 3.601 -36.126 1.00 90.62 353 GLY A N 1
ATOM 2817 C CA . GLY A 1 353 ? 8.277 2.881 -35.862 1.00 90.62 353 GLY A CA 1
ATOM 2818 C C . GLY A 1 353 ? 9.468 3.815 -35.686 1.00 90.62 353 GLY A C 1
ATOM 2819 O O . GLY A 1 353 ? 10.263 3.601 -34.775 1.00 90.62 353 GLY A O 1
ATOM 2820 N N . GLN A 1 354 ? 9.562 4.888 -36.480 1.00 91.88 354 GLN A N 1
ATOM 2821 C CA . GLN A 1 354 ? 10.583 5.915 -36.269 1.00 91.88 354 GLN A CA 1
ATOM 2822 C C . GLN A 1 354 ? 10.374 6.621 -34.926 1.00 91.88 354 GLN A C 1
ATOM 2824 O O . GLN A 1 354 ? 11.325 6.781 -34.167 1.00 91.88 354 GLN A O 1
ATOM 2829 N N . ALA A 1 355 ? 9.130 6.973 -34.584 1.00 92.06 355 ALA A N 1
ATOM 2830 C CA . ALA A 1 355 ? 8.827 7.586 -33.293 1.00 92.06 355 ALA A CA 1
ATOM 2831 C C . ALA A 1 355 ? 9.198 6.671 -32.109 1.00 92.06 355 ALA A C 1
ATOM 2833 O O . ALA A 1 355 ? 9.759 7.142 -31.119 1.00 92.06 355 ALA A O 1
ATOM 2834 N N . ALA A 1 356 ? 8.922 5.367 -32.209 1.00 92.56 356 ALA A N 1
ATOM 2835 C CA . ALA A 1 356 ? 9.309 4.390 -31.194 1.00 92.56 356 ALA A CA 1
ATOM 2836 C C . ALA A 1 356 ? 10.832 4.207 -31.108 1.00 92.56 356 ALA A C 1
ATOM 2838 O O . ALA A 1 356 ? 11.375 4.121 -30.008 1.00 92.56 356 ALA A O 1
ATOM 2839 N N . PHE A 1 357 ? 11.532 4.204 -32.247 1.00 93.81 357 PHE A N 1
ATOM 2840 C CA . PHE A 1 357 ? 12.994 4.160 -32.298 1.00 93.81 357 PHE A CA 1
ATOM 2841 C C . PHE A 1 357 ? 13.624 5.386 -31.621 1.00 93.81 357 PHE A C 1
ATOM 2843 O O . PHE A 1 357 ? 14.523 5.243 -30.793 1.00 93.81 357 PHE A O 1
ATOM 2850 N N . ASP A 1 358 ? 13.122 6.587 -31.914 1.00 93.88 358 ASP A N 1
ATOM 2851 C CA . ASP A 1 358 ? 13.631 7.833 -31.333 1.00 93.88 358 ASP A CA 1
ATOM 2852 C C . ASP A 1 358 ? 13.416 7.877 -29.809 1.00 93.88 358 ASP A C 1
ATOM 2854 O O . ASP A 1 358 ? 14.306 8.303 -29.063 1.00 93.88 358 ASP A O 1
ATOM 2858 N N . ARG A 1 359 ? 12.263 7.383 -29.326 1.00 94.44 359 ARG A N 1
ATOM 2859 C CA . ARG A 1 359 ? 12.001 7.198 -27.886 1.00 94.44 359 ARG A CA 1
ATOM 2860 C C . ARG A 1 359 ? 12.961 6.185 -27.270 1.00 94.44 359 ARG A C 1
ATOM 2862 O O . ARG A 1 359 ? 13.626 6.505 -26.291 1.00 94.44 359 ARG A O 1
ATOM 2869 N N . ALA A 1 360 ? 13.123 5.019 -27.889 1.00 95.06 360 ALA A N 1
ATOM 2870 C CA . ALA A 1 360 ? 14.043 3.988 -27.415 1.00 95.06 360 ALA A CA 1
ATOM 2871 C C . ALA A 1 360 ? 15.494 4.491 -27.326 1.00 95.06 360 ALA A C 1
ATOM 2873 O O . ALA A 1 360 ? 16.209 4.185 -26.370 1.00 95.06 360 ALA A O 1
ATOM 2874 N N . LEU A 1 361 ? 15.938 5.312 -28.284 1.00 95.88 361 LEU A N 1
ATOM 2875 C CA . LEU A 1 361 ? 17.280 5.894 -28.278 1.00 95.88 361 LEU A CA 1
ATOM 2876 C C . LEU A 1 361 ? 17.464 6.879 -27.117 1.00 95.88 361 LEU A C 1
ATOM 2878 O O . LEU A 1 361 ? 18.501 6.868 -26.446 1.00 95.88 361 LEU A O 1
ATOM 2882 N N . ARG A 1 362 ? 16.453 7.712 -26.854 1.00 96.19 362 ARG A N 1
ATOM 2883 C CA . ARG A 1 362 ? 16.423 8.600 -25.686 1.00 96.19 362 ARG A CA 1
ATOM 2884 C C . ARG A 1 362 ? 16.476 7.797 -24.386 1.00 96.19 362 ARG A C 1
ATOM 2886 O O . ARG A 1 362 ? 17.294 8.099 -23.514 1.00 96.19 362 ARG A O 1
ATOM 2893 N N . ASP A 1 363 ? 15.637 6.780 -24.266 1.00 95.81 363 ASP A N 1
ATOM 2894 C CA . ASP A 1 363 ? 15.479 5.996 -23.044 1.00 95.81 363 ASP A CA 1
ATOM 2895 C C . ASP A 1 363 ? 16.716 5.133 -22.763 1.00 95.81 363 ASP A C 1
ATOM 2897 O O . ASP A 1 363 ? 17.124 4.980 -21.612 1.00 95.81 363 ASP A O 1
ATOM 2901 N N . MET A 1 364 ? 17.422 4.686 -23.807 1.00 96.69 364 MET A N 1
ATOM 2902 C CA . MET A 1 364 ? 18.768 4.115 -23.693 1.00 96.69 364 MET A CA 1
ATOM 2903 C C . MET A 1 364 ? 19.757 5.099 -23.038 1.00 96.69 364 MET A C 1
ATOM 2905 O O . MET A 1 364 ? 20.602 4.701 -22.232 1.00 96.69 364 MET A O 1
ATOM 2909 N N . GLY A 1 365 ? 19.650 6.395 -23.346 1.00 97.12 365 GLY A N 1
ATOM 2910 C CA . GLY A 1 365 ? 20.407 7.459 -22.682 1.00 97.12 365 GLY A CA 1
ATOM 2911 C C . GLY A 1 365 ? 20.087 7.574 -21.188 1.00 97.12 365 GLY A C 1
ATOM 2912 O O . GLY A 1 365 ? 21.010 7.636 -20.371 1.00 97.12 365 GLY A O 1
ATOM 2913 N N . LEU A 1 366 ? 18.802 7.525 -20.823 1.00 97.56 366 LEU A N 1
ATOM 2914 C CA . LEU A 1 366 ? 18.352 7.539 -19.425 1.00 97.56 366 LEU A CA 1
ATOM 2915 C C . LEU A 1 366 ? 18.816 6.294 -18.659 1.00 97.56 366 LEU A C 1
ATOM 2917 O O . LEU A 1 366 ? 19.310 6.411 -17.539 1.00 97.56 366 LEU A O 1
ATOM 2921 N N . LEU A 1 367 ? 18.749 5.113 -19.279 1.00 97.44 367 LEU A N 1
ATOM 2922 C CA . LEU A 1 367 ? 19.281 3.870 -18.716 1.00 97.44 367 LEU A CA 1
ATOM 2923 C C . LEU A 1 367 ? 20.791 3.971 -18.465 1.00 97.44 367 LEU A C 1
ATOM 2925 O O . LEU A 1 367 ? 21.265 3.591 -17.397 1.00 97.44 367 LEU A O 1
ATOM 2929 N N . ASN A 1 368 ? 21.562 4.544 -19.394 1.00 97.69 368 ASN A N 1
ATOM 2930 C CA . ASN A 1 368 ? 22.995 4.774 -19.182 1.00 97.69 368 ASN A CA 1
ATOM 2931 C C . ASN A 1 368 ? 23.261 5.744 -18.017 1.00 97.69 368 ASN A C 1
ATOM 2933 O O . ASN A 1 368 ? 24.182 5.519 -17.230 1.00 97.69 368 ASN A O 1
ATOM 2937 N N . GLN A 1 369 ? 22.454 6.798 -17.875 1.00 97.94 369 GLN A N 1
ATOM 2938 C CA . GLN A 1 369 ? 22.539 7.718 -16.740 1.00 97.94 369 GLN A CA 1
ATOM 2939 C C . GLN A 1 369 ? 22.216 7.011 -15.414 1.00 97.94 369 GLN A C 1
ATOM 2941 O O . GLN A 1 369 ? 22.952 7.180 -14.441 1.00 97.94 369 GLN A O 1
ATOM 2946 N N . ALA A 1 370 ? 21.174 6.179 -15.383 1.00 97.81 370 ALA A N 1
ATOM 2947 C CA . ALA A 1 370 ? 20.814 5.353 -14.233 1.00 97.81 370 ALA A CA 1
ATOM 2948 C C . ALA A 1 370 ? 21.956 4.411 -13.811 1.00 97.81 370 ALA A C 1
ATOM 2950 O O . ALA A 1 370 ? 22.307 4.363 -12.630 1.00 97.81 370 ALA A O 1
ATOM 2951 N N . VAL A 1 371 ? 22.607 3.728 -14.766 1.00 98.00 371 VAL A N 1
ATOM 2952 C CA . VAL A 1 371 ? 23.797 2.900 -14.480 1.00 98.00 371 VAL A CA 1
ATOM 2953 C C . VAL A 1 371 ? 24.879 3.737 -13.799 1.00 98.00 371 VAL A C 1
ATOM 2955 O O . VAL A 1 371 ? 25.398 3.333 -12.763 1.00 98.00 371 VAL A O 1
ATOM 2958 N N . GLN A 1 372 ? 25.188 4.926 -14.324 1.00 98.06 372 GLN A N 1
ATOM 2959 C CA . GLN A 1 372 ? 26.216 5.794 -13.741 1.00 98.06 372 GLN A CA 1
ATOM 2960 C C . GLN A 1 372 ? 25.870 6.267 -12.322 1.00 98.06 372 GLN A C 1
ATOM 2962 O O . GLN A 1 372 ? 26.772 6.407 -11.493 1.00 98.06 372 GLN A O 1
ATOM 2967 N N . ILE A 1 373 ? 24.593 6.541 -12.033 1.00 97.94 373 ILE A N 1
ATOM 2968 C CA . ILE A 1 373 ? 24.129 6.909 -10.686 1.00 97.94 373 ILE A CA 1
ATOM 2969 C C . ILE A 1 373 ? 24.412 5.760 -9.710 1.00 97.94 373 ILE A C 1
ATOM 2971 O O . ILE A 1 373 ? 25.047 5.976 -8.674 1.00 97.94 373 ILE A O 1
ATOM 2975 N N . LEU A 1 374 ? 24.012 4.537 -10.066 1.00 97.94 374 LEU A N 1
ATOM 2976 C CA . LEU A 1 374 ? 24.173 3.357 -9.213 1.00 97.94 374 LEU A CA 1
ATOM 2977 C C . LEU A 1 374 ? 25.640 2.916 -9.075 1.00 97.94 374 LEU A C 1
ATOM 2979 O O . LEU A 1 374 ? 26.085 2.592 -7.973 1.00 97.94 374 LEU A O 1
ATOM 2983 N N . GLU A 1 375 ? 26.436 2.963 -10.146 1.00 97.56 375 GLU A N 1
ATOM 2984 C CA . GLU A 1 375 ? 27.859 2.595 -10.104 1.00 97.56 375 GLU A CA 1
ATOM 2985 C C . GLU A 1 375 ?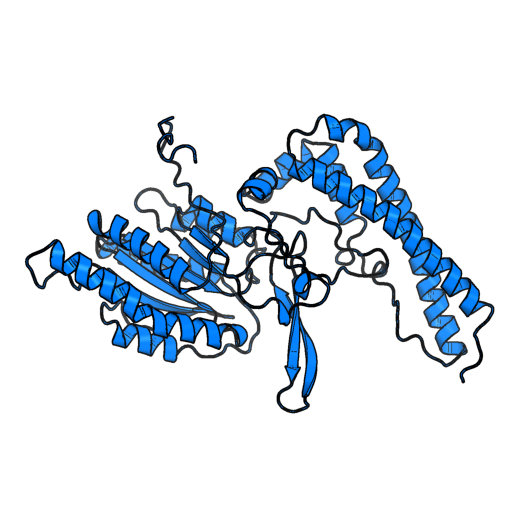 28.666 3.485 -9.150 1.00 97.56 375 GLU A C 1
ATOM 2987 O O . GLU A 1 375 ? 29.514 2.983 -8.408 1.00 97.56 375 GLU A O 1
ATOM 2992 N N . LYS A 1 376 ? 28.367 4.792 -9.099 1.00 97.44 376 LYS A N 1
ATOM 2993 C CA . LYS A 1 376 ? 29.036 5.741 -8.189 1.00 97.44 376 LYS A CA 1
ATOM 2994 C C . LYS A 1 376 ? 28.859 5.378 -6.716 1.00 97.44 376 LYS A C 1
ATOM 2996 O O . LYS A 1 376 ? 29.752 5.643 -5.911 1.00 97.44 376 LYS A O 1
ATOM 3001 N N . VAL A 1 377 ? 27.718 4.794 -6.354 1.00 97.50 377 VAL A N 1
ATOM 3002 C CA . VAL A 1 377 ? 27.397 4.424 -4.967 1.00 97.50 377 VAL A CA 1
ATOM 3003 C C . VAL A 1 377 ? 27.612 2.942 -4.670 1.00 97.50 377 VAL A C 1
ATOM 3005 O O . VAL A 1 377 ? 27.501 2.550 -3.511 1.00 97.50 377 VAL A O 1
ATOM 3008 N N . LYS A 1 378 ? 27.995 2.125 -5.659 1.00 96.62 378 LYS A N 1
ATOM 3009 C CA . LYS A 1 378 ? 28.235 0.680 -5.504 1.00 96.62 378 LYS A CA 1
ATOM 3010 C C . LYS A 1 378 ? 29.117 0.310 -4.297 1.00 96.62 378 LYS A C 1
ATOM 3012 O O . LYS A 1 378 ? 28.743 -0.613 -3.577 1.00 96.62 378 LYS A O 1
ATOM 3017 N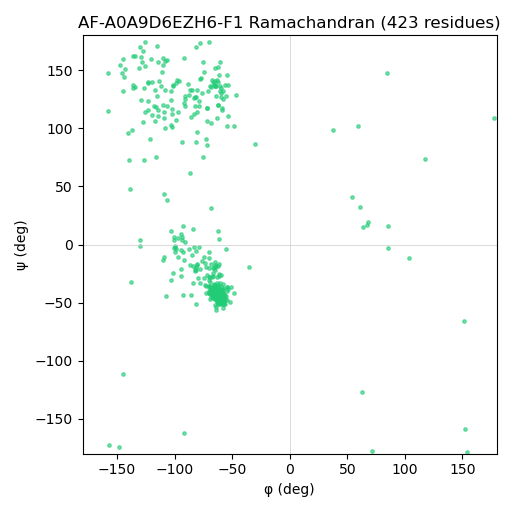 N . PRO A 1 379 ? 30.222 1.019 -3.975 1.00 96.56 379 PRO A N 1
ATOM 3018 C CA . PRO A 1 379 ? 31.028 0.700 -2.789 1.00 96.56 379 PRO A CA 1
ATOM 3019 C C . PRO A 1 379 ? 30.304 0.915 -1.450 1.00 96.56 379 PRO A C 1
ATOM 3021 O O . PRO A 1 379 ? 30.758 0.420 -0.419 1.00 96.56 379 PRO A O 1
ATOM 3024 N N . LEU A 1 380 ? 29.209 1.682 -1.435 1.00 97.12 380 LEU A N 1
ATOM 3025 C CA . LEU A 1 380 ? 28.403 1.934 -0.239 1.00 97.12 380 LEU A CA 1
ATOM 3026 C C . LEU A 1 380 ? 27.444 0.780 0.072 1.00 97.12 380 LEU A C 1
ATOM 3028 O O . LEU A 1 380 ? 27.007 0.679 1.214 1.00 97.12 380 LEU A O 1
ATOM 3032 N N . ARG A 1 381 ? 27.167 -0.109 -0.892 1.00 96.00 381 ARG A N 1
ATOM 3033 C CA . ARG A 1 381 ? 26.288 -1.275 -0.714 1.00 96.00 381 ARG A CA 1
ATOM 3034 C C . ARG A 1 381 ? 26.757 -2.184 0.423 1.00 96.00 381 ARG A C 1
ATOM 3036 O O . ARG A 1 381 ? 25.949 -2.589 1.246 1.00 96.00 381 ARG A O 1
ATOM 3043 N N . GLU A 1 382 ? 28.061 -2.440 0.528 1.00 94.00 382 GLU A N 1
ATOM 3044 C CA . GLU A 1 382 ? 28.639 -3.266 1.606 1.00 94.00 382 GLU A CA 1
ATOM 3045 C C . GLU A 1 382 ? 28.564 -2.609 2.994 1.00 94.00 382 GLU A C 1
ATOM 3047 O O . GLU A 1 382 ? 28.720 -3.283 4.007 1.00 94.00 382 GLU A O 1
ATOM 3052 N N . LYS A 1 383 ? 28.332 -1.292 3.053 1.00 95.06 383 LYS A N 1
ATOM 3053 C CA . LYS A 1 383 ? 28.230 -0.522 4.302 1.00 95.06 383 LYS A CA 1
ATOM 3054 C C . LYS A 1 383 ? 26.785 -0.256 4.724 1.00 95.06 383 LYS A C 1
ATOM 3056 O O . LYS A 1 383 ? 26.573 0.320 5.785 1.00 95.06 383 LYS A O 1
ATOM 3061 N N . GLU A 1 384 ? 25.805 -0.602 3.891 1.00 95.75 384 GLU A N 1
ATOM 3062 C CA . GLU A 1 384 ? 24.392 -0.400 4.202 1.00 95.75 384 GLU A CA 1
ATOM 3063 C C . GLU A 1 384 ? 23.907 -1.498 5.151 1.00 95.75 384 GLU A C 1
ATOM 3065 O O . GLU A 1 384 ? 23.929 -2.685 4.829 1.00 95.75 384 GLU A O 1
ATOM 3070 N N . GLU A 1 385 ? 23.454 -1.091 6.333 1.00 93.19 385 GLU A N 1
ATOM 3071 C CA . GLU A 1 385 ? 22.997 -2.011 7.376 1.00 93.19 385 GLU A CA 1
ATOM 3072 C C . GLU A 1 385 ? 21.669 -2.677 6.991 1.00 93.19 385 GLU A C 1
ATOM 3074 O O . GLU A 1 385 ? 21.453 -3.861 7.265 1.00 93.19 385 GLU A O 1
ATOM 3079 N N . SER A 1 386 ? 20.786 -1.944 6.302 1.00 93.94 386 SER A N 1
ATOM 3080 C CA . SER A 1 386 ? 19.483 -2.472 5.906 1.00 93.94 386 SER A CA 1
ATOM 3081 C C . SER A 1 386 ? 19.616 -3.510 4.792 1.00 93.94 386 SER A C 1
ATOM 3083 O O . SER A 1 386 ? 20.046 -3.217 3.674 1.00 93.94 386 SER A O 1
ATOM 3085 N N . GLN A 1 387 ? 19.201 -4.743 5.090 1.00 93.25 387 GLN A N 1
ATOM 3086 C CA . GLN A 1 387 ? 19.125 -5.826 4.109 1.00 93.25 387 GLN A CA 1
ATOM 3087 C C . GLN A 1 387 ? 18.154 -5.479 2.968 1.00 93.25 387 GLN A C 1
ATOM 3089 O O . GLN A 1 387 ? 18.475 -5.731 1.808 1.00 93.25 387 GLN A O 1
ATOM 3094 N N . ARG A 1 388 ? 17.022 -4.828 3.282 1.00 93.06 388 ARG A N 1
ATOM 3095 C CA . ARG A 1 388 ? 16.059 -4.321 2.293 1.00 93.06 388 ARG A CA 1
ATOM 3096 C C . ARG A 1 388 ? 16.714 -3.369 1.297 1.00 93.06 388 ARG A C 1
ATOM 3098 O O . ARG A 1 388 ? 16.627 -3.586 0.096 1.00 93.06 388 ARG A O 1
ATOM 3105 N N . TRP A 1 389 ? 17.437 -2.359 1.782 1.00 95.44 389 TRP A N 1
ATOM 3106 C CA . TRP A 1 389 ? 18.084 -1.381 0.903 1.00 95.44 389 TRP A CA 1
ATOM 3107 C C . TRP A 1 389 ? 19.245 -1.964 0.096 1.00 95.44 389 TRP A C 1
ATOM 3109 O O . TRP A 1 389 ? 19.436 -1.564 -1.053 1.00 95.44 389 TRP A O 1
ATOM 3119 N N . ARG A 1 390 ? 19.982 -2.940 0.645 1.00 95.81 390 ARG A N 1
ATOM 3120 C CA . ARG A 1 390 ? 20.970 -3.708 -0.129 1.00 95.81 390 ARG A CA 1
ATOM 3121 C C . ARG A 1 390 ? 20.308 -4.472 -1.274 1.00 95.81 390 ARG A C 1
ATOM 3123 O O . ARG A 1 390 ? 20.762 -4.355 -2.407 1.00 95.81 390 ARG A O 1
ATOM 3130 N N . ALA A 1 391 ? 19.212 -5.177 -0.998 1.00 94.38 391 ALA A N 1
ATOM 3131 C CA . ALA A 1 391 ? 18.473 -5.910 -2.020 1.0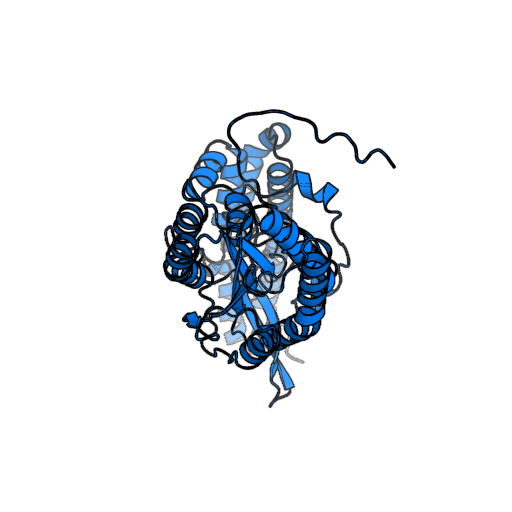0 94.38 391 ALA A CA 1
ATOM 3132 C C . ALA A 1 391 ? 17.831 -4.987 -3.064 1.00 94.38 391 ALA A C 1
ATOM 3134 O O . ALA A 1 391 ? 17.932 -5.274 -4.251 1.00 94.38 391 ALA A O 1
ATOM 3135 N N . ASN A 1 392 ? 17.255 -3.852 -2.656 1.00 94.62 392 ASN A N 1
ATOM 3136 C CA . ASN A 1 392 ? 16.712 -2.858 -3.586 1.00 94.62 392 ASN A CA 1
ATOM 3137 C C . ASN A 1 392 ? 17.800 -2.298 -4.511 1.00 94.62 392 ASN A C 1
ATOM 3139 O O . ASN A 1 392 ? 17.570 -2.154 -5.708 1.00 94.62 392 ASN A O 1
ATOM 3143 N N . PHE A 1 393 ? 18.998 -2.017 -3.983 1.00 97.31 393 PHE A N 1
ATOM 3144 C CA . PHE A 1 393 ? 20.131 -1.607 -4.813 1.00 97.31 393 PHE A CA 1
ATOM 3145 C C . PHE A 1 393 ? 20.531 -2.704 -5.805 1.00 97.31 393 PHE A C 1
ATOM 3147 O O . PHE A 1 393 ? 20.674 -2.421 -6.993 1.00 97.31 393 PHE A O 1
ATOM 3154 N N . ASP A 1 394 ? 20.700 -3.942 -5.331 1.00 97.19 394 ASP A N 1
ATOM 3155 C CA . ASP A 1 394 ? 21.117 -5.067 -6.173 1.00 97.19 394 ASP A CA 1
ATOM 3156 C C . ASP A 1 394 ? 20.084 -5.337 -7.283 1.00 97.19 394 ASP A C 1
ATOM 3158 O O . ASP A 1 394 ? 20.457 -5.521 -8.445 1.00 97.19 394 ASP A O 1
ATOM 3162 N N . LEU A 1 395 ? 18.792 -5.289 -6.942 1.00 95.19 395 LEU A N 1
ATOM 3163 C CA . LEU A 1 395 ? 17.679 -5.449 -7.873 1.00 95.19 395 LEU A CA 1
ATOM 3164 C C . LEU A 1 395 ? 17.647 -4.321 -8.906 1.00 95.19 395 LEU A C 1
ATOM 3166 O O . LEU A 1 395 ? 17.674 -4.604 -10.102 1.00 95.19 395 LEU A O 1
ATOM 3170 N N . ALA A 1 396 ? 17.650 -3.058 -8.468 1.00 96.31 396 ALA A N 1
ATOM 3171 C CA . ALA A 1 396 ? 17.626 -1.911 -9.372 1.00 96.31 396 ALA A CA 1
ATOM 3172 C C . ALA A 1 396 ? 18.836 -1.926 -10.316 1.00 96.31 396 ALA A C 1
ATOM 3174 O O . ALA A 1 396 ? 18.693 -1.719 -11.519 1.00 96.31 396 ALA A O 1
ATOM 3175 N N . TYR A 1 397 ? 20.028 -2.232 -9.799 1.00 97.69 397 TYR A N 1
ATOM 3176 C CA . TYR A 1 397 ? 21.241 -2.299 -10.608 1.00 97.69 397 TYR A CA 1
ATOM 3177 C C . TYR A 1 397 ? 21.181 -3.418 -11.653 1.00 97.69 397 TYR A C 1
ATOM 3179 O O . TYR A 1 397 ? 21.478 -3.181 -12.826 1.00 97.69 397 TYR A O 1
ATOM 3187 N N . ALA A 1 398 ? 20.749 -4.619 -11.260 1.00 97.12 398 ALA A N 1
ATOM 3188 C CA . ALA A 1 398 ? 20.573 -5.732 -12.188 1.00 97.12 398 ALA A CA 1
ATOM 3189 C C . ALA A 1 398 ? 19.510 -5.427 -13.256 1.00 97.12 398 ALA A C 1
ATOM 3191 O O . ALA A 1 398 ? 19.743 -5.679 -14.440 1.00 97.12 398 ALA A O 1
ATOM 3192 N N . GLN A 1 399 ? 18.378 -4.841 -12.858 1.00 95.88 399 GLN A N 1
ATOM 3193 C CA . GLN A 1 399 ? 17.292 -4.470 -13.761 1.00 95.88 399 GLN A CA 1
ATOM 3194 C C . GLN A 1 399 ? 17.738 -3.431 -14.786 1.00 95.88 399 GLN A C 1
ATOM 3196 O O . GLN A 1 399 ? 17.583 -3.674 -15.976 1.00 95.88 399 GLN A O 1
ATOM 3201 N N . VAL A 1 400 ? 18.363 -2.323 -14.375 1.00 97.06 400 VAL A N 1
ATOM 3202 C CA . VAL A 1 400 ? 18.824 -1.290 -15.323 1.00 97.06 400 VAL A CA 1
ATOM 3203 C C . VAL A 1 400 ? 19.807 -1.877 -16.344 1.00 97.06 400 VAL A C 1
ATOM 3205 O O . VAL A 1 400 ? 19.722 -1.567 -17.534 1.00 97.06 400 VAL A O 1
ATOM 3208 N N . LEU A 1 401 ? 20.715 -2.765 -15.920 1.00 97.12 401 LEU A N 1
ATOM 3209 C CA . LEU A 1 401 ? 21.629 -3.452 -16.837 1.00 97.12 401 LEU A CA 1
ATOM 3210 C C . LEU A 1 401 ? 20.888 -4.382 -17.811 1.00 97.12 401 LEU A C 1
ATOM 3212 O O . LEU A 1 401 ? 21.191 -4.375 -19.005 1.00 97.12 401 LEU A O 1
ATOM 3216 N N . ALA A 1 402 ? 19.914 -5.155 -17.330 1.00 97.19 402 ALA A N 1
ATOM 3217 C CA . ALA A 1 402 ? 19.103 -6.035 -18.169 1.00 97.19 402 ALA A CA 1
ATOM 3218 C C . ALA A 1 402 ? 18.237 -5.240 -19.162 1.00 97.19 402 ALA A C 1
ATOM 3220 O O . ALA A 1 402 ? 18.183 -5.562 -20.349 1.00 97.19 402 ALA A O 1
ATOM 3221 N N . TYR A 1 403 ? 17.615 -4.159 -18.700 1.00 96.38 403 TYR A N 1
ATOM 3222 C CA . TYR A 1 403 ? 16.774 -3.276 -19.503 1.00 96.38 403 TYR A CA 1
ATOM 3223 C C . TYR A 1 403 ? 17.578 -2.557 -20.575 1.00 96.38 403 TYR A C 1
ATOM 3225 O O . TYR A 1 403 ? 17.103 -2.404 -21.692 1.00 96.38 403 TYR A O 1
ATOM 3233 N N . ARG A 1 404 ? 18.837 -2.212 -20.297 1.00 95.62 404 ARG A N 1
ATOM 3234 C CA . ARG A 1 404 ? 19.755 -1.686 -21.310 1.00 95.62 404 ARG A CA 1
ATOM 3235 C C . ARG A 1 404 ? 19.990 -2.680 -22.454 1.00 95.62 404 ARG A C 1
ATOM 3237 O O . ARG A 1 404 ? 20.041 -2.271 -23.611 1.00 95.62 404 ARG A O 1
ATOM 3244 N N . VAL A 1 405 ? 20.109 -3.978 -22.159 1.00 96.25 405 VAL A N 1
ATOM 3245 C CA . VAL A 1 405 ? 20.216 -5.020 -23.199 1.00 96.25 405 VAL A CA 1
ATOM 3246 C C . VAL A 1 405 ? 18.902 -5.154 -23.970 1.00 96.25 405 VAL A C 1
ATOM 3248 O O . VAL A 1 405 ? 18.927 -5.181 -25.198 1.00 96.25 405 VAL A O 1
ATOM 3251 N N . ARG A 1 406 ? 17.761 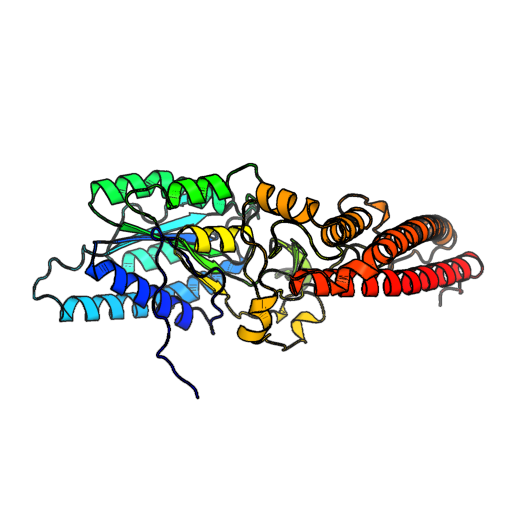-5.174 -23.269 1.00 94.81 406 ARG A N 1
ATOM 3252 C CA . ARG A 1 406 ? 16.419 -5.232 -23.874 1.00 94.81 406 ARG A CA 1
ATOM 3253 C C . ARG A 1 406 ? 16.167 -4.053 -24.818 1.00 94.81 406 ARG A C 1
ATOM 3255 O O . ARG A 1 406 ? 15.773 -4.260 -25.962 1.00 94.81 406 ARG A O 1
ATOM 3262 N N . MET A 1 407 ? 16.472 -2.837 -24.374 1.00 95.19 407 MET A N 1
ATOM 3263 C CA . MET A 1 407 ? 16.338 -1.615 -25.166 1.00 95.19 407 MET A CA 1
ATOM 3264 C C . MET A 1 407 ? 17.238 -1.645 -26.405 1.00 95.19 407 MET A C 1
ATOM 3266 O O . MET A 1 407 ? 16.819 -1.284 -27.501 1.00 95.19 407 MET A O 1
ATOM 3270 N N . PHE A 1 408 ? 18.470 -2.142 -26.263 1.00 95.69 408 PHE A N 1
ATOM 3271 C CA . PHE A 1 408 ? 19.372 -2.306 -27.399 1.00 95.69 408 PHE A CA 1
ATOM 3272 C C . PHE A 1 408 ? 18.843 -3.317 -28.429 1.00 95.69 408 PHE A C 1
ATOM 3274 O O . PHE A 1 408 ? 18.895 -3.054 -29.628 1.00 95.69 408 PHE A O 1
ATOM 3281 N N . GLN A 1 409 ? 18.289 -4.447 -27.981 1.00 95.31 409 GLN A N 1
ATOM 3282 C CA . GLN A 1 409 ? 17.645 -5.420 -28.871 1.00 95.31 409 GLN A CA 1
ATOM 3283 C C . GLN A 1 409 ? 16.441 -4.815 -29.602 1.00 95.31 409 GLN A C 1
ATOM 3285 O O . GLN A 1 409 ? 16.282 -5.046 -30.799 1.00 95.31 409 GLN A O 1
ATOM 3290 N N . PHE A 1 410 ? 15.630 -4.015 -28.905 1.00 94.50 410 PHE A N 1
ATOM 3291 C CA . PHE A 1 410 ? 14.505 -3.303 -29.506 1.00 94.50 410 PHE A CA 1
ATOM 3292 C C . PHE A 1 410 ? 14.967 -2.324 -30.593 1.00 94.50 410 PHE A C 1
ATOM 3294 O O . PHE A 1 410 ? 14.439 -2.359 -31.701 1.00 94.50 410 PHE A O 1
ATOM 3301 N N . LEU A 1 411 ? 16.005 -1.523 -30.325 1.00 94.75 411 LEU A N 1
ATOM 3302 C CA . LEU A 1 411 ? 16.592 -0.611 -31.313 1.00 94.75 411 LEU A CA 1
ATOM 3303 C C . LEU A 1 411 ? 17.065 -1.347 -32.574 1.00 94.75 411 LEU A C 1
ATOM 3305 O O . LEU A 1 411 ? 16.758 -0.910 -33.680 1.00 94.75 411 LEU A O 1
ATOM 3309 N N . LEU A 1 412 ? 17.763 -2.478 -32.422 1.00 94.62 412 LEU A N 1
ATOM 3310 C CA . LEU A 1 412 ? 18.207 -3.292 -33.561 1.00 94.62 412 LEU A CA 1
ATOM 3311 C C . LEU A 1 412 ? 17.032 -3.852 -34.370 1.00 94.62 412 LEU A C 1
ATOM 3313 O O . LEU A 1 412 ? 17.078 -3.857 -35.599 1.00 94.62 412 LEU A O 1
ATOM 3317 N N . ALA A 1 413 ? 15.986 -4.329 -33.693 1.00 91.94 413 ALA A N 1
ATOM 3318 C CA . ALA A 1 413 ? 14.796 -4.843 -34.358 1.00 91.94 413 ALA A CA 1
ATOM 3319 C C . ALA A 1 413 ? 14.081 -3.732 -35.137 1.00 91.94 413 ALA A C 1
ATOM 3321 O O . ALA A 1 413 ? 13.771 -3.910 -36.313 1.00 91.94 413 ALA A O 1
ATOM 3322 N N . MET A 1 414 ? 13.867 -2.574 -34.510 1.00 91.31 414 MET A N 1
ATOM 3323 C CA . MET A 1 414 ? 13.209 -1.434 -35.144 1.00 91.31 414 MET A CA 1
ATOM 3324 C C . MET A 1 414 ? 13.998 -0.897 -36.337 1.00 91.31 414 MET A C 1
ATOM 3326 O O . MET A 1 414 ? 13.401 -0.667 -37.384 1.00 91.31 414 MET A O 1
ATOM 3330 N N . ASP A 1 415 ? 15.324 -0.776 -36.232 1.00 92.06 415 ASP A N 1
ATOM 3331 C CA . ASP A 1 415 ? 16.180 -0.391 -37.362 1.00 92.06 415 ASP A CA 1
ATOM 3332 C C . ASP A 1 415 ? 16.065 -1.391 -38.525 1.00 92.06 415 ASP A C 1
ATOM 3334 O O . ASP A 1 415 ? 15.856 -1.001 -39.677 1.00 92.06 415 ASP A O 1
ATOM 3338 N N . ALA A 1 416 ? 16.100 -2.695 -38.232 1.00 90.69 416 ALA A N 1
ATOM 3339 C CA . ALA A 1 416 ? 15.922 -3.726 -39.249 1.00 90.69 416 ALA A CA 1
ATOM 3340 C C . ALA A 1 416 ? 14.553 -3.623 -39.941 1.00 90.69 416 ALA A C 1
ATOM 3342 O O . ALA A 1 416 ? 14.495 -3.674 -41.168 1.00 90.69 416 ALA A O 1
ATOM 3343 N N . TYR A 1 417 ? 13.462 -3.431 -39.194 1.00 88.31 417 TYR A N 1
ATOM 3344 C CA . TYR A 1 417 ? 12.121 -3.308 -39.774 1.00 88.31 417 TYR A CA 1
ATOM 3345 C C . TYR A 1 417 ? 11.911 -1.999 -40.545 1.00 88.31 417 TYR A C 1
ATOM 3347 O O . TYR A 1 417 ? 11.247 -2.012 -41.580 1.00 88.31 417 TYR A O 1
ATOM 3355 N N . LEU A 1 418 ? 12.482 -0.879 -40.091 1.00 86.75 418 LEU A N 1
ATOM 3356 C CA . LEU A 1 418 ? 12.387 0.412 -40.785 1.00 86.75 418 LEU A CA 1
ATOM 3357 C C . LEU A 1 418 ? 13.111 0.390 -42.139 1.00 86.75 418 LEU A C 1
ATOM 3359 O O . LEU A 1 418 ? 12.615 0.964 -43.114 1.00 86.75 418 LEU A O 1
ATOM 3363 N N . ASN A 1 419 ? 14.240 -0.319 -42.214 1.00 86.44 419 ASN A N 1
ATOM 3364 C CA . ASN A 1 419 ? 15.022 -0.484 -43.440 1.00 86.44 419 ASN A CA 1
ATOM 3365 C C . ASN A 1 419 ? 14.503 -1.627 -44.332 1.00 86.44 419 ASN A C 1
ATOM 3367 O O . ASN A 1 419 ? 14.570 -1.545 -45.562 1.00 86.44 419 ASN A O 1
ATOM 3371 N N . HIS A 1 420 ? 13.964 -2.686 -43.725 1.00 82.69 420 HIS A N 1
ATOM 3372 C CA . HIS A 1 420 ? 13.553 -3.923 -44.386 1.00 82.69 420 HIS A CA 1
ATOM 3373 C C . HIS A 1 420 ? 12.227 -4.446 -43.811 1.00 82.69 420 HIS A C 1
ATOM 3375 O O . HIS A 1 420 ? 12.199 -5.464 -43.118 1.00 82.69 420 HIS A O 1
ATOM 3381 N N . LEU A 1 421 ? 11.105 -3.782 -44.122 1.00 72.00 421 LEU A N 1
ATOM 3382 C CA . LEU A 1 421 ? 9.784 -4.322 -43.777 1.00 72.00 421 LEU A CA 1
ATOM 3383 C C . LEU A 1 421 ? 9.565 -5.657 -44.510 1.00 72.00 421 LEU A C 1
ATOM 3385 O O . LEU A 1 421 ? 9.570 -5.671 -45.747 1.00 72.00 421 LEU A O 1
ATOM 3389 N N . PRO A 1 422 ? 9.347 -6.775 -43.795 1.00 65.81 422 PRO A N 1
ATOM 3390 C CA . PRO A 1 422 ? 8.981 -8.019 -44.445 1.00 65.81 422 PRO A CA 1
ATOM 3391 C C . PRO A 1 422 ? 7.603 -7.865 -45.107 1.00 65.81 422 PRO A C 1
ATOM 3393 O O . PRO A 1 422 ? 6.713 -7.230 -44.535 1.00 65.81 422 PRO A O 1
ATOM 3396 N N . PRO A 1 423 ? 7.402 -8.438 -46.306 1.00 60.53 423 PRO A N 1
ATOM 3397 C CA . PRO A 1 423 ? 6.104 -8.407 -46.964 1.00 60.53 423 PRO A CA 1
ATOM 3398 C C . PRO A 1 423 ? 5.060 -9.106 -46.087 1.00 60.53 423 PRO A C 1
ATOM 3400 O O . PRO A 1 423 ? 5.318 -10.175 -45.526 1.00 60.53 423 PRO A O 1
ATOM 3403 N N . THR A 1 424 ? 3.880 -8.501 -45.971 1.00 63.12 424 THR A N 1
ATOM 3404 C CA . THR A 1 424 ? 2.723 -9.124 -45.326 1.00 63.12 424 THR A CA 1
ATOM 3405 C C . THR A 1 424 ? 2.362 -10.412 -46.066 1.00 63.12 424 THR A C 1
ATOM 3407 O O . THR A 1 424 ? 2.305 -10.429 -47.297 1.00 63.12 424 THR A O 1
ATOM 3410 N N . LYS A 1 425 ? 2.191 -11.505 -45.315 1.00 52.19 425 LYS A N 1
ATOM 3411 C CA . LYS A 1 425 ? 1.744 -12.793 -45.861 1.00 52.19 425 LYS A CA 1
ATOM 3412 C C . LYS A 1 425 ? 0.276 -12.765 -46.250 1.00 52.19 425 LYS A C 1
ATOM 3414 O O . LYS A 1 425 ? -0.504 -12.137 -45.500 1.00 52.19 425 LYS A O 1
#

Nearest PDB structures (foldseek):
  5vju-assembly1_A  TM=4.390E-01  e=1.210E+00  synthetic construct
  8d9o-assembly1_A  TM=2.994E-01  e=8.662E-01  synthetic construct
  6z0c-assembly1_A  TM=2.891E-01  e=7.747E-01  Escherichia coli
  8d9p-assembly1_A  TM=3.645E-01  e=1.789E+00  synthetic construct
  6z0c-assembly4_D  TM=3.326E-01  e=2.000E+00  Escherichia coli

pLDDT: mean 83.57, std 16.18, range [23.91, 98.06]

Solvent-accessible surface area (backbone atoms only — not comparable to full-atom values): 23046 Å² total; per-residue (Å²): 138,87,77,101,78,82,90,76,87,86,89,75,78,91,70,56,71,24,41,34,65,39,84,37,92,32,65,68,56,46,48,52,54,50,42,53,52,51,54,62,45,53,76,80,38,34,36,32,36,38,40,39,35,50,16,48,71,85,41,53,64,56,54,50,53,51,51,68,47,47,56,60,46,51,48,53,49,49,54,55,52,58,73,77,46,97,56,91,77,58,63,73,38,48,27,40,34,41,33,34,34,21,80,56,69,44,78,59,42,95,60,74,37,63,51,64,68,59,52,44,54,31,63,74,62,65,61,70,48,83,81,84,41,39,34,54,56,63,36,51,40,52,48,51,66,58,46,48,60,51,19,57,75,69,65,27,46,39,34,40,38,38,39,42,74,55,50,40,72,42,65,79,51,83,57,46,60,59,51,40,37,51,65,29,40,41,91,87,67,55,28,27,34,28,36,45,26,41,59,4,16,55,40,33,43,51,33,35,37,61,41,62,40,90,88,77,70,48,79,45,73,45,81,43,49,23,29,23,37,39,77,59,69,67,40,61,43,39,67,48,50,25,62,56,67,71,40,42,75,52,89,34,31,19,26,68,61,20,37,39,8,21,59,22,44,16,37,23,34,32,45,68,73,78,47,75,41,39,38,58,68,47,55,69,56,84,74,74,75,55,68,79,72,46,58,64,51,60,58,73,79,58,57,58,67,57,44,50,56,58,35,67,72,34,70,51,54,38,36,46,41,51,39,28,59,74,48,20,34,91,81,37,64,69,51,50,44,84,87,68,89,72,56,90,49,67,70,60,28,47,54,54,47,49,54,44,40,55,39,46,56,52,48,48,51,52,38,54,49,39,50,54,49,46,60,74,36,49,83,47,47,86,70,49,84,49,56,40,60,39,48,40,44,54,50,50,53,53,47,45,56,51,23,46,52,52,35,50,52,49,47,54,51,46,53,48,41,70,77,53,66,76,79,84,129

Secondary structure (DSSP, 8-state):
---TT------SS-----EEEEE-SSHHHHHHHHHHHHHHHHTTSEEEEEEEEE--STTHHHHHHHHHHHHHHHHHHHHHHHHH-SSGGGGGSEEEEEEEESSSEEE-SSS-B--HHHHHHHHTTPPPPSS----HHHHHHHHHHHHHHHHHHTTEEEEEEEE-SS--TTTTSTTHHHHHHHHHH-TTS---EEEEEPPPBTT-SEEEEEEE-TTT--EEEEEEE---SSSS--S-SB-SSSB-----B-SS--HHHHHHHHHHT-EEEE----GGGBSSGGGT------HHHHGGG----S-HHHHHHHHHH-HHHHHHHHHHHHT-TTT-GGG----S---SSHHHHHHHHHHHHHHHHHHHHHHHHHHHHHHHHGGGGGG---HHHHHHHHHHHHHHHHHHHHHHHHHHHHHHHHH-PPPP-

Sequence (425 aa):
MPGLGELGTDLGEMQIKGEPTAVTEGYGAALGRITQELLRMLREEKLLVVWLFDESESMKDDQKEIREQFHKVYEELGIAMERDSKTKADRETLLTVVDSFGESIHAITPKPTADIAEVRAAIDKIEVDRSGTENVFSALMKVLDQYKPLANKTHRKLVIIVVTDESGDDGLQGSLVDDVIAKAGKSGKAAPVYILGREAVFGFPKAYMRWTDPKYGLSHWLEIDRGPESAMPEALQFDGLHRRSDSHPSGFAPFDQARITKETGGIFFVLPHEEENLHDQAAIDKRKFAFLDMKQYTPELVTRRKYEEMRNRSKLRTAVWETVKLLSPFLDDKLDIQQWDYSSQVERFKENGQAAFDRALRDMGLLNQAVQILEKVKPLREKEESQRWRANFDLAYAQVLAYRVRMFQFLLAMDAYLNHLPPTK

Foldseek 3Di:
DDDPDDPDDDDDPDQLFFALEDEDAAPLRVLVVVLVVVLVVLVPAQAEEEEEEEQAPVCPVVLVVCLVNLCVSVVVVVVVQVVVDDDPPRLRSYWYFYWYDFPHIGGQDPDTDSDSVSVSVSSVPRHHDPPLAFAPLVNLVVCLVPCVVVCVVVRHAYEYEYEDAAPGDCLPPDCSLVVSLCSQQPPDHHHAYEYEYAFAFELDQWWWFWDADPVPRDTDTDITGGADQALHRLAAQAQLQAGDHARAGHLGHHLSSSLSNRSRNHHYYHRDDQPVGTDPPNNVPPDPPDNVNCPLQRYPNDPSVVVVVVQVVDLLSVLSVVLNVLRHCVNPVLSHADPDDQDLDLVSNLVNLVSSLVSLVVVLVSLVVSLVSLVVCVVCLVVDPRPNSNVSSVNSNVSSVVSNVVSVVSNVVSVCCNVDPDHDD

Radius of gyration: 25.17 Å; Cα contacts (8 Å, |Δi|>4): 724; chains: 1; bounding box: 60×42×8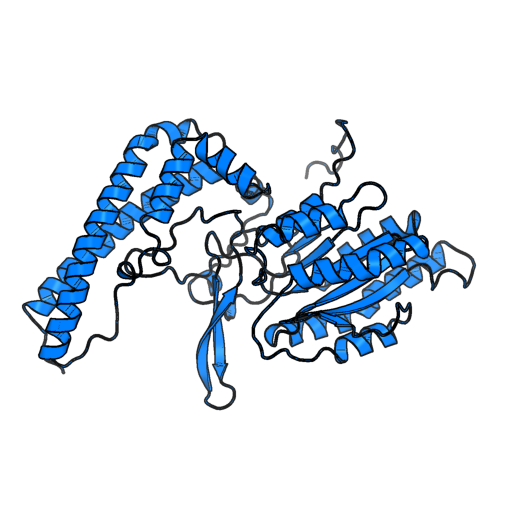4 Å